Protein AF-0000000082934020 (afdb_homodimer)

Structure (mmCIF, N/CA/C/O backbone):
data_AF-0000000082934020-model_v1
#
loop_
_entity.id
_entity.type
_entity.pdbx_description
1 polymer 'Uncharacterized protein'
#
loop_
_atom_site.group_PDB
_atom_site.id
_atom_site.type_symbol
_atom_site.label_atom_id
_atom_site.label_alt_id
_atom_site.label_comp_id
_atom_site.label_asym_id
_atom_site.label_entity_id
_atom_site.label_seq_id
_atom_site.pdbx_PDB_ins_code
_atom_site.Cartn_x
_atom_site.Cartn_y
_atom_site.Cartn_z
_atom_site.occupancy
_atom_site.B_iso_or_equiv
_atom_site.auth_seq_id
_atom_site.auth_comp_id
_atom_site.auth_asym_id
_atom_site.auth_atom_id
_atom_site.pdbx_PDB_model_num
ATOM 1 N N . MET A 1 1 ? -13.57 14.531 19.875 1 80.31 1 MET A N 1
ATOM 2 C CA . MET A 1 1 ? -13.82 15.461 18.781 1 80.31 1 MET A CA 1
ATOM 3 C C . MET A 1 1 ? -13.328 14.875 17.453 1 80.31 1 MET A C 1
ATOM 5 O O . MET A 1 1 ? -12.469 13.992 17.438 1 80.31 1 MET A O 1
ATOM 9 N N . LEU A 1 2 ? -13.945 15.211 16.344 1 90.94 2 LEU A N 1
ATOM 10 C CA . LEU A 1 2 ? -13.594 14.656 15.039 1 90.94 2 LEU A CA 1
ATOM 11 C C . LEU A 1 2 ? -12.125 14.922 14.719 1 90.94 2 LEU A C 1
ATOM 13 O O . LEU A 1 2 ? -11.453 14.086 14.117 1 90.94 2 LEU A O 1
ATOM 17 N N . THR A 1 3 ? -11.648 16.047 15.227 1 90.38 3 THR A N 1
ATOM 18 C CA . THR A 1 3 ? -10.242 16.391 15.031 1 90.38 3 THR A CA 1
ATOM 19 C C . THR A 1 3 ? -9.344 15.328 15.664 1 90.38 3 THR A C 1
ATOM 21 O O . THR A 1 3 ? -8.359 14.906 15.055 1 90.38 3 THR A O 1
ATOM 24 N N . ASP A 1 4 ? -9.688 14.852 16.812 1 87.69 4 ASP A N 1
ATOM 25 C CA . ASP A 1 4 ? -8.914 13.812 17.484 1 87.69 4 ASP A CA 1
ATOM 26 C C . ASP A 1 4 ? -8.992 12.492 16.719 1 87.69 4 ASP A C 1
ATOM 28 O O . ASP A 1 4 ? -8 11.766 16.625 1 87.69 4 ASP A O 1
ATOM 32 N N . GLU A 1 5 ? -10.117 12.25 16.266 1 89.94 5 GLU A N 1
ATOM 33 C CA . GLU A 1 5 ? -10.312 11.039 15.492 1 89.94 5 GLU A CA 1
ATOM 34 C C . GLU A 1 5 ? -9.438 11.039 14.242 1 89.94 5 GLU A C 1
ATOM 36 O O . GLU A 1 5 ? -8.789 10.031 13.93 1 89.94 5 GLU A O 1
ATOM 41 N N . ILE A 1 6 ? -9.422 12.164 13.547 1 94.88 6 ILE A N 1
ATOM 42 C CA . ILE A 1 6 ? -8.633 12.289 12.32 1 94.88 6 ILE A CA 1
ATOM 43 C C . ILE A 1 6 ? -7.148 12.203 12.64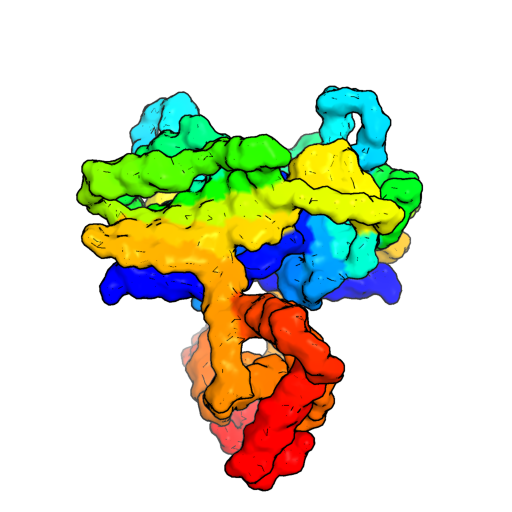8 1 94.88 6 ILE A C 1
ATOM 45 O O . ILE A 1 6 ? -6.395 11.516 11.953 1 94.88 6 ILE A O 1
ATOM 49 N N . TYR A 1 7 ? -6.824 12.82 13.734 1 90.56 7 TYR A N 1
ATOM 50 C CA . TYR A 1 7 ? -5.426 12.727 14.148 1 90.56 7 TYR A CA 1
ATOM 51 C C . TYR A 1 7 ? -5.047 11.281 14.477 1 90.56 7 TYR A C 1
ATOM 53 O O . TYR A 1 7 ? -3.98 10.812 14.078 1 90.56 7 TYR A O 1
ATOM 61 N N . ASN A 1 8 ? -5.855 10.641 15.195 1 87.25 8 ASN A N 1
ATOM 62 C CA . ASN A 1 8 ? -5.605 9.242 15.531 1 87.25 8 ASN A CA 1
ATOM 63 C C . ASN A 1 8 ? -5.484 8.391 14.273 1 87.25 8 ASN A C 1
ATOM 65 O O . ASN A 1 8 ? -4.637 7.496 14.203 1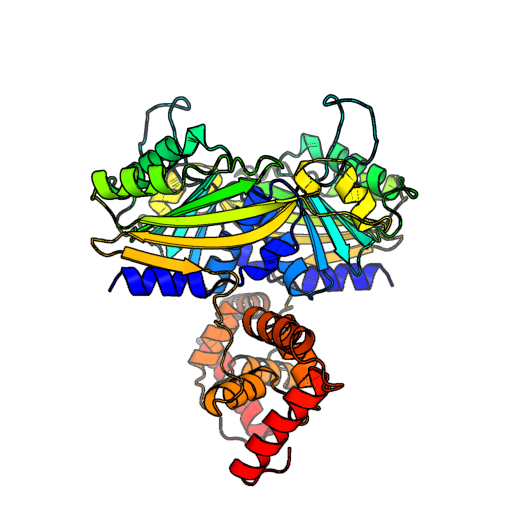 87.25 8 ASN A O 1
ATOM 69 N N . PHE A 1 9 ? -6.316 8.688 13.375 1 92.5 9 PHE A N 1
ATOM 70 C CA . PHE A 1 9 ? -6.246 8.016 12.086 1 92.5 9 PHE A CA 1
ATOM 71 C C . PHE A 1 9 ? -4.875 8.211 11.445 1 92.5 9 PHE A C 1
ATOM 73 O O . PHE A 1 9 ? -4.227 7.246 11.047 1 92.5 9 PHE A O 1
ATOM 80 N N . LEU A 1 10 ? -4.41 9.422 11.367 1 94.06 10 LEU A N 1
ATOM 81 C CA . LEU A 1 10 ? -3.152 9.75 10.703 1 94.06 10 LEU A CA 1
ATOM 82 C C . LEU A 1 10 ? -1.966 9.211 11.492 1 94.06 10 LEU A C 1
ATOM 84 O O . LEU A 1 10 ? -1.008 8.695 10.906 1 94.06 10 LEU A O 1
ATOM 88 N N . SER A 1 11 ? -2.084 9.234 12.766 1 86.62 11 SER A N 1
ATOM 89 C CA . SER A 1 11 ? -0.942 8.93 13.625 1 86.62 11 SER A CA 1
ATOM 90 C C . SER A 1 11 ? -0.682 7.43 13.68 1 86.62 11 SER A C 1
ATOM 92 O O . SER A 1 11 ? 0.394 6.996 14.102 1 86.62 11 SER A O 1
ATOM 94 N N . GLN A 1 12 ? -1.57 6.66 13.227 1 83.44 12 GLN A N 1
ATOM 95 C CA . GLN A 1 12 ? -1.433 5.211 13.289 1 83.44 12 GLN A CA 1
ATOM 96 C C . GLN A 1 12 ? -0.583 4.684 12.141 1 83.44 12 GLN A C 1
ATOM 98 O O . GLN A 1 12 ? -0.13 3.537 12.172 1 83.44 12 GLN A O 1
ATOM 103 N N . TYR A 1 13 ? -0.43 5.48 11.141 1 88 13 TYR A N 1
ATOM 104 C CA . TYR A 1 13 ? 0.38 5.066 10 1 88 13 TYR A CA 1
ATOM 105 C C . TYR A 1 13 ? 1.865 5.223 10.305 1 88 13 TYR A C 1
ATOM 107 O O . TYR A 1 13 ? 2.275 6.184 10.961 1 88 13 TYR A O 1
ATOM 115 N N . ASN A 1 14 ? 2.635 4.293 9.875 1 83.69 14 ASN A N 1
ATOM 116 C CA . ASN A 1 14 ? 4.086 4.441 9.938 1 83.69 14 ASN A CA 1
ATOM 117 C C . ASN A 1 14 ? 4.617 5.258 8.766 1 83.69 14 ASN A C 1
ATOM 119 O O . ASN A 1 14 ? 5.164 4.699 7.812 1 83.69 14 ASN A O 1
ATOM 123 N N . TRP A 1 15 ? 4.523 6.512 8.906 1 88.25 15 TRP A N 1
ATOM 124 C CA . TRP A 1 15 ? 4.855 7.434 7.828 1 88.25 15 TRP A CA 1
ATOM 125 C C . TRP A 1 15 ? 6.34 7.352 7.48 1 88.25 15 TRP A C 1
ATOM 127 O O . TRP A 1 15 ? 6.746 7.734 6.383 1 88.25 15 TRP A O 1
ATOM 137 N N . LYS A 1 16 ? 7.18 6.84 8.32 1 82.44 16 LYS A N 1
ATOM 138 C CA . LYS A 1 16 ? 8.625 6.762 8.117 1 82.44 16 LYS A CA 1
ATOM 139 C C . LYS A 1 16 ? 8.969 5.855 6.938 1 82.44 16 LYS A C 1
ATOM 141 O O . LYS A 1 16 ? 10.008 6.02 6.305 1 82.44 16 LYS A O 1
ATOM 146 N N . VAL A 1 17 ? 8.07 4.996 6.66 1 83.75 17 VAL A N 1
ATOM 147 C CA . VAL A 1 17 ? 8.328 4.035 5.594 1 83.75 17 VAL A CA 1
ATOM 148 C C . VAL A 1 17 ? 8.422 4.762 4.254 1 83.75 17 VAL A C 1
ATOM 150 O O . VAL A 1 17 ? 9.102 4.301 3.338 1 83.75 17 VAL A O 1
ATOM 153 N N . LEU A 1 18 ? 7.812 5.914 4.145 1 88.94 18 LEU A N 1
ATOM 154 C CA . LEU A 1 18 ? 7.789 6.668 2.896 1 88.94 18 LEU A CA 1
ATOM 155 C C . LEU A 1 18 ? 9.188 7.148 2.527 1 88.94 18 LEU A C 1
ATOM 157 O O . LEU A 1 18 ? 9.469 7.414 1.355 1 88.94 18 LEU A O 1
ATOM 161 N N . SER A 1 19 ? 10.078 7.25 3.488 1 84.5 19 SER A N 1
ATOM 162 C CA . SER A 1 19 ? 11.438 7.707 3.236 1 84.5 19 SER A CA 1
ATOM 163 C C . SER A 1 19 ? 12.25 6.648 2.494 1 84.5 19 SER A C 1
ATOM 165 O O . SER A 1 19 ? 13.32 6.938 1.965 1 84.5 19 SER A O 1
ATOM 167 N N . ARG A 1 20 ? 11.719 5.469 2.455 1 87.81 20 ARG A N 1
ATOM 168 C CA . ARG A 1 20 ? 12.414 4.367 1.792 1 87.81 20 ARG A CA 1
ATOM 169 C C . ARG A 1 20 ? 11.75 4.031 0.459 1 87.81 20 ARG A C 1
ATOM 171 O O . ARG A 1 20 ? 12.047 2.996 -0.142 1 87.81 20 ARG A O 1
ATOM 178 N N . MET A 1 21 ? 10.867 4.914 0.066 1 89.56 21 MET A N 1
ATOM 179 C CA . MET A 1 21 ? 10.211 4.82 -1.237 1 89.56 21 MET A CA 1
ATOM 180 C C . MET A 1 21 ? 10.758 5.875 -2.195 1 89.56 21 MET A C 1
ATOM 182 O O . MET A 1 21 ? 10.562 7.07 -1.984 1 89.56 21 MET A O 1
ATOM 186 N N . TYR A 1 22 ? 11.336 5.395 -3.246 1 88.31 22 TYR A N 1
ATOM 187 C CA . TYR A 1 22 ? 11.891 6.332 -4.219 1 88.31 22 TYR A CA 1
ATOM 188 C C . TYR A 1 22 ? 10.977 6.453 -5.434 1 88.31 22 TYR A C 1
ATOM 190 O O . TYR A 1 22 ? 10.375 5.469 -5.867 1 88.31 22 TYR A O 1
ATOM 198 N N . GLY A 1 23 ? 10.875 7.73 -6 1 81.25 23 GLY A N 1
ATOM 199 C CA . GLY A 1 23 ? 10.055 7.984 -7.172 1 81.25 23 GLY A CA 1
ATOM 200 C C . GLY A 1 23 ? 8.844 8.852 -6.879 1 81.25 23 GLY A C 1
ATOM 201 O O . GLY A 1 23 ? 8.82 9.586 -5.887 1 81.25 23 GLY A O 1
ATOM 202 N N . ASN A 1 24 ? 7.863 9 -7.871 1 68 24 ASN A N 1
ATOM 203 C CA . ASN A 1 24 ? 6.688 9.852 -7.715 1 68 24 ASN A CA 1
ATOM 204 C C . ASN A 1 24 ? 5.77 9.336 -6.609 1 68 24 ASN A C 1
ATOM 206 O O . ASN A 1 24 ? 5.129 10.117 -5.91 1 68 24 ASN A O 1
ATOM 210 N N . SER A 1 25 ? 5.824 8.203 -6.387 1 69.12 25 SER A N 1
ATOM 211 C CA . SER A 1 25 ? 5.285 7.422 -5.273 1 69.12 25 SER A CA 1
ATOM 212 C C . SER A 1 25 ? 3.771 7.578 -5.172 1 69.12 25 SER A C 1
ATOM 214 O O . SER A 1 25 ? 3.195 7.418 -4.094 1 69.12 25 SER A O 1
ATOM 216 N N . HIS A 1 26 ? 3.068 8.117 -6.352 1 83.62 26 HIS A N 1
ATOM 217 C CA . HIS A 1 26 ? 1.623 8.289 -6.281 1 83.62 26 HIS A CA 1
ATOM 218 C C . HIS A 1 26 ? 0.926 6.977 -5.953 1 83.62 26 HIS A C 1
ATOM 220 O O . HIS A 1 26 ? 0.255 6.863 -4.922 1 83.62 26 HIS A O 1
ATOM 226 N N . SER A 1 27 ? 1.212 6 -6.715 1 83.69 27 SER A N 1
ATOM 227 C CA . SER A 1 27 ? 0.589 4.699 -6.504 1 83.69 27 SER A CA 1
ATOM 228 C C . SER A 1 27 ? 1.002 4.102 -5.16 1 83.69 27 SER A C 1
ATOM 230 O O . SER A 1 27 ? 0.178 3.512 -4.457 1 83.69 27 SER A O 1
ATOM 232 N N . SER A 1 28 ? 2.197 4.324 -4.832 1 85.38 28 SER A N 1
ATOM 233 C CA . SER A 1 28 ? 2.701 3.762 -3.586 1 85.38 28 SER A CA 1
ATOM 234 C C . SER A 1 28 ? 2.051 4.426 -2.377 1 85.38 28 SER A C 1
ATOM 236 O O . SER A 1 28 ? 1.783 3.768 -1.37 1 85.38 28 SER A O 1
ATOM 238 N N . ILE A 1 29 ? 1.761 5.711 -2.514 1 90.31 29 ILE A N 1
ATOM 239 C CA . ILE A 1 29 ? 1.109 6.422 -1.418 1 90.31 29 ILE A CA 1
ATOM 240 C C . ILE A 1 29 ? -0.343 5.965 -1.298 1 90.31 29 ILE A C 1
ATOM 242 O O . ILE A 1 29 ? -0.843 5.754 -0.191 1 90.31 29 ILE A O 1
ATOM 246 N N . ILE A 1 30 ? -0.994 5.828 -2.457 1 92.12 30 ILE A N 1
ATOM 247 C CA . ILE A 1 30 ? -2.342 5.273 -2.465 1 92.12 30 ILE A CA 1
ATOM 248 C C . ILE A 1 30 ? -2.338 3.906 -1.781 1 92.12 30 ILE A C 1
ATOM 250 O O . ILE A 1 30 ? -3.154 3.646 -0.895 1 92.12 30 ILE A O 1
ATOM 254 N N . GLY A 1 31 ? -1.411 3.123 -2.18 1 90 31 GLY A N 1
ATOM 255 C CA . GLY A 1 31 ? -1.283 1.808 -1.574 1 90 31 GLY A CA 1
ATOM 256 C C . GLY A 1 31 ? -0.987 1.86 -0.087 1 90 31 GLY A C 1
ATOM 257 O O . GLY A 1 31 ? -1.516 1.059 0.686 1 90 31 GLY A O 1
ATOM 258 N N . PHE A 1 32 ? -0.127 2.812 0.316 1 89.12 32 PHE A N 1
ATOM 259 C CA . PHE A 1 32 ? 0.231 3 1.717 1 89.12 32 PHE A CA 1
ATOM 260 C C . PHE A 1 32 ? -1.007 3.287 2.559 1 89.12 32 PHE A C 1
ATOM 262 O O . PHE A 1 32 ? -1.226 2.646 3.588 1 89.12 32 PHE A O 1
ATOM 269 N N . ILE A 1 33 ? -1.841 4.156 2.09 1 94.88 33 ILE A N 1
ATOM 270 C CA . ILE A 1 33 ? -3.057 4.527 2.807 1 94.88 33 ILE A CA 1
ATOM 271 C C . ILE A 1 33 ? -4.047 3.367 2.775 1 94.88 33 ILE A C 1
ATOM 273 O O . ILE A 1 33 ? -4.625 3.01 3.805 1 94.88 33 ILE A O 1
ATOM 277 N N . SER A 1 34 ? -4.223 2.74 1.614 1 93.5 34 SER A N 1
ATOM 278 C CA . SER A 1 34 ? -5.172 1.645 1.445 1 93.5 34 SER A CA 1
ATOM 279 C C . SER A 1 34 ? -4.82 0.464 2.344 1 93.5 34 SER A C 1
ATOM 281 O O . SER A 1 34 ? -5.672 -0.036 3.084 1 93.5 34 SER A O 1
ATOM 283 N N . ASN A 1 35 ? -3.58 0.141 2.283 1 86.62 35 ASN A N 1
ATOM 284 C CA . ASN A 1 35 ? -3.145 -1.02 3.055 1 86.62 35 ASN A CA 1
ATOM 285 C C . ASN A 1 35 ? -3.199 -0.749 4.555 1 86.62 35 ASN A C 1
ATOM 287 O O . ASN A 1 35 ? -3.594 -1.619 5.332 1 86.62 35 ASN A O 1
ATOM 291 N N . GLY A 1 36 ? -2.762 0.435 4.969 1 88.12 36 GLY A N 1
ATOM 292 C CA . GLY A 1 36 ? -2.877 0.803 6.371 1 88.12 36 GLY A CA 1
ATOM 293 C C . GLY A 1 36 ? -4.305 0.763 6.883 1 88.12 36 GLY A C 1
ATOM 294 O O . GLY A 1 36 ? -4.555 0.333 8.008 1 88.12 36 GLY A O 1
ATOM 295 N N . TRP A 1 37 ? -5.219 1.19 6.051 1 93.88 37 TRP A N 1
ATOM 296 C CA . TRP A 1 37 ? -6.629 1.187 6.422 1 93.88 37 TRP A CA 1
ATOM 297 C C . TRP A 1 37 ? -7.152 -0.239 6.559 1 93.88 37 TRP A C 1
ATOM 299 O O . TRP A 1 37 ? -7.82 -0.569 7.543 1 93.88 37 TRP A O 1
ATOM 309 N N . LEU A 1 38 ? -6.836 -1.054 5.617 1 88.56 38 LEU A N 1
ATOM 310 C CA . LEU A 1 38 ? -7.32 -2.43 5.613 1 88.56 38 LEU A CA 1
ATOM 311 C C . LEU A 1 38 ? -6.742 -3.215 6.785 1 88.56 38 LEU A C 1
ATOM 313 O O . LEU A 1 38 ? -7.371 -4.152 7.281 1 88.56 38 LEU A O 1
ATOM 317 N N . ALA A 1 39 ? -5.586 -2.803 7.234 1 80.19 39 ALA A N 1
ATOM 318 C CA . ALA A 1 39 ? -4.93 -3.473 8.359 1 80.19 39 ALA A CA 1
ATOM 319 C C . ALA A 1 39 ? -5.633 -3.148 9.672 1 80.19 39 ALA A C 1
ATOM 321 O O . ALA A 1 39 ? -5.41 -3.818 10.68 1 80.19 39 ALA A O 1
ATOM 322 N N . LYS A 1 40 ? -6.445 -2.184 9.688 1 80.38 40 LYS A N 1
ATOM 323 C CA . LYS A 1 40 ? -7.09 -1.735 10.922 1 80.38 40 LYS A CA 1
ATOM 324 C C . LYS A 1 40 ? -8.156 -2.729 11.375 1 80.38 40 LYS A C 1
ATOM 326 O O . LYS A 1 40 ? -8.523 -2.758 12.555 1 80.38 40 LYS A O 1
ATOM 331 N N . GLY A 1 41 ? -8.695 -3.441 10.383 1 78.25 41 GLY A N 1
ATOM 332 C CA . GLY A 1 41 ? -9.688 -4.426 10.781 1 78.25 41 GLY A CA 1
ATOM 333 C C . GLY A 1 41 ? -10.383 -5.086 9.609 1 78.25 41 GLY A C 1
ATOM 334 O O . GLY A 1 41 ? -10.281 -4.609 8.477 1 78.25 41 GLY A O 1
ATOM 335 N N . ASN A 1 42 ? -11.203 -6.086 9.883 1 79.69 42 ASN A N 1
ATOM 336 C CA . ASN A 1 42 ? -11.898 -6.855 8.852 1 79.69 42 ASN A CA 1
ATOM 337 C C . ASN A 1 42 ? -13.133 -6.117 8.344 1 79.69 42 ASN A C 1
ATOM 339 O O . ASN A 1 42 ? -13.695 -6.484 7.309 1 79.69 42 ASN A O 1
ATOM 343 N N . ASN A 1 43 ? -13.5 -5.148 9.086 1 87.12 43 ASN A N 1
ATOM 344 C CA . ASN A 1 43 ? -14.664 -4.363 8.672 1 87.12 43 ASN A CA 1
ATOM 345 C C . ASN A 1 43 ? -14.25 -3.145 7.855 1 87.12 43 ASN A C 1
ATOM 347 O O . ASN A 1 43 ? -15.07 -2.254 7.609 1 87.12 43 ASN A O 1
ATOM 351 N N . CYS A 1 44 ? -12.961 -3.102 7.508 1 91.81 44 CYS A N 1
ATOM 352 C CA . CYS A 1 44 ? -12.438 -2.021 6.68 1 91.81 44 CYS A CA 1
ATOM 353 C C . CYS A 1 44 ? -12.344 -2.451 5.219 1 91.81 44 CYS A C 1
ATOM 355 O O . CYS A 1 44 ? -11.812 -3.52 4.914 1 91.81 44 CYS A O 1
ATOM 357 N N . PHE A 1 45 ? -12.859 -1.635 4.309 1 92.06 45 PHE A N 1
ATOM 358 C CA . PHE A 1 45 ? -12.859 -1.844 2.865 1 92.06 45 PHE A CA 1
ATOM 359 C C . PHE A 1 45 ? -12.398 -0.589 2.135 1 92.06 45 PHE A C 1
ATOM 361 O O . PHE A 1 45 ? -12.375 0.499 2.715 1 92.06 45 PHE A O 1
ATOM 368 N N . ILE A 1 46 ? -12.016 -0.816 0.923 1 94.44 46 ILE A N 1
ATOM 369 C CA . ILE A 1 46 ? -11.672 0.372 0.149 1 94.44 46 ILE A CA 1
ATOM 370 C C . ILE A 1 46 ? -12.203 0.23 -1.276 1 94.44 46 ILE A C 1
ATOM 372 O O . ILE A 1 46 ? -12.352 -0.885 -1.782 1 94.44 46 ILE A O 1
ATOM 376 N N . PHE A 1 47 ? -12.562 1.367 -1.829 1 92.88 47 PHE A N 1
ATOM 377 C CA . PHE A 1 47 ? -12.68 1.51 -3.275 1 92.88 47 PHE A CA 1
ATOM 378 C C . PHE A 1 47 ? -11.43 2.164 -3.859 1 92.88 47 PHE A C 1
ATOM 380 O O . PHE A 1 47 ? -11.102 3.303 -3.52 1 92.88 47 PHE A O 1
ATOM 387 N N . ASP A 1 48 ? -10.703 1.332 -4.625 1 90.38 48 ASP A N 1
ATOM 388 C CA . ASP A 1 48 ? -9.617 1.901 -5.418 1 90.38 48 ASP A CA 1
ATOM 389 C C . ASP A 1 48 ? -10.164 2.625 -6.648 1 90.38 48 ASP A C 1
ATOM 391 O O . ASP A 1 48 ? -10.711 1.995 -7.555 1 90.38 48 ASP A O 1
ATOM 395 N N . GLY A 1 49 ? -9.93 3.881 -6.676 1 90.38 49 GLY A N 1
ATOM 396 C CA . GLY A 1 49 ? -10.727 4.672 -7.594 1 90.38 49 GLY A CA 1
ATOM 397 C C . GLY A 1 49 ? -12.18 4.793 -7.168 1 90.38 49 GLY A C 1
ATOM 398 O O . GLY A 1 49 ? -13.016 3.984 -7.57 1 90.38 49 GLY A O 1
ATOM 399 N N . ALA A 1 50 ? -12.453 5.781 -6.398 1 90.69 50 ALA A N 1
ATOM 400 C CA . ALA A 1 50 ? -13.781 5.934 -5.824 1 90.69 50 ALA A CA 1
ATOM 401 C C . ALA A 1 50 ? -14.836 6.129 -6.914 1 90.69 50 ALA A C 1
ATOM 403 O O . ALA A 1 50 ? -14.555 6.75 -7.945 1 90.69 50 ALA A O 1
ATOM 404 N N . PRO A 1 51 ? -16 5.559 -6.656 1 87.81 51 PRO A N 1
ATOM 405 C CA . PRO A 1 51 ? -17.078 5.914 -7.59 1 87.81 51 PRO A CA 1
ATOM 406 C C . PRO A 1 51 ? -17.312 7.418 -7.676 1 87.81 51 PRO A C 1
ATOM 408 O O . PRO A 1 51 ? -17.188 8.125 -6.672 1 87.81 51 PRO A O 1
ATOM 411 N N . ALA A 1 52 ? -17.656 7.77 -8.812 1 85.69 52 ALA A N 1
ATOM 412 C CA . ALA A 1 52 ? -17.844 9.203 -9.016 1 85.69 52 ALA A CA 1
ATOM 413 C C . ALA A 1 52 ? -18.922 9.75 -8.078 1 85.69 52 ALA A C 1
ATOM 415 O O . ALA A 1 52 ? -19.922 9.086 -7.82 1 85.69 52 ALA A O 1
ATOM 416 N N . SER A 1 53 ? -18.703 10.914 -7.59 1 82.5 53 SER A N 1
ATOM 417 C CA . SER A 1 53 ? -19.656 11.555 -6.691 1 82.5 53 SER A CA 1
ATOM 418 C C . SER A 1 53 ? -20.953 11.898 -7.422 1 82.5 53 SER A C 1
ATOM 420 O O . SER A 1 53 ? -22.031 11.891 -6.824 1 82.5 53 SER A O 1
ATOM 422 N N . ASN A 1 54 ? -20.859 12.312 -8.641 1 73.62 54 ASN A N 1
ATOM 423 C CA . ASN A 1 54 ? -22.031 12.656 -9.438 1 73.62 54 ASN A CA 1
ATOM 424 C C . ASN A 1 54 ? -22.234 11.672 -10.586 1 73.62 54 ASN A C 1
ATOM 426 O O . ASN A 1 54 ? -21.297 11.367 -11.32 1 73.62 54 ASN A O 1
ATOM 430 N N . ILE A 1 55 ? -23.438 11.008 -10.508 1 62.81 55 ILE A N 1
ATOM 431 C CA . ILE A 1 55 ? -23.797 10.062 -11.562 1 62.81 55 ILE A CA 1
ATOM 432 C C . ILE A 1 55 ? -24.203 10.828 -12.82 1 62.81 55 ILE A C 1
ATOM 434 O O . ILE A 1 55 ? -24.953 11.805 -12.75 1 62.81 55 ILE A O 1
ATOM 438 N N . GLY A 1 56 ? -23.688 10.453 -14.133 1 56.03 56 GLY A N 1
ATOM 439 C CA . GLY A 1 56 ? -24.297 10.922 -15.367 1 56.03 56 GLY A CA 1
ATOM 440 C C . GLY A 1 56 ? -23.375 11.812 -16.188 1 56.03 56 GLY A C 1
ATOM 441 O O . GLY A 1 56 ? -23.703 12.203 -17.312 1 56.03 56 GLY A O 1
ATOM 442 N N . SER A 1 57 ? -22.547 12.469 -15.578 1 49 57 SER A N 1
ATOM 443 C CA . SER A 1 57 ? -22.016 13.516 -16.438 1 49 57 SER A CA 1
ATOM 444 C C . SER A 1 57 ? -20.953 12.961 -17.391 1 49 57 SER A C 1
ATOM 446 O O . SER A 1 57 ? -20.203 13.727 -18.016 1 49 57 SER A O 1
ATOM 448 N N . GLY A 1 58 ? -21.094 11.758 -17.906 1 50.72 58 GLY A N 1
ATOM 449 C CA . GLY A 1 58 ? -20.141 11.195 -18.859 1 50.72 58 GLY A CA 1
ATOM 450 C C . GLY A 1 58 ? -18.719 11.172 -18.344 1 50.72 58 GLY A C 1
ATOM 451 O O . GLY A 1 58 ? -18.453 11.57 -17.203 1 50.72 58 GLY A O 1
ATOM 452 N N . ARG A 1 59 ? -17.859 10.508 -19.141 1 49.94 59 ARG A N 1
ATOM 453 C CA . ARG A 1 59 ? -16.438 10.414 -18.844 1 49.94 59 ARG A CA 1
ATOM 454 C C . ARG A 1 59 ? -15.859 11.789 -18.531 1 49.94 59 ARG A C 1
ATOM 456 O O . ARG A 1 59 ? -14.914 11.906 -17.75 1 49.94 59 ARG A O 1
ATOM 463 N N . GLU A 1 60 ? -16.453 12.695 -19.234 1 44 60 GLU A N 1
ATOM 464 C CA . GLU A 1 60 ? -15.984 14.078 -19.172 1 44 60 GLU A CA 1
ATOM 465 C C . GLU A 1 60 ? -16.422 14.75 -17.875 1 44 60 GLU A C 1
ATOM 467 O O . GLU A 1 60 ? -17.609 14.742 -17.531 1 44 60 GLU A O 1
ATOM 472 N N . GLY A 1 61 ? -15.562 14.945 -16.859 1 48.44 61 GLY A N 1
ATOM 473 C CA . GLY A 1 61 ? -15.82 15.641 -15.617 1 48.44 61 GLY A CA 1
ATOM 474 C C . GLY A 1 61 ? -15.844 14.719 -14.406 1 48.44 61 GLY A C 1
ATOM 475 O O . GLY A 1 61 ? -16.125 15.164 -13.289 1 48.44 61 GLY A O 1
ATOM 476 N N . GLN A 1 62 ? -16.062 13.445 -14.711 1 55 62 GLN A N 1
ATOM 477 C CA . GLN A 1 62 ? -16.047 12.523 -13.57 1 55 62 GLN A CA 1
ATOM 478 C C . GLN A 1 62 ? -14.719 12.586 -12.828 1 55 62 GLN A C 1
ATOM 480 O O . GLN A 1 62 ? -13.656 12.375 -13.414 1 55 62 GLN A O 1
ATOM 485 N N . ARG A 1 63 ? -14.852 13.219 -11.773 1 64.88 63 ARG A N 1
ATOM 486 C CA . ARG A 1 63 ? -13.703 13.391 -10.891 1 64.88 63 ARG A CA 1
ATOM 487 C C . ARG A 1 63 ? -13.68 12.32 -9.805 1 64.88 63 ARG A C 1
ATOM 489 O O . ARG A 1 63 ? -14.273 12.5 -8.742 1 64.88 63 ARG A O 1
ATOM 496 N N . ASN A 1 64 ? -13.102 11.125 -10.148 1 86.94 64 ASN A N 1
ATOM 497 C CA . ASN A 1 64 ? -13.023 10.078 -9.141 1 86.94 64 ASN A CA 1
ATOM 498 C C . ASN A 1 64 ? -11.852 10.305 -8.188 1 86.94 64 ASN A C 1
ATOM 500 O O . ASN A 1 64 ? -10.75 10.641 -8.617 1 86.94 64 ASN A O 1
ATOM 504 N N . ALA A 1 65 ? -12.273 10.328 -6.988 1 92.56 65 ALA A N 1
ATOM 505 C CA . ALA A 1 65 ? -11.195 10.383 -6.004 1 92.56 65 ALA A CA 1
ATOM 506 C C . ALA A 1 65 ? -10.336 9.125 -6.066 1 92.56 65 ALA A C 1
ATOM 508 O O . ALA A 1 65 ? -10.75 8.109 -6.617 1 92.56 65 ALA A O 1
ATOM 509 N N . ASP A 1 66 ? -9.211 9.211 -5.543 1 93.44 66 ASP A N 1
ATOM 510 C CA . ASP A 1 66 ? -8.258 8.102 -5.617 1 93.44 66 ASP A CA 1
ATOM 511 C C . ASP A 1 66 ? -8.727 6.914 -4.781 1 93.44 66 ASP A C 1
ATOM 513 O O . ASP A 1 66 ? -8.609 5.766 -5.207 1 93.44 66 ASP A O 1
ATOM 517 N N . ILE A 1 67 ? -9.203 7.199 -3.545 1 95.56 67 ILE A N 1
ATOM 518 C CA . ILE A 1 67 ? -9.633 6.125 -2.654 1 95.56 67 ILE A CA 1
ATOM 519 C C . ILE A 1 67 ? -10.906 6.539 -1.92 1 95.56 67 ILE A C 1
ATOM 521 O O . ILE A 1 67 ? -11.055 7.699 -1.532 1 95.56 67 ILE A O 1
ATOM 525 N N . LEU A 1 68 ? -11.789 5.645 -1.779 1 95.88 68 LEU A N 1
ATOM 526 C CA . LEU A 1 68 ? -12.859 5.738 -0.788 1 95.88 68 LEU A CA 1
ATOM 527 C C . LEU A 1 68 ? -12.68 4.691 0.305 1 95.88 68 LEU A C 1
ATOM 529 O O . LEU A 1 68 ? -12.727 3.488 0.032 1 95.88 68 LEU A O 1
ATOM 533 N N . LEU A 1 69 ? -12.391 5.168 1.508 1 97.12 69 LEU A N 1
ATOM 534 C CA . LEU A 1 69 ? -12.297 4.285 2.664 1 97.12 69 LEU A CA 1
ATOM 535 C C . LEU A 1 69 ? -13.68 3.971 3.227 1 97.12 69 LEU A C 1
ATOM 537 O O . LEU A 1 69 ? -14.523 4.863 3.348 1 97.12 69 LEU A O 1
ATOM 541 N N . CYS A 1 70 ? -13.883 2.744 3.506 1 96 70 CYS A N 1
ATOM 542 C CA . CYS A 1 70 ? -15.172 2.328 4.055 1 96 70 CYS A CA 1
ATOM 543 C C . CYS A 1 70 ? -14.977 1.521 5.332 1 96 70 CYS A C 1
ATOM 545 O O . CYS A 1 70 ? -13.984 0.808 5.48 1 96 70 CYS A O 1
ATOM 547 N N . LYS A 1 71 ? -15.898 1.696 6.211 1 92.19 71 LYS A N 1
ATOM 548 C CA . LYS A 1 71 ? -15.93 0.96 7.469 1 92.19 71 LYS A CA 1
ATOM 549 C C . LYS A 1 71 ? -17.344 0.468 7.777 1 92.19 71 LYS A C 1
ATOM 551 O O . LYS A 1 71 ? -18.312 1.219 7.648 1 92.19 71 LYS A O 1
ATOM 556 N N . ASN A 1 72 ? -17.5 -0.799 8.227 1 85.75 72 ASN A N 1
ATOM 557 C CA . ASN A 1 72 ? -18.797 -1.382 8.547 1 85.75 72 ASN A CA 1
ATOM 558 C C . ASN A 1 72 ? -19.797 -1.174 7.422 1 85.75 72 ASN A C 1
ATOM 560 O O . ASN A 1 72 ? -20.906 -0.698 7.656 1 85.75 72 ASN A O 1
ATOM 564 N N . GLU A 1 73 ? -19.344 -1.296 6.133 1 80.69 73 GLU A N 1
ATOM 565 C CA . GLU A 1 73 ? -20.156 -1.269 4.922 1 80.69 73 GLU A CA 1
ATOM 566 C C . GLU A 1 73 ? -20.703 0.135 4.648 1 80.69 73 GLU A C 1
ATOM 568 O O . GLU A 1 73 ? -21.734 0.295 3.996 1 80.69 73 GLU A O 1
ATOM 573 N N . LYS A 1 74 ? -20.031 1.105 5.219 1 90.25 74 LYS A N 1
ATOM 574 C CA . LYS A 1 74 ? -20.359 2.502 4.938 1 90.25 74 LYS A CA 1
ATOM 575 C C . LYS A 1 74 ? -19.109 3.291 4.562 1 90.25 74 LYS A C 1
ATOM 577 O O . LYS A 1 74 ? -18 2.973 5.016 1 90.25 74 LYS A O 1
ATOM 582 N N . PRO A 1 75 ? -19.359 4.34 3.754 1 94.75 75 PRO A N 1
ATOM 583 C CA . PRO A 1 75 ? -18.234 5.23 3.51 1 94.75 75 PRO A CA 1
ATOM 584 C C . PRO A 1 75 ? -17.688 5.871 4.789 1 94.75 75 PRO A C 1
ATOM 586 O O . PRO A 1 75 ? -18.453 6.094 5.734 1 94.75 75 PRO A O 1
ATOM 589 N N . TYR A 1 76 ? -16.438 6.098 4.852 1 96.94 76 TYR A N 1
ATOM 590 C CA . TYR A 1 76 ? -15.805 6.629 6.051 1 96.94 76 TYR A CA 1
ATOM 591 C C . TYR A 1 76 ? -15.008 7.891 5.734 1 96.94 76 TYR A C 1
ATOM 593 O O . TYR A 1 76 ? -15.18 8.922 6.395 1 96.94 76 TYR A O 1
ATOM 601 N N . ALA A 1 77 ? -14.141 7.855 4.699 1 97.88 77 ALA A N 1
ATOM 602 C CA . ALA A 1 77 ? -13.328 8.992 4.281 1 97.88 77 ALA A CA 1
ATOM 603 C C . ALA A 1 77 ? -13.016 8.93 2.789 1 97.88 77 ALA A C 1
ATOM 605 O O . ALA A 1 77 ? -12.898 7.84 2.221 1 97.88 77 ALA A O 1
ATOM 606 N N . VAL A 1 78 ? -12.906 10.039 2.186 1 97.38 78 VAL A N 1
ATOM 607 C CA . VAL A 1 78 ? -12.484 10.133 0.792 1 97.38 78 VAL A CA 1
ATOM 608 C C . VAL A 1 78 ? -11.07 10.695 0.718 1 97.38 78 VAL A C 1
ATOM 610 O O . VAL A 1 78 ? -10.734 11.656 1.422 1 97.38 78 VAL A O 1
ATOM 613 N N . VAL A 1 79 ? -10.211 10.039 -0.096 1 97.62 79 VAL A N 1
ATOM 614 C CA . VAL A 1 79 ? -8.789 10.359 -0.102 1 97.62 79 VAL A CA 1
ATOM 615 C C . VAL A 1 79 ? -8.352 10.742 -1.513 1 97.62 79 VAL A C 1
ATOM 617 O O . VAL A 1 79 ? -8.68 10.062 -2.482 1 97.62 79 VAL A O 1
ATOM 620 N N . GLU A 1 80 ? -7.633 11.852 -1.6 1 96.5 80 GLU A N 1
ATOM 621 C CA . GLU A 1 80 ? -6.957 12.289 -2.816 1 96.5 80 GLU A CA 1
ATOM 622 C C . GLU A 1 80 ? -5.449 12.391 -2.602 1 96.5 80 GLU A C 1
ATOM 624 O O . GLU A 1 80 ? -4.996 12.875 -1.562 1 96.5 80 GLU A O 1
ATOM 629 N N . VAL A 1 81 ? -4.73 11.875 -3.533 1 93.56 81 VAL A N 1
ATOM 630 C CA . VAL A 1 81 ? -3.279 12.031 -3.564 1 93.56 81 VAL A CA 1
ATOM 631 C C . VAL A 1 81 ? -2.877 12.852 -4.789 1 93.56 81 VAL A C 1
ATOM 633 O O . VAL A 1 81 ? -3.291 12.547 -5.91 1 93.56 81 VAL A O 1
ATOM 636 N N . GLU A 1 82 ? -2.109 13.914 -4.57 1 91 82 GLU A N 1
ATOM 637 C CA . GLU A 1 82 ? -1.787 14.789 -5.688 1 91 82 GLU A CA 1
ATOM 638 C C . GLU A 1 82 ? -0.352 15.305 -5.594 1 91 82 GLU A C 1
ATOM 640 O O . GLU A 1 82 ? 0.117 15.656 -4.512 1 91 82 GLU A O 1
ATOM 645 N N . THR A 1 83 ? 0.328 15.281 -6.719 1 83.69 83 THR A N 1
ATOM 646 C CA . THR A 1 83 ? 1.687 15.812 -6.797 1 83.69 83 THR A CA 1
ATOM 647 C C . THR A 1 83 ? 1.71 17.156 -7.523 1 83.69 83 THR A C 1
ATOM 649 O O . THR A 1 83 ? 2.674 17.906 -7.406 1 83.69 83 THR A O 1
ATOM 652 N N . ASN A 1 84 ? 0.668 17.422 -8.312 1 84.94 84 ASN A N 1
ATOM 653 C CA . ASN A 1 84 ? 0.595 18.641 -9.102 1 84.94 84 ASN A CA 1
ATOM 654 C C . ASN A 1 84 ? -0.102 19.766 -8.336 1 84.94 84 ASN A C 1
ATOM 656 O O . ASN A 1 84 ? -1.319 19.734 -8.148 1 84.94 84 ASN A O 1
ATOM 660 N N . VAL A 1 85 ? 0.612 20.766 -8.148 1 84.81 85 VAL A N 1
ATOM 661 C CA . VAL A 1 85 ? 0.148 21.875 -7.32 1 84.81 85 VAL A CA 1
ATOM 662 C C . VAL A 1 85 ? -1.067 22.531 -7.973 1 84.81 85 VAL A C 1
ATOM 664 O O . VAL A 1 85 ? -2.002 22.953 -7.285 1 84.81 85 VAL A O 1
ATOM 667 N N . SER A 1 86 ? -1.063 22.578 -9.25 1 85.94 86 SER A N 1
ATOM 668 C CA . SER A 1 86 ? -2.127 23.266 -9.969 1 85.94 86 SER A CA 1
ATOM 669 C C . SER A 1 86 ? -3.465 22.562 -9.797 1 85.94 86 SER A C 1
ATOM 671 O O . SER A 1 86 ? -4.52 23.125 -10.078 1 85.94 86 SER A O 1
ATOM 673 N N . LYS A 1 87 ? -3.406 21.359 -9.289 1 90.31 87 LYS A N 1
ATOM 674 C CA . LYS A 1 87 ? -4.629 20.562 -9.188 1 90.31 87 LYS A CA 1
ATOM 675 C C . LYS A 1 87 ? -5.137 20.516 -7.75 1 90.31 87 LYS A C 1
ATOM 677 O O . LYS A 1 87 ? -6.199 19.953 -7.477 1 90.31 87 LYS A O 1
ATOM 682 N N . TYR A 1 88 ? -4.477 21.172 -6.832 1 91.75 88 TYR A N 1
ATOM 683 C CA . TYR A 1 88 ? -4.809 21.047 -5.418 1 91.75 88 TYR A CA 1
ATOM 684 C C . TYR A 1 88 ? -6.23 21.531 -5.148 1 91.75 88 TYR A C 1
ATOM 686 O O . TYR A 1 88 ? -7.012 20.844 -4.492 1 91.75 88 TYR A O 1
ATOM 694 N N . LYS A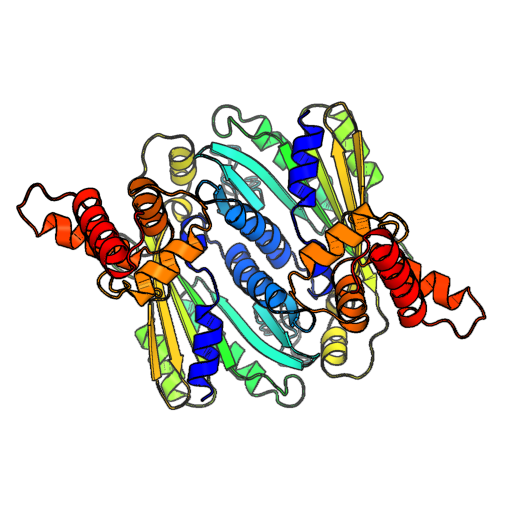 1 89 ? -6.555 22.641 -5.668 1 93.31 89 LYS A N 1
ATOM 695 C CA . LYS A 1 89 ? -7.895 23.172 -5.438 1 93.31 89 LYS A CA 1
ATOM 696 C C . LYS A 1 89 ? -8.961 22.281 -6.051 1 93.31 89 LYS A C 1
ATOM 698 O O . LYS A 1 89 ? -10.008 22.047 -5.438 1 93.31 89 LYS A O 1
ATOM 703 N N . ASP A 1 90 ? -8.641 21.766 -7.223 1 92.56 90 ASP A N 1
ATOM 704 C CA . ASP A 1 90 ? -9.562 20.844 -7.879 1 92.56 90 ASP A CA 1
ATOM 705 C C . ASP A 1 90 ? -9.789 19.594 -7.027 1 92.56 90 ASP A C 1
ATOM 707 O O . ASP A 1 90 ? -10.914 19.094 -6.949 1 92.56 90 ASP A O 1
ATOM 711 N N . LYS A 1 91 ? -8.758 19.156 -6.418 1 94.06 91 LYS A N 1
ATOM 712 C CA . LYS A 1 91 ? -8.859 17.969 -5.582 1 94.06 91 LYS A CA 1
ATOM 713 C C . LYS A 1 91 ? -9.68 18.25 -4.328 1 94.06 91 LYS A C 1
ATOM 715 O O . LYS A 1 91 ? -10.477 17.406 -3.9 1 94.06 91 LYS A O 1
ATOM 720 N N . ILE A 1 92 ? -9.508 19.375 -3.76 1 95.31 92 ILE A N 1
ATOM 721 C CA . ILE A 1 92 ? -10.32 19.75 -2.607 1 95.31 92 ILE A CA 1
ATOM 722 C C . ILE A 1 92 ? -11.789 19.844 -3.016 1 95.31 92 ILE A C 1
ATOM 724 O O . ILE A 1 92 ? -12.672 19.344 -2.303 1 95.31 92 ILE A O 1
ATOM 728 N N . ASP A 1 93 ? -12.055 20.391 -4.18 1 93.75 93 ASP A N 1
ATOM 729 C CA . ASP A 1 93 ? -13.43 20.469 -4.672 1 93.75 93 ASP A CA 1
ATOM 730 C C . ASP A 1 93 ? -14.016 19.078 -4.898 1 93.75 93 ASP A C 1
ATOM 732 O O . ASP A 1 93 ? -15.203 18.859 -4.629 1 93.75 93 ASP A O 1
ATOM 736 N N . SER A 1 94 ? -13.188 18.234 -5.395 1 92.94 94 SER A N 1
ATOM 737 C CA . SER A 1 94 ? -13.617 16.844 -5.551 1 92.94 94 SER A CA 1
ATOM 738 C C . SER A 1 94 ? -14 16.234 -4.207 1 92.94 94 SER A C 1
ATOM 740 O O . SER A 1 94 ? -15.07 15.625 -4.078 1 92.94 94 SER A O 1
ATOM 742 N N . ILE A 1 95 ? -13.18 16.406 -3.244 1 95.5 95 ILE A N 1
ATOM 743 C CA . ILE A 1 95 ? -13.445 15.891 -1.905 1 95.5 95 ILE A CA 1
ATOM 744 C C . ILE A 1 95 ? -14.773 16.453 -1.392 1 95.5 95 ILE A C 1
ATOM 746 O O . ILE A 1 95 ? -15.617 15.703 -0.9 1 95.5 95 ILE A O 1
ATOM 750 N N . ILE A 1 96 ? -14.992 17.672 -1.542 1 94.62 96 ILE A N 1
ATOM 751 C CA . ILE A 1 96 ? -16.188 18.344 -1.064 1 94.62 96 ILE A CA 1
ATOM 752 C C . ILE A 1 96 ? -17.422 17.797 -1.792 1 94.62 96 ILE A C 1
ATOM 754 O O . ILE A 1 96 ? -18.469 17.609 -1.186 1 94.62 96 ILE A O 1
ATOM 758 N N . SER A 1 97 ? -17.266 17.516 -3.045 1 92.44 97 SER A N 1
ATOM 759 C CA . SER A 1 97 ? -18.375 16.969 -3.818 1 92.44 97 SER A CA 1
ATOM 760 C C . SER A 1 97 ? -18.844 15.633 -3.252 1 92.44 97 SER A C 1
ATOM 762 O O . SER A 1 97 ? -20.047 15.352 -3.211 1 92.44 97 SER A O 1
ATOM 764 N N . TYR A 1 98 ? -17.922 14.82 -2.826 1 93.38 98 TYR A N 1
ATOM 765 C CA . TYR A 1 98 ? -18.297 13.555 -2.203 1 93.38 98 TYR A CA 1
ATOM 766 C C . TYR A 1 98 ? -19.016 13.789 -0.887 1 93.38 98 TYR A C 1
ATOM 768 O O . TYR A 1 98 ? -20.016 13.117 -0.599 1 93.38 98 TYR A O 1
ATOM 776 N N . MET A 1 99 ? -18.547 14.711 -0.138 1 92.88 99 MET A N 1
ATOM 777 C CA . MET A 1 99 ? -19.109 14.969 1.183 1 92.88 99 MET A CA 1
ATOM 778 C C . MET A 1 99 ? -20.469 15.656 1.067 1 92.88 99 MET A C 1
ATOM 780 O O . MET A 1 99 ? -21.312 15.523 1.954 1 92.88 99 MET A O 1
ATOM 784 N N . ASP A 1 100 ? -20.703 16.297 -0.001 1 91.75 100 ASP A N 1
ATOM 785 C CA . ASP A 1 100 ? -21.984 16.938 -0.271 1 91.75 100 ASP A CA 1
ATOM 786 C C . ASP A 1 100 ? -23.031 15.914 -0.699 1 91.75 100 ASP A C 1
ATOM 788 O O . ASP A 1 100 ? -24.234 16.172 -0.604 1 91.75 100 ASP A O 1
ATOM 792 N N . SER A 1 101 ? -22.516 14.844 -1.255 1 85.94 101 SER A N 1
ATOM 793 C CA . SER A 1 101 ? -23.422 13.828 -1.773 1 85.94 101 SER A CA 1
ATOM 794 C C . SER A 1 101 ? -23.922 12.914 -0.661 1 85.94 101 SER A C 1
ATOM 796 O O . SER A 1 101 ? -23.547 11.742 -0.607 1 85.94 101 SER A O 1
ATOM 798 N N . ASN A 1 102 ? -24.859 13.344 0.111 1 76.75 102 ASN A N 1
ATOM 799 C CA . ASN A 1 102 ? -25.359 12.641 1.286 1 76.75 102 ASN A CA 1
ATOM 800 C C . ASN A 1 102 ? -26.156 11.391 0.897 1 76.75 102 ASN A C 1
ATOM 802 O O . ASN A 1 102 ? -26.297 10.469 1.696 1 76.75 102 ASN A O 1
ATOM 806 N N . ASN A 1 103 ? -26.594 11.375 -0.27 1 79.12 103 ASN A N 1
ATOM 807 C CA . ASN A 1 103 ? -27.422 10.242 -0.679 1 79.12 103 ASN A CA 1
ATOM 808 C C . ASN A 1 103 ? -26.562 8.992 -0.917 1 79.12 103 ASN A C 1
ATOM 810 O O . ASN A 1 103 ? -26.953 7.898 -0.506 1 79.12 103 ASN A O 1
ATOM 814 N N . ASP A 1 104 ? -25.469 9.188 -1.487 1 82 104 ASP A N 1
ATOM 815 C CA . ASP A 1 104 ? -24.641 8.055 -1.89 1 82 104 ASP A CA 1
ATOM 816 C C . ASP A 1 104 ? -23.5 7.82 -0.905 1 82 104 ASP A C 1
ATOM 818 O O . ASP A 1 104 ? -23.094 6.684 -0.679 1 82 104 ASP A O 1
ATOM 822 N N . PHE A 1 105 ? -23.094 8.883 -0.352 1 88.62 105 PHE A N 1
ATOM 823 C CA . PHE A 1 105 ? -21.875 8.797 0.431 1 88.62 105 PHE A CA 1
ATOM 824 C C . PHE A 1 105 ? -22.109 9.242 1.869 1 88.62 105 PHE A C 1
ATOM 826 O O . PHE A 1 105 ? -21.25 9.875 2.482 1 88.62 105 PHE A O 1
ATOM 833 N N . ASN A 1 106 ? -23.359 8.93 2.227 1 86.5 106 ASN A N 1
ATOM 834 C CA . ASN A 1 106 ? -23.719 9.227 3.607 1 86.5 106 ASN A CA 1
ATOM 835 C C . ASN A 1 106 ? -22.844 8.445 4.594 1 86.5 106 ASN A C 1
ATOM 837 O O . ASN A 1 106 ? -22.797 7.219 4.543 1 86.5 106 ASN A O 1
ATOM 841 N N . GLY A 1 107 ? -22.031 9.172 5.418 1 89 107 GLY A N 1
ATOM 842 C CA . GLY A 1 107 ? -21.188 8.523 6.402 1 89 107 GLY A CA 1
ATOM 843 C C . GLY A 1 107 ? -19.75 9.016 6.379 1 89 107 GLY A C 1
ATOM 844 O O . GLY A 1 107 ? -19 8.797 7.332 1 89 107 GLY A O 1
ATOM 845 N N . ILE A 1 108 ? -19.453 9.688 5.25 1 94.75 108 ILE A N 1
ATOM 846 C CA . ILE A 1 108 ? -18.078 10.211 5.184 1 94.75 108 ILE A CA 1
ATOM 847 C C . ILE A 1 108 ? -17.844 11.188 6.332 1 94.75 108 ILE A C 1
ATOM 849 O O . ILE A 1 108 ? -18.594 12.156 6.496 1 94.75 108 ILE A O 1
ATOM 853 N N . ARG A 1 109 ? -16.828 10.93 7.004 1 95.31 109 ARG A N 1
ATOM 854 C CA . ARG A 1 109 ? -16.547 11.711 8.203 1 95.31 109 ARG A CA 1
ATOM 855 C C . ARG A 1 109 ? -15.609 12.875 7.887 1 95.31 109 ARG A C 1
ATOM 857 O O . ARG A 1 109 ? -15.695 13.93 8.516 1 95.31 109 ARG A O 1
ATOM 864 N N . PHE A 1 110 ? -14.711 12.648 7 1 97.5 110 PHE A N 1
ATOM 865 C CA . PHE A 1 110 ? -13.766 13.695 6.637 1 97.5 110 PHE A CA 1
ATOM 866 C C . PHE A 1 110 ? -13.141 13.406 5.277 1 97.5 110 PHE A C 1
ATOM 868 O O . PHE A 1 110 ? -13.242 12.289 4.762 1 97.5 110 PHE A O 1
ATOM 875 N N . GLY A 1 111 ? -12.594 14.445 4.625 1 98.06 111 GLY A N 1
ATOM 876 C CA . GLY A 1 111 ? -11.742 14.305 3.457 1 98.06 111 GLY A CA 1
ATOM 877 C C . GLY A 1 111 ? -10.266 14.352 3.789 1 98.06 111 GLY A C 1
ATOM 878 O O . GLY A 1 111 ? -9.852 15.047 4.723 1 98.06 111 GLY A O 1
ATOM 879 N N . LEU A 1 112 ? -9.484 13.609 3.051 1 98.44 112 LEU A N 1
ATOM 880 C CA . LEU A 1 112 ? -8.031 13.594 3.215 1 98.44 112 LEU A CA 1
ATOM 881 C C . LEU A 1 112 ? -7.332 13.875 1.891 1 98.44 112 LEU A C 1
ATOM 883 O O . LEU A 1 112 ? -7.574 13.188 0.896 1 98.44 112 LEU A O 1
ATOM 887 N N . MET A 1 113 ? -6.551 14.883 1.872 1 97.62 113 MET A N 1
ATOM 888 C CA . MET A 1 113 ? -5.711 15.156 0.711 1 97.62 113 MET A CA 1
ATOM 889 C C . MET A 1 113 ? -4.234 15.008 1.061 1 97.62 113 MET A C 1
ATOM 891 O O . MET A 1 113 ? -3.75 15.633 2.008 1 97.62 113 MET A O 1
ATOM 895 N N . ILE A 1 114 ? -3.578 14.195 0.374 1 95.56 114 ILE A N 1
ATOM 896 C CA . ILE A 1 114 ? -2.141 14.008 0.523 1 95.56 114 ILE A CA 1
ATOM 897 C C . ILE A 1 114 ? -1.408 14.672 -0.64 1 95.56 114 ILE A C 1
ATOM 899 O O . ILE A 1 114 ? -1.681 14.375 -1.805 1 95.56 114 ILE A O 1
ATOM 903 N N . MET A 1 115 ? -0.562 15.516 -0.322 1 92.06 115 MET A N 1
ATOM 904 C CA . MET A 1 115 ? 0.207 16.266 -1.307 1 92.06 115 MET A CA 1
ATOM 905 C C . MET A 1 115 ? 1.673 15.852 -1.293 1 92.06 115 MET A C 1
ATOM 907 O O . MET A 1 115 ? 2.338 15.938 -0.26 1 92.06 115 MET A O 1
ATOM 911 N N . ALA A 1 116 ? 2.125 15.312 -2.326 1 86.12 116 ALA A N 1
ATOM 912 C CA . ALA A 1 116 ? 3.543 14.992 -2.467 1 86.12 116 ALA A CA 1
ATOM 913 C C . ALA A 1 116 ? 4.297 16.109 -3.172 1 86.12 116 ALA A C 1
ATOM 915 O O . ALA A 1 116 ? 4.016 16.422 -4.332 1 86.12 116 ALA A O 1
ATOM 916 N N . ASN A 1 117 ? 5.25 16.703 -2.475 1 78.12 117 ASN A N 1
ATOM 917 C CA . ASN A 1 117 ? 5.922 17.906 -2.951 1 78.12 117 ASN A CA 1
ATOM 918 C C . ASN A 1 117 ? 7.43 17.703 -3.068 1 78.12 117 ASN A C 1
ATOM 920 O O . ASN A 1 117 ? 8.062 17.172 -2.15 1 78.12 117 ASN A O 1
ATOM 924 N N . PHE A 1 118 ? 7.922 18 -4.242 1 74.25 118 PHE A N 1
ATOM 925 C CA . PHE A 1 118 ? 9.367 18 -4.434 1 74.25 118 PHE A CA 1
ATOM 926 C C . PHE A 1 118 ? 9.938 19.406 -4.207 1 74.25 118 PHE A C 1
ATOM 928 O O . PHE A 1 118 ? 9.398 20.391 -4.711 1 74.25 118 PHE A O 1
ATOM 935 N N . ARG A 1 119 ? 10.836 19.453 -3.299 1 68.69 119 ARG A N 1
ATOM 936 C CA . ARG A 1 119 ? 11.516 20.734 -3.068 1 68.69 119 ARG A CA 1
ATOM 937 C C . ARG A 1 119 ? 12.711 20.891 -3.998 1 68.69 119 ARG A C 1
ATOM 939 O O . ARG A 1 119 ? 13.508 19.953 -4.16 1 68.69 119 ARG A O 1
ATOM 946 N N . THR A 1 120 ? 12.594 21.766 -4.957 1 60.75 120 THR A N 1
ATOM 947 C CA . THR A 1 120 ? 13.719 22.031 -5.848 1 60.75 120 THR A CA 1
ATOM 948 C C . THR A 1 120 ? 14.789 22.844 -5.141 1 60.75 120 THR A C 1
ATOM 950 O O . THR A 1 120 ? 14.57 23.328 -4.023 1 60.75 120 THR A O 1
ATOM 953 N N . LYS A 1 121 ? 16.016 22.875 -5.781 1 56.59 121 LYS A N 1
ATOM 954 C CA . LYS A 1 121 ? 17.172 23.625 -5.289 1 56.59 121 LYS A CA 1
ATOM 955 C C . LYS A 1 121 ? 16.766 25.016 -4.789 1 56.59 121 LYS A C 1
ATOM 957 O O . LYS A 1 121 ? 17.281 25.484 -3.771 1 56.59 121 LYS A O 1
ATOM 962 N N . GLU A 1 122 ? 16.062 25.672 -5.629 1 49.44 122 GLU A N 1
ATOM 963 C CA . GLU A 1 122 ? 15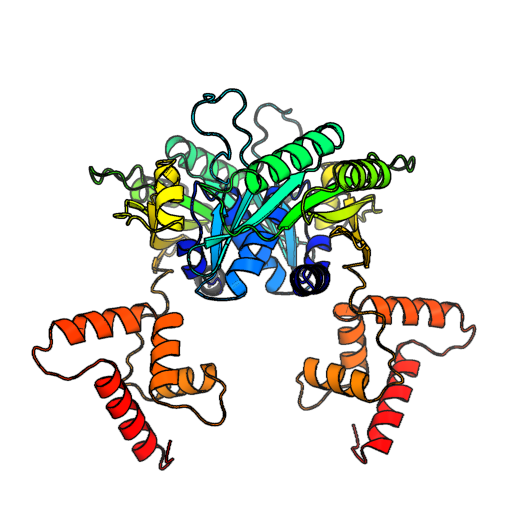.734 27.031 -5.227 1 49.44 122 GLU A CA 1
ATOM 964 C C . GLU A 1 122 ? 14.586 27.047 -4.227 1 49.44 122 GLU A C 1
ATOM 966 O O . GLU A 1 122 ? 14.055 28.109 -3.902 1 49.44 122 GLU A O 1
ATOM 971 N N . ARG A 1 123 ? 14.648 26.219 -3.48 1 47.12 123 ARG A N 1
ATOM 972 C CA . ARG A 1 123 ? 13.734 26.109 -2.35 1 47.12 123 ARG A CA 1
ATOM 973 C C . ARG A 1 123 ? 12.289 26.312 -2.797 1 47.12 123 ARG A C 1
ATOM 975 O O . ARG A 1 123 ? 11.422 26.625 -1.98 1 47.12 123 ARG A O 1
ATOM 982 N N . LYS A 1 124 ? 12.203 26.594 -4.023 1 47.5 124 LYS A N 1
ATOM 983 C CA . LYS A 1 124 ? 10.82 26.922 -4.348 1 47.5 124 LYS A CA 1
ATOM 984 C C . LYS A 1 124 ? 9.922 25.688 -4.246 1 47.5 124 LYS A C 1
ATOM 986 O O . LYS A 1 124 ? 10.234 24.641 -4.805 1 47.5 124 LYS A O 1
ATOM 991 N N . TYR A 1 125 ? 9.602 25.531 -3.096 1 51.31 125 TYR A N 1
ATOM 992 C CA . TYR A 1 125 ? 8.555 24.531 -2.891 1 51.31 125 TYR A CA 1
ATOM 993 C C . TYR A 1 125 ? 7.406 24.734 -3.871 1 51.31 125 TYR A C 1
ATOM 995 O O . TYR A 1 125 ? 6.961 25.875 -4.086 1 51.31 125 TYR A O 1
ATOM 1003 N N . LYS A 1 126 ? 7.145 23.938 -4.852 1 54.12 126 LYS A N 1
ATOM 1004 C CA . LYS A 1 126 ? 5.867 24.125 -5.535 1 54.12 126 LYS A CA 1
ATOM 1005 C C . LYS A 1 126 ? 4.699 23.938 -4.57 1 54.12 126 LYS A C 1
ATOM 1007 O O . LYS A 1 126 ? 3.865 23.047 -4.762 1 54.12 126 LYS A O 1
ATOM 1012 N N . HIS A 1 127 ? 4.945 24.031 -3.141 1 60.59 127 HIS A N 1
ATOM 1013 C CA . HIS A 1 127 ? 3.816 23.75 -2.258 1 60.59 127 HIS A CA 1
ATOM 1014 C C . HIS A 1 127 ? 2.98 25.016 -2.018 1 60.59 127 HIS A C 1
ATOM 1016 O O . HIS A 1 127 ? 3.523 26.109 -1.914 1 60.59 127 HIS A O 1
ATOM 1022 N N . ASN A 1 128 ? 1.772 24.922 -2.422 1 77.25 128 ASN A N 1
ATOM 1023 C CA . ASN A 1 128 ? 0.813 25.953 -2.037 1 77.25 128 ASN A CA 1
ATOM 1024 C C . ASN A 1 128 ? 0.069 25.578 -0.759 1 77.25 128 ASN A C 1
ATOM 1026 O O . ASN A 1 128 ? -1.159 25.656 -0.704 1 77.25 128 ASN A O 1
ATOM 1030 N N . TRP A 1 129 ? 0.913 25.156 0.311 1 83 129 TRP A N 1
ATOM 1031 C CA . TRP A 1 129 ? 0.388 24.672 1.583 1 83 129 TRP A CA 1
ATOM 1032 C C . TRP A 1 129 ? -0.52 25.703 2.23 1 83 129 TRP A C 1
ATOM 1034 O O . TRP A 1 129 ? -1.679 25.422 2.541 1 83 129 TRP A O 1
ATOM 1044 N N . ASP A 1 130 ? -0.061 26.953 2.324 1 84.69 130 ASP A N 1
ATOM 1045 C CA . ASP A 1 130 ? -0.823 28.016 2.98 1 84.69 130 ASP A CA 1
ATOM 1046 C C . ASP A 1 130 ? -2.055 28.391 2.162 1 84.69 130 ASP A C 1
ATOM 1048 O O . ASP A 1 130 ? -3.121 28.656 2.721 1 84.69 130 ASP A O 1
ATOM 1052 N N . GLU A 1 131 ? -1.847 28.375 0.918 1 89.75 131 GLU A N 1
ATOM 1053 C CA . GLU A 1 131 ? -2.961 28.734 0.045 1 89.75 131 GLU A CA 1
ATOM 1054 C C . GLU A 1 131 ? -4.086 27.719 0.137 1 89.75 131 GLU A C 1
ATOM 1056 O O . GLU A 1 131 ? -5.262 28.078 0.215 1 89.75 131 GLU A O 1
ATOM 1061 N N . ILE A 1 132 ? -3.672 26.516 0.13 1 93.31 132 ILE A N 1
ATOM 1062 C CA . ILE A 1 132 ? -4.695 25.469 0.139 1 93.31 132 ILE A CA 1
ATOM 1063 C C . ILE A 1 132 ? -5.383 25.438 1.501 1 93.31 132 ILE A C 1
ATOM 1065 O O . ILE A 1 132 ? -6.59 25.188 1.588 1 93.31 132 ILE A O 1
ATOM 1069 N N . LYS A 1 133 ? -4.684 25.672 2.576 1 92.94 133 LYS A N 1
ATOM 1070 C CA . LYS A 1 133 ? -5.277 25.781 3.904 1 92.94 133 LYS A CA 1
ATOM 1071 C C . LYS A 1 133 ? -6.328 26.891 3.945 1 92.94 133 LYS A C 1
ATOM 1073 O O . LYS A 1 133 ? -7.441 26.672 4.434 1 92.94 133 LYS A O 1
ATOM 1078 N N . ARG A 1 134 ? -5.977 27.984 3.439 1 93.62 134 ARG A N 1
ATOM 1079 C CA . ARG A 1 134 ? -6.902 29.109 3.4 1 93.62 134 ARG A CA 1
ATOM 1080 C C . ARG A 1 134 ? -8.141 28.766 2.57 1 93.62 134 ARG A C 1
ATOM 1082 O O . ARG A 1 134 ? -9.258 29.094 2.963 1 93.62 134 ARG A O 1
ATOM 1089 N N . TYR A 1 135 ? -7.824 28.141 1.473 1 95.12 135 TYR A N 1
ATOM 1090 C CA . TYR A 1 135 ? -8.914 27.75 0.581 1 95.12 135 TYR A CA 1
ATOM 1091 C C . TYR A 1 135 ? -9.922 26.875 1.301 1 95.12 135 TYR A C 1
ATOM 1093 O O . TYR A 1 135 ? -11.133 27.078 1.186 1 95.12 135 TYR A O 1
ATOM 1101 N N . ILE A 1 136 ? -9.453 25.922 2.072 1 95.88 136 ILE A N 1
ATOM 1102 C CA . ILE A 1 136 ? -10.305 25.016 2.834 1 95.88 136 ILE A CA 1
ATOM 1103 C C . ILE A 1 136 ? -11.047 25.797 3.924 1 95.88 136 ILE A C 1
ATOM 1105 O O . ILE A 1 136 ? -12.25 25.625 4.102 1 95.88 136 ILE A O 1
ATOM 1109 N N . ALA A 1 137 ? -10.336 26.609 4.68 1 93.31 137 ALA A N 1
ATOM 1110 C CA . ALA A 1 137 ? -10.914 27.375 5.777 1 93.31 137 ALA A CA 1
ATOM 1111 C C . ALA A 1 137 ? -12.008 28.312 5.273 1 93.31 137 ALA A C 1
ATOM 1113 O O . ALA A 1 137 ? -13.008 28.531 5.957 1 93.31 137 ALA A O 1
ATOM 1114 N N . GLU A 1 138 ? -11.836 28.844 4.148 1 93.19 138 GLU A N 1
ATOM 1115 C CA . GLU A 1 138 ? -12.805 29.75 3.562 1 93.19 138 GLU A CA 1
ATOM 1116 C C . GLU A 1 138 ? -14.094 29.031 3.189 1 93.19 138 GLU A C 1
ATOM 1118 O O . GLU A 1 138 ? -15.188 29.594 3.277 1 93.19 138 GLU A O 1
ATOM 1123 N N . LYS A 1 139 ? -13.883 27.859 2.717 1 90.38 139 LYS A N 1
ATOM 1124 C CA . LYS A 1 139 ? -15.062 27.078 2.346 1 90.38 139 LYS A CA 1
ATOM 1125 C C . LYS A 1 139 ? -15.852 26.656 3.582 1 90.38 139 LYS A C 1
ATOM 1127 O O . LYS A 1 139 ? -17.078 26.547 3.537 1 90.38 139 LYS A O 1
ATOM 1132 N N . GLU A 1 140 ? -15.141 26.422 4.75 1 81.12 140 GLU A N 1
ATOM 1133 C CA . GLU A 1 140 ? -15.672 26.125 6.078 1 81.12 140 GLU A CA 1
ATOM 1134 C C . GLU A 1 140 ? -16.844 25.156 5.996 1 81.12 140 GLU A C 1
ATOM 1136 O O . GLU A 1 140 ? -17.875 25.359 6.648 1 81.12 140 GLU A O 1
ATOM 1141 N N . LYS A 1 141 ? -16.734 24.109 5.312 1 83.5 141 LYS A N 1
ATOM 1142 C CA . LYS A 1 141 ? -17.891 23.281 5.047 1 83.5 141 LYS A CA 1
ATOM 1143 C C . LYS A 1 141 ? -17.766 21.922 5.734 1 83.5 141 LYS A C 1
ATOM 1145 O O . LYS A 1 141 ? -18.688 21.469 6.422 1 83.5 141 LYS A O 1
ATOM 1150 N N . TYR A 1 142 ? -16.688 21.281 5.543 1 93.06 142 TYR A N 1
ATOM 1151 C CA . TYR A 1 142 ? -16.531 19.922 6.008 1 93.06 142 TYR A CA 1
ATOM 1152 C C . TYR A 1 142 ? -15.156 19.719 6.652 1 93.06 142 TYR A C 1
ATOM 1154 O O . TYR A 1 142 ? -14.234 20.5 6.41 1 93.06 142 TYR A O 1
ATOM 1162 N N . PRO A 1 143 ? -15.047 18.75 7.57 1 96.75 143 PRO A N 1
ATOM 1163 C CA . PRO A 1 143 ? -13.719 18.391 8.078 1 96.75 143 PRO A CA 1
ATOM 1164 C C . PRO A 1 143 ? -12.797 17.859 6.98 1 96.75 143 PRO A C 1
ATOM 1166 O O . PRO A 1 143 ? -13.164 16.938 6.254 1 96.75 143 PRO A O 1
ATOM 1169 N N . ILE A 1 144 ? -11.656 18.469 6.832 1 98 144 ILE A N 1
ATOM 1170 C CA . ILE A 1 144 ? -10.672 18.062 5.836 1 98 144 ILE A CA 1
ATOM 1171 C C . ILE A 1 144 ? -9.289 18 6.473 1 98 144 ILE A C 1
ATOM 1173 O O . ILE A 1 144 ? -8.914 18.891 7.25 1 98 144 ILE A O 1
ATOM 1177 N N . ALA A 1 145 ? -8.609 16.953 6.258 1 97.94 145 ALA A N 1
ATOM 1178 C CA . ALA A 1 145 ? -7.215 16.812 6.656 1 97.94 145 ALA A CA 1
ATOM 1179 C C . ALA A 1 145 ? -6.285 16.938 5.453 1 97.94 145 ALA A C 1
ATOM 1181 O O . ALA A 1 145 ? -6.582 16.406 4.375 1 97.94 145 ALA A O 1
ATOM 1182 N N . LEU A 1 146 ? -5.199 17.594 5.66 1 96.69 146 LEU A N 1
ATOM 1183 C CA . LEU A 1 146 ? -4.109 17.688 4.691 1 96.69 146 LEU A CA 1
ATOM 1184 C C . LEU A 1 146 ? -2.859 16.984 5.219 1 96.69 146 LEU A C 1
ATOM 1186 O O . LEU A 1 146 ? -2.543 17.094 6.406 1 96.69 146 LEU A O 1
ATOM 1190 N N . VAL A 1 147 ? -2.188 16.297 4.359 1 95.25 147 VAL A N 1
ATOM 1191 C CA . VAL A 1 147 ? -0.85 15.781 4.629 1 95.25 147 VAL A CA 1
ATOM 1192 C C . VAL A 1 147 ? 0.114 16.25 3.541 1 95.25 147 VAL A C 1
ATOM 1194 O O . VAL A 1 147 ? -0.119 16 2.354 1 95.25 147 VAL A O 1
ATOM 1197 N N . SER A 1 148 ? 1.097 16.922 3.955 1 92.56 148 SER A N 1
ATOM 1198 C CA . SER A 1 148 ? 2.133 17.391 3.037 1 92.56 148 SER A CA 1
ATOM 1199 C C . SER A 1 148 ? 3.4 16.547 3.166 1 92.56 148 SER A C 1
ATOM 1201 O O . SER A 1 148 ? 4.051 16.547 4.211 1 92.56 148 SER A O 1
ATOM 1203 N N . ILE A 1 149 ? 3.67 15.82 2.182 1 90.25 149 ILE A N 1
ATOM 1204 C CA . ILE A 1 149 ? 4.922 15.07 2.096 1 90.25 149 ILE A CA 1
ATOM 1205 C C . ILE A 1 149 ? 5.957 15.891 1.334 1 90.25 149 ILE A C 1
ATOM 1207 O O . ILE A 1 149 ? 5.801 16.141 0.138 1 90.25 149 ILE A O 1
ATOM 1211 N N . GLU A 1 150 ? 6.938 16.25 1.979 1 85.88 150 GLU A N 1
ATOM 1212 C CA . GLU A 1 150 ? 7.988 17.047 1.354 1 85.88 150 GLU A CA 1
ATOM 1213 C C . GLU A 1 150 ? 9.242 16.203 1.102 1 85.88 150 GLU A C 1
ATOM 1215 O O . GLU A 1 150 ? 9.719 15.516 2.002 1 85.88 150 GLU A O 1
ATOM 1220 N N . LYS A 1 151 ? 9.688 16.297 -0.123 1 82.12 151 LYS A N 1
ATOM 1221 C CA . LYS A 1 151 ? 10.883 15.57 -0.541 1 82.12 151 LYS A CA 1
ATOM 1222 C C . LYS A 1 151 ? 11.992 16.531 -0.957 1 82.12 151 LYS A C 1
ATOM 1224 O O . LYS A 1 151 ? 11.734 17.531 -1.625 1 82.12 151 LYS A O 1
ATOM 1229 N N . SER A 1 152 ? 13.164 16.281 -0.479 1 77.88 152 SER A N 1
ATOM 1230 C CA . SER A 1 152 ? 14.312 17.109 -0.829 1 77.88 152 SER A CA 1
ATOM 1231 C C . SER A 1 152 ? 15.359 16.297 -1.595 1 77.88 152 SER A C 1
ATOM 1233 O O . SER A 1 152 ? 15.461 15.078 -1.423 1 77.88 152 SER A O 1
ATOM 1235 N N . ILE A 1 153 ? 16.062 17.016 -2.389 1 81.44 153 ILE A N 1
ATOM 1236 C CA . ILE A 1 153 ? 17.125 16.375 -3.152 1 81.44 153 ILE A CA 1
ATOM 1237 C C . ILE A 1 153 ? 18.25 15.961 -2.209 1 81.44 153 ILE A C 1
ATOM 1239 O O . ILE A 1 153 ? 18.625 16.703 -1.3 1 81.44 153 ILE A O 1
ATOM 1243 N N . MET A 1 154 ? 18.766 14.766 -2.395 1 77.62 154 MET A N 1
ATOM 1244 C CA . MET A 1 154 ? 19.875 14.25 -1.588 1 77.62 154 MET A CA 1
ATOM 1245 C C . MET A 1 154 ? 21.141 14.102 -2.424 1 77.62 154 MET A C 1
ATOM 1247 O O . MET A 1 154 ? 21.062 13.945 -3.643 1 77.62 154 MET A O 1
ATOM 1251 N N . SER A 1 155 ? 22.203 14.289 -1.717 1 79.44 155 SER A N 1
ATOM 1252 C CA . SER A 1 155 ? 23.469 13.922 -2.348 1 79.44 155 SER A CA 1
ATOM 1253 C C . SER A 1 155 ? 23.625 12.406 -2.443 1 79.44 155 SER A C 1
ATOM 1255 O O . SER A 1 155 ? 23.516 11.703 -1.437 1 79.44 155 SER A O 1
ATOM 1257 N N . LEU A 1 156 ? 23.781 11.953 -3.572 1 85.19 156 LEU A N 1
ATOM 1258 C CA . LEU A 1 156 ? 23.828 10.516 -3.812 1 85.19 156 LEU A CA 1
ATOM 1259 C C . LEU A 1 156 ? 25.266 10.047 -4.031 1 85.19 156 LEU A C 1
ATOM 1261 O O . LEU A 1 156 ? 26.047 10.742 -4.676 1 85.19 156 LEU A O 1
ATOM 1265 N N . ASP A 1 157 ? 25.562 8.945 -3.408 1 82.94 157 ASP A N 1
ATOM 1266 C CA . ASP A 1 157 ? 26.891 8.336 -3.521 1 82.94 157 ASP A CA 1
ATOM 1267 C C . ASP A 1 157 ? 26.969 7.438 -4.754 1 82.94 157 ASP A C 1
ATOM 1269 O O . ASP A 1 157 ? 26.234 7.629 -5.723 1 82.94 157 ASP A O 1
ATOM 1273 N N . ASP A 1 158 ? 28.078 6.598 -4.77 1 85 158 ASP A N 1
ATOM 1274 C CA . ASP A 1 158 ? 28.297 5.77 -5.953 1 85 158 ASP A CA 1
ATOM 1275 C C . ASP A 1 158 ? 27.969 4.305 -5.664 1 85 158 ASP A C 1
ATOM 1277 O O . ASP A 1 158 ? 28.469 3.408 -6.344 1 85 158 ASP A O 1
ATOM 1281 N N . ASN A 1 159 ? 27.172 4.137 -4.652 1 81.19 159 ASN A N 1
ATOM 1282 C CA . ASN A 1 159 ? 26.703 2.77 -4.469 1 81.19 159 ASN A CA 1
ATOM 1283 C C . ASN A 1 159 ? 25.609 2.416 -5.48 1 81.19 159 ASN A C 1
ATOM 1285 O O . ASN A 1 159 ? 25.125 3.287 -6.203 1 81.19 159 ASN A O 1
ATOM 1289 N N . VAL A 1 160 ? 25.234 1.189 -5.562 1 83.25 160 VAL A N 1
ATOM 1290 C CA . VAL A 1 160 ? 24.375 0.69 -6.621 1 83.25 160 VAL A CA 1
ATOM 1291 C C . VAL A 1 160 ? 23.016 1.391 -6.551 1 83.25 160 VAL A C 1
ATOM 1293 O O . VAL A 1 160 ? 22.484 1.849 -7.57 1 83.25 160 VAL A O 1
ATOM 1296 N N . LEU A 1 161 ? 22.453 1.498 -5.414 1 86.25 161 LEU A N 1
ATOM 1297 C CA . LEU A 1 161 ? 21.141 2.111 -5.238 1 86.25 161 LEU A CA 1
ATOM 1298 C C . LEU A 1 161 ? 21.172 3.586 -5.621 1 86.25 161 LEU A C 1
ATOM 1300 O O . LEU A 1 161 ? 20.266 4.074 -6.312 1 86.25 161 LEU A O 1
ATOM 1304 N N . ASP A 1 162 ? 22.141 4.219 -5.238 1 87.62 162 ASP A N 1
ATOM 1305 C CA . ASP A 1 162 ? 22.25 5.645 -5.535 1 87.62 162 ASP A CA 1
ATOM 1306 C C . ASP A 1 162 ? 22.5 5.879 -7.023 1 87.62 162 ASP A C 1
ATOM 1308 O O . ASP A 1 162 ? 22.031 6.867 -7.594 1 87.62 162 ASP A O 1
ATOM 1312 N N . LEU A 1 163 ? 23.234 4.992 -7.574 1 88.56 163 LEU A N 1
ATOM 1313 C CA . LEU A 1 163 ? 23.422 5.102 -9.016 1 88.56 163 LEU A CA 1
ATOM 1314 C C . LEU A 1 163 ? 22.094 4.965 -9.758 1 88.56 163 LEU A C 1
ATOM 1316 O O . LEU A 1 163 ? 21.859 5.66 -10.742 1 88.56 163 LEU A O 1
ATOM 1320 N N . LEU A 1 164 ? 21.281 4.086 -9.281 1 89.38 164 LEU A N 1
ATOM 1321 C CA . LEU A 1 164 ? 19.953 3.949 -9.867 1 89.38 164 LEU A CA 1
ATOM 1322 C C . LEU A 1 164 ? 19.125 5.203 -9.625 1 89.38 164 LEU A C 1
ATOM 1324 O O . LEU A 1 164 ? 18.375 5.637 -10.508 1 89.38 164 LEU A O 1
ATOM 1328 N N . ARG A 1 165 ? 19.25 5.793 -8.492 1 88.19 165 ARG A N 1
ATOM 1329 C CA . ARG A 1 165 ? 18.5 7 -8.141 1 88.19 165 ARG A CA 1
ATOM 1330 C C . ARG A 1 165 ? 18.922 8.18 -9.016 1 88.19 165 ARG A C 1
ATOM 1332 O O . ARG A 1 165 ? 18.141 9.094 -9.258 1 88.19 165 ARG A O 1
ATOM 1339 N N . LYS A 1 166 ? 20.125 8.141 -9.555 1 87.88 166 LYS A N 1
ATOM 1340 C CA . LYS A 1 166 ? 20.656 9.219 -10.375 1 87.88 166 LYS A CA 1
ATOM 1341 C C . LYS A 1 166 ? 20.062 9.195 -11.773 1 87.88 166 LYS A C 1
ATOM 1343 O O . LYS A 1 166 ? 20.203 10.156 -12.531 1 87.88 166 LYS A O 1
ATOM 1348 N N . ARG A 1 167 ? 19.344 8.203 -12.07 1 84.75 167 ARG A N 1
ATOM 1349 C CA . ARG A 1 167 ? 18.859 8.023 -13.438 1 84.75 167 ARG A CA 1
ATOM 1350 C C . ARG A 1 167 ? 17.703 8.961 -13.742 1 84.75 167 ARG A C 1
ATOM 1352 O O . ARG A 1 167 ? 17.391 9.211 -14.906 1 84.75 167 ARG A O 1
ATOM 1359 N N . ASN A 1 168 ? 17.016 9.258 -12.695 1 77.38 168 ASN A N 1
ATOM 1360 C CA . ASN A 1 168 ? 15.922 10.219 -12.852 1 77.38 168 ASN A CA 1
ATOM 1361 C C . ASN A 1 168 ? 15.828 11.156 -11.648 1 77.38 168 ASN A C 1
ATOM 1363 O O . ASN A 1 168 ? 16.125 10.766 -10.523 1 77.38 168 ASN A O 1
ATOM 1367 N N . GLU A 1 169 ? 15.398 12.391 -11.992 1 74.69 169 GLU A N 1
ATOM 1368 C CA . GLU A 1 169 ? 15.336 13.414 -10.953 1 74.69 169 GLU A CA 1
ATOM 1369 C C . GLU A 1 169 ? 14.328 13.047 -9.867 1 74.69 169 GLU A C 1
ATOM 1371 O O . GLU A 1 169 ? 14.492 13.43 -8.703 1 74.69 169 GLU A O 1
ATOM 1376 N N . TYR A 1 170 ? 13.375 12.195 -10.203 1 74.75 170 TYR A N 1
ATOM 1377 C CA . TYR A 1 170 ? 12.328 11.859 -9.234 1 74.75 170 TYR A CA 1
ATOM 1378 C C . TYR A 1 170 ? 12.844 10.883 -8.188 1 74.75 170 TYR A C 1
ATOM 1380 O O . TYR A 1 170 ? 12.352 10.859 -7.059 1 74.75 170 TYR A O 1
ATOM 1388 N N . TYR A 1 171 ? 13.891 10.203 -8.555 1 84.56 171 TYR A N 1
ATOM 1389 C CA . TYR A 1 171 ? 14.406 9.188 -7.641 1 84.56 171 TYR A CA 1
ATOM 1390 C C . TYR A 1 171 ? 15.406 9.789 -6.664 1 84.56 171 TYR A C 1
ATOM 1392 O O . TYR A 1 171 ? 15.742 9.18 -5.648 1 84.56 171 TYR A O 1
ATOM 1400 N N . SER A 1 172 ? 15.859 10.977 -6.98 1 82.69 172 SER A N 1
ATOM 1401 C CA . SER A 1 172 ? 16.938 11.57 -6.203 1 82.69 172 SER A CA 1
ATOM 1402 C C . SER A 1 172 ? 16.406 12.266 -4.957 1 82.69 172 SER A C 1
ATOM 1404 O O . SER A 1 172 ? 17.188 12.766 -4.137 1 82.69 172 SER A O 1
ATOM 1406 N N . HIS A 1 173 ? 15.086 12.258 -4.812 1 81.5 173 HIS A N 1
ATOM 1407 C CA . HIS A 1 173 ? 14.477 12.938 -3.678 1 81.5 173 HIS A CA 1
ATOM 1408 C C . HIS A 1 173 ? 14.133 11.953 -2.564 1 81.5 173 HIS A C 1
ATOM 1410 O O . HIS A 1 173 ? 13.797 10.797 -2.834 1 81.5 173 HIS A O 1
ATOM 1416 N N . THR A 1 174 ? 14.336 12.43 -1.386 1 80.56 174 THR A N 1
ATOM 1417 C CA . THR A 1 174 ? 13.945 11.664 -0.209 1 80.56 174 THR A CA 1
ATOM 1418 C C . THR A 1 174 ? 13 12.469 0.671 1 80.56 174 THR A C 1
ATOM 1420 O O . THR A 1 174 ? 13.109 13.695 0.754 1 80.56 174 THR A O 1
ATOM 1423 N N . VAL A 1 175 ? 12.109 11.758 1.293 1 83.31 175 VAL A N 1
ATOM 1424 C CA . VAL A 1 175 ? 11.156 12.414 2.186 1 83.31 175 VAL A CA 1
ATOM 1425 C C . VAL A 1 175 ? 11.891 13 3.389 1 83.31 175 VAL A C 1
ATOM 1427 O O . VAL A 1 175 ? 12.641 12.297 4.07 1 83.31 175 VAL A O 1
ATOM 1430 N N . ASP A 1 176 ? 11.75 14.234 3.678 1 78.75 176 ASP A N 1
ATOM 1431 C CA . ASP A 1 176 ? 12.43 14.883 4.797 1 78.75 176 ASP A CA 1
ATOM 1432 C C . ASP A 1 176 ? 11.422 15.414 5.816 1 78.75 176 ASP A C 1
ATOM 1434 O O . ASP A 1 176 ? 11.766 15.602 6.988 1 78.75 176 ASP A O 1
ATOM 1438 N N . ARG A 1 177 ? 10.234 15.656 5.316 1 83.69 177 ARG A N 1
ATOM 1439 C CA . ARG A 1 177 ? 9.227 16.203 6.215 1 83.69 177 ARG A CA 1
ATOM 1440 C C . ARG A 1 177 ? 7.828 15.75 5.812 1 83.69 177 ARG A C 1
ATOM 1442 O O . ARG A 1 177 ? 7.508 15.688 4.625 1 83.69 177 ARG A O 1
ATOM 1449 N N . ILE A 1 178 ? 7.023 15.367 6.785 1 90.81 178 ILE A N 1
ATOM 1450 C CA . ILE A 1 178 ? 5.617 15.047 6.574 1 90.81 178 ILE A CA 1
ATOM 1451 C C . ILE A 1 178 ? 4.758 15.781 7.602 1 90.81 178 ILE A C 1
ATOM 1453 O O . ILE A 1 178 ? 4.719 15.398 8.773 1 90.81 178 ILE A O 1
ATOM 1457 N N . ASP A 1 179 ? 4.086 16.812 7.145 1 90.5 179 ASP A N 1
ATOM 1458 C CA . ASP A 1 179 ? 3.24 17.625 8.023 1 90.5 179 ASP A CA 1
ATOM 1459 C C . ASP A 1 179 ? 1.763 17.297 7.805 1 90.5 179 ASP A C 1
ATOM 1461 O O . ASP A 1 179 ? 1.357 16.922 6.707 1 90.5 179 ASP A O 1
ATOM 1465 N N . TYR A 1 180 ? 1.036 17.406 8.867 1 94.31 180 TYR A N 1
ATOM 1466 C CA . TYR A 1 180 ? -0.413 17.312 8.734 1 94.31 180 TYR A CA 1
ATOM 1467 C C . TYR A 1 180 ? -1.091 18.594 9.188 1 94.31 180 TYR A C 1
ATOM 1469 O O . TYR A 1 180 ? -0.504 19.375 9.93 1 94.31 180 TYR A O 1
ATOM 1477 N N . TRP A 1 181 ? -2.236 18.875 8.672 1 94.62 181 TRP A N 1
ATOM 1478 C CA . TRP A 1 181 ? -3.146 19.953 9.039 1 94.62 181 TRP A CA 1
ATOM 1479 C C . TRP A 1 181 ? -4.598 19.5 8.977 1 94.62 181 TRP A C 1
ATOM 1481 O O . TRP A 1 181 ? -5.051 18.984 7.941 1 94.62 181 TRP A O 1
ATOM 1491 N N . ILE A 1 182 ? -5.285 19.578 10.078 1 96.12 182 ILE A N 1
ATOM 1492 C CA . ILE A 1 182 ? -6.68 19.156 10.172 1 96.12 182 ILE A CA 1
ATOM 1493 C C . ILE A 1 182 ? -7.57 20.375 10.414 1 96.12 182 ILE A C 1
ATOM 1495 O O . ILE A 1 182 ? -7.297 21.188 11.312 1 96.12 182 ILE A O 1
ATOM 1499 N N . TYR A 1 183 ? -8.555 20.453 9.594 1 96.06 183 TYR A N 1
ATOM 1500 C CA . TYR A 1 183 ? -9.547 21.516 9.758 1 96.06 183 TYR A CA 1
ATOM 1501 C C . TYR A 1 183 ? -10.922 20.938 10.055 1 96.06 183 TYR A C 1
ATOM 1503 O O . TYR A 1 183 ? -11.5 20.234 9.219 1 96.06 183 TYR A O 1
ATOM 1511 N N . ASP A 1 184 ? -11.453 21.172 11.18 1 93.06 184 ASP A N 1
ATOM 1512 C CA . ASP A 1 184 ? -12.82 20.922 11.633 1 93.06 184 ASP A CA 1
ATOM 1513 C C . ASP A 1 184 ? -13.297 22.031 12.562 1 93.06 184 ASP A C 1
ATOM 1515 O O . ASP A 1 184 ? -13.516 21.797 13.758 1 93.06 184 ASP A O 1
ATOM 1519 N N . LYS A 1 185 ? -13.531 23.219 12.016 1 85.81 185 LYS A N 1
ATOM 1520 C CA . LYS A 1 185 ? -13.828 24.422 12.781 1 85.81 185 LYS A CA 1
ATOM 1521 C C . LYS A 1 185 ? -12.711 24.75 13.766 1 85.81 185 LYS A C 1
ATOM 1523 O O . LYS A 1 185 ? -12.562 25.891 14.203 1 85.81 185 LYS A O 1
ATOM 1528 N N . LYS A 1 186 ? -11.984 23.703 14.141 1 85.5 186 LYS A N 1
ATOM 1529 C CA . LYS A 1 186 ? -10.742 23.828 14.891 1 85.5 186 LYS A CA 1
ATOM 1530 C C . LYS A 1 186 ? -9.555 23.297 14.086 1 85.5 186 LYS A C 1
ATOM 1532 O O . LYS A 1 186 ? -9.727 22.484 13.18 1 85.5 186 LYS A O 1
ATOM 1537 N N . ILE A 1 187 ? -8.469 23.844 14.461 1 90.38 187 ILE A N 1
ATOM 1538 C CA . ILE A 1 187 ? -7.277 23.469 13.703 1 90.38 187 ILE A CA 1
ATOM 1539 C C . ILE A 1 187 ? -6.352 22.625 14.57 1 90.38 187 ILE A C 1
ATOM 1541 O O . ILE A 1 187 ? -6.164 22.922 15.758 1 90.38 187 ILE A O 1
ATOM 1545 N N . SER A 1 188 ? -5.859 21.578 14.008 1 90.94 188 SER A N 1
ATOM 1546 C CA . SER A 1 188 ? -4.781 20.766 14.57 1 90.94 188 SER A CA 1
ATOM 1547 C C . SER A 1 188 ? -3.678 20.531 13.547 1 90.94 188 SER A C 1
ATOM 1549 O O . SER A 1 188 ? -3.957 20.219 12.391 1 90.94 188 SER A O 1
ATOM 1551 N N . GLU A 1 189 ? -2.482 20.859 13.883 1 91.06 189 GLU A N 1
ATOM 1552 C CA . GLU A 1 189 ? -1.387 20.672 12.938 1 91.06 189 GLU A CA 1
ATOM 1553 C C . GLU A 1 189 ? -0.131 20.172 13.641 1 91.06 189 GLU A C 1
ATOM 1555 O O . GLU A 1 189 ? -0.024 20.25 14.867 1 91.06 189 GLU A O 1
ATOM 1560 N N . GLY A 1 190 ? 0.716 19.453 12.898 1 88.69 190 GLY A N 1
ATOM 1561 C CA . GLY A 1 190 ? 1.948 18.891 13.43 1 88.69 190 GLY A CA 1
ATOM 1562 C C . GLY A 1 190 ? 2.729 18.094 12.398 1 88.69 190 GLY A C 1
ATOM 1563 O O . GLY A 1 190 ? 2.525 18.25 11.195 1 88.69 190 GLY A O 1
ATOM 1564 N N . ASN A 1 191 ? 3.697 17.391 12.859 1 89.31 191 ASN A N 1
ATOM 1565 C CA . ASN A 1 191 ? 4.578 16.578 12.016 1 89.31 191 ASN A CA 1
ATOM 1566 C C . ASN A 1 191 ? 4.359 15.086 12.25 1 89.31 191 ASN A C 1
ATOM 1568 O O . ASN A 1 191 ? 4.195 14.648 13.391 1 89.31 191 ASN A O 1
ATOM 1572 N N . LEU A 1 192 ? 4.258 14.375 11.164 1 88.56 192 LEU A N 1
ATOM 1573 C CA . LEU A 1 192 ? 3.938 12.961 11.25 1 88.56 192 LEU A CA 1
ATOM 1574 C C . LEU A 1 192 ? 5.203 12.109 11.234 1 88.56 192 LEU A C 1
ATOM 1576 O O . LEU A 1 192 ? 5.152 10.906 11.484 1 88.56 192 LEU A O 1
ATOM 1580 N N . LEU A 1 193 ? 6.215 12.672 10.578 1 73.5 193 LEU A N 1
ATOM 1581 C CA . LEU A 1 193 ? 7.449 11.898 10.602 1 73.5 193 LEU A CA 1
ATOM 1582 C C . LEU A 1 193 ? 7.969 11.75 12.031 1 73.5 193 LEU A C 1
ATOM 1584 O O . LEU A 1 193 ? 8.461 10.688 12.414 1 73.5 193 LEU A O 1
ATOM 1588 N N . ASP A 1 194 ? 8.039 13.047 12.68 1 56.5 194 ASP A N 1
ATOM 1589 C CA . ASP A 1 194 ? 8.578 13.188 14.023 1 56.5 194 ASP A CA 1
ATOM 1590 C C . ASP A 1 194 ? 7.559 12.75 15.07 1 56.5 194 ASP A C 1
ATOM 1592 O O . ASP A 1 194 ? 7.5 13.312 16.172 1 56.5 194 ASP A O 1
ATOM 1596 N N . ILE A 1 195 ? 6.422 12.344 14.508 1 47.75 195 ILE A N 1
ATOM 1597 C CA . ILE A 1 195 ? 5.398 12.297 15.547 1 47.75 195 ILE A CA 1
ATOM 1598 C C . ILE A 1 195 ? 6.008 11.797 16.859 1 47.75 195 ILE A C 1
ATOM 1600 O O . ILE A 1 195 ? 5.48 12.055 17.938 1 47.75 195 ILE A O 1
ATOM 1604 N N . ARG A 1 196 ? 6.652 10.742 16.719 1 45.56 196 ARG A N 1
ATOM 1605 C CA . ARG A 1 196 ? 7 10.453 18.109 1 45.56 196 ARG A CA 1
ATOM 1606 C C . ARG A 1 196 ? 8 11.461 18.656 1 45.56 196 ARG A C 1
ATOM 1608 O O . ARG A 1 196 ? 9.117 11.586 18.125 1 45.56 196 ARG A O 1
ATOM 1615 N N . LYS A 1 197 ? 7.488 12.719 18.781 1 48.31 197 LYS A N 1
ATOM 1616 C CA . LYS A 1 197 ? 8.336 13.602 19.578 1 48.31 197 LYS A CA 1
ATOM 1617 C C . LYS A 1 197 ? 9.43 12.812 20.297 1 48.31 197 LYS A C 1
ATOM 1619 O O . LYS A 1 197 ? 9.258 11.633 20.594 1 48.31 197 LYS A O 1
ATOM 1624 N N . ALA A 1 198 ? 10.594 13.508 20.016 1 53.09 198 ALA A N 1
ATOM 1625 C CA . ALA A 1 198 ? 11.602 12.891 20.859 1 53.09 198 ALA A CA 1
ATOM 1626 C C . ALA A 1 198 ? 11.047 12.625 22.266 1 53.09 198 ALA A C 1
ATOM 1628 O O . ALA A 1 198 ? 10.352 13.469 22.828 1 53.09 198 ALA A O 1
ATOM 1629 N N . ILE A 1 199 ? 10.906 11.469 22.422 1 65.69 199 ILE A N 1
ATOM 1630 C CA . ILE A 1 199 ? 10.484 11.195 23.797 1 65.69 199 ILE A CA 1
ATOM 1631 C C . ILE A 1 199 ? 11.617 11.539 24.75 1 65.69 199 ILE A C 1
ATOM 1633 O O . ILE A 1 199 ? 12.797 11.414 24.406 1 65.69 199 ILE A O 1
ATOM 1637 N N . ASP A 1 200 ? 11.328 12.133 25.828 1 73.69 200 ASP A N 1
ATOM 1638 C CA . ASP A 1 200 ? 12.32 12.375 26.859 1 73.69 200 ASP A CA 1
ATOM 1639 C C . ASP A 1 200 ? 12.789 11.062 27.484 1 73.69 200 ASP A C 1
ATOM 1641 O O . ASP A 1 200 ? 12.055 10.43 28.25 1 73.69 200 ASP A O 1
ATOM 1645 N N . LEU A 1 201 ? 13.875 10.742 27.094 1 80 201 LEU A N 1
ATOM 1646 C CA . LEU A 1 201 ? 14.422 9.484 27.594 1 80 201 LEU A CA 1
ATOM 1647 C C . LEU A 1 201 ? 14.727 9.578 29.078 1 80 201 LEU A C 1
ATOM 1649 O O . LEU A 1 201 ? 15.086 8.578 29.703 1 80 201 LEU A O 1
ATOM 1653 N N . LYS A 1 202 ? 14.578 10.781 29.609 1 80.12 202 LYS A N 1
ATOM 1654 C CA . LYS A 1 202 ? 14.75 10.938 31.047 1 80.12 202 LYS A CA 1
ATOM 1655 C C . LYS A 1 202 ? 13.461 10.617 31.797 1 80.12 202 LYS A C 1
ATOM 1657 O O . LYS A 1 202 ? 13.461 10.492 33.031 1 80.12 202 LYS A O 1
ATOM 1662 N N . ASP A 1 203 ? 12.453 10.586 31.078 1 81.38 203 ASP A N 1
ATOM 1663 C CA . ASP A 1 203 ? 11.172 10.18 31.641 1 81.38 203 ASP A CA 1
ATOM 1664 C C . ASP A 1 203 ? 11.062 8.656 31.719 1 81.38 203 ASP A C 1
ATOM 1666 O O . ASP A 1 203 ? 11.07 7.977 30.688 1 81.38 203 ASP A O 1
ATOM 1670 N N . ASP A 1 204 ? 10.828 8.195 32.906 1 79.25 204 ASP A N 1
ATOM 1671 C CA . ASP A 1 204 ? 10.789 6.758 33.125 1 79.25 204 ASP A CA 1
ATOM 1672 C C . ASP A 1 204 ? 9.656 6.102 32.344 1 79.25 204 ASP A C 1
ATOM 1674 O O . ASP A 1 204 ? 9.797 4.969 31.891 1 79.25 204 ASP A O 1
ATOM 1678 N N . SER A 1 205 ? 8.672 6.828 32.156 1 80.81 205 SER A N 1
ATOM 1679 C CA . SER A 1 205 ? 7.52 6.258 31.469 1 80.81 205 SER A CA 1
ATOM 1680 C C . SER A 1 205 ? 7.848 5.977 30.016 1 80.81 205 SER A C 1
ATOM 1682 O O . SER A 1 205 ? 7.375 4.988 29.453 1 80.81 205 SER A O 1
ATOM 1684 N N . ASN A 1 206 ? 8.625 6.797 29.5 1 79.19 206 ASN A N 1
ATOM 1685 C CA . ASN A 1 206 ? 9.023 6.609 28.109 1 79.19 206 ASN A CA 1
ATOM 1686 C C . ASN A 1 206 ? 9.992 5.438 27.953 1 79.19 206 ASN A C 1
ATOM 1688 O O . ASN A 1 206 ? 9.914 4.68 26.984 1 79.19 206 ASN A O 1
ATOM 1692 N N . ILE A 1 207 ? 10.914 5.344 28.938 1 79.94 207 ILE A N 1
ATOM 1693 C CA . ILE A 1 207 ? 11.859 4.23 28.922 1 79.94 207 ILE A CA 1
ATOM 1694 C C . ILE A 1 207 ? 11.102 2.912 29.078 1 79.94 207 ILE A C 1
ATOM 1696 O O . ILE A 1 207 ? 11.391 1.943 28.359 1 79.94 207 ILE A O 1
ATOM 1700 N N . GLU A 1 208 ? 10.148 2.967 29.875 1 78.31 208 GLU A N 1
ATOM 1701 C CA . GLU A 1 208 ? 9.32 1.779 30.062 1 78.31 208 GLU A CA 1
ATOM 1702 C C . GLU A 1 208 ? 8.609 1.383 28.781 1 78.31 208 GLU A C 1
ATOM 1704 O O . GLU A 1 208 ? 8.547 0.2 28.438 1 78.31 208 GLU A O 1
ATOM 1709 N N . LYS A 1 209 ? 8.07 2.332 28.203 1 79.56 209 LYS A N 1
ATOM 1710 C CA . LYS A 1 209 ? 7.41 2.104 26.922 1 79.56 209 LYS A CA 1
ATOM 1711 C C . LYS A 1 209 ? 8.367 1.477 25.906 1 79.56 209 LYS A C 1
ATOM 1713 O O . LYS A 1 209 ? 8.008 0.508 25.234 1 79.56 209 LYS A O 1
ATOM 1718 N N . ILE A 1 210 ? 9.578 2.049 25.828 1 79.25 210 ILE A N 1
ATOM 1719 C CA . ILE A 1 210 ? 10.586 1.559 24.891 1 79.25 210 ILE A CA 1
ATOM 1720 C C . ILE A 1 210 ? 10.914 0.102 25.203 1 79.25 210 ILE A C 1
ATOM 1722 O O . ILE A 1 210 ? 10.953 -0.743 24.312 1 79.25 210 ILE A O 1
ATOM 1726 N N . ILE A 1 211 ? 11.07 -0.19 26.453 1 77.44 211 ILE A N 1
ATOM 1727 C CA . ILE A 1 211 ? 11.43 -1.533 26.891 1 77.44 211 ILE A CA 1
ATOM 1728 C C . ILE A 1 211 ? 10.297 -2.504 26.562 1 77.44 211 ILE A C 1
ATOM 1730 O O . ILE A 1 211 ? 10.547 -3.619 26.094 1 77.44 211 ILE A O 1
ATOM 1734 N N . ARG A 1 212 ? 9.195 -2.055 26.656 1 76.81 212 ARG A N 1
ATOM 1735 C CA . ARG A 1 212 ? 8.039 -2.887 26.344 1 76.81 212 ARG A CA 1
ATOM 1736 C C . ARG A 1 212 ? 7.961 -3.168 24.844 1 76.81 212 ARG A C 1
ATOM 1738 O O . ARG A 1 212 ? 7.648 -4.289 24.438 1 76.81 212 ARG A O 1
ATOM 1745 N N . GLU A 1 213 ? 8.297 -2.102 24.188 1 75.44 213 GLU A N 1
ATOM 1746 C CA . GLU A 1 213 ? 8.195 -2.207 22.734 1 75.44 213 GLU A CA 1
ATOM 1747 C C . GLU A 1 213 ? 9.297 -3.09 22.156 1 75.44 213 GLU A C 1
ATOM 1749 O O . GLU A 1 213 ? 9.109 -3.74 21.125 1 75.44 213 GLU A O 1
ATOM 1754 N N . ILE A 1 214 ? 10.453 -3.088 22.75 1 77.12 214 ILE A N 1
ATOM 1755 C CA . ILE A 1 214 ? 11.547 -3.969 22.359 1 77.12 214 ILE A CA 1
ATOM 1756 C C . ILE A 1 214 ? 11.133 -5.426 22.547 1 77.12 214 ILE A C 1
ATOM 1758 O O . ILE A 1 214 ? 11.539 -6.301 21.781 1 77.12 214 ILE A O 1
ATOM 1762 N N . ASN A 1 215 ? 10.234 -5.723 23.406 1 71.56 215 ASN A N 1
ATOM 1763 C CA . ASN A 1 215 ? 9.586 -6.996 23.703 1 71.56 215 ASN A CA 1
ATOM 1764 C C . ASN A 1 215 ? 10.602 -8.141 23.766 1 71.56 215 ASN A C 1
ATOM 1766 O O . ASN A 1 215 ? 10.422 -9.172 23.125 1 71.56 215 ASN A O 1
ATOM 1770 N N . LYS A 1 216 ? 11.648 -7.957 24.391 1 72.44 216 LYS A N 1
ATOM 1771 C CA . LYS A 1 216 ? 12.672 -8.953 24.688 1 72.44 216 LYS A CA 1
ATOM 1772 C C . LYS A 1 216 ? 12.812 -9.164 26.188 1 72.44 216 LYS A C 1
ATOM 1774 O O . LYS A 1 216 ? 12.75 -8.211 26.953 1 72.44 216 LYS A O 1
ATOM 1779 N N . ASP A 1 217 ? 12.859 -10.414 26.531 1 70.38 217 ASP A N 1
ATOM 1780 C CA . ASP A 1 217 ? 13.07 -10.727 27.938 1 70.38 217 ASP A CA 1
ATOM 1781 C C . ASP A 1 217 ? 14.398 -10.156 28.438 1 70.38 217 ASP A C 1
ATOM 1783 O O . ASP A 1 217 ? 14.484 -9.656 29.562 1 70.38 217 ASP A O 1
ATOM 1787 N N . GLU A 1 218 ? 15.492 -10.344 27.719 1 73.69 218 GLU A N 1
ATOM 1788 C CA . GLU A 1 218 ? 16.797 -9.742 27.969 1 73.69 218 GLU A CA 1
ATOM 1789 C C . GLU A 1 218 ? 17.234 -8.852 26.797 1 73.69 218 GLU A C 1
ATOM 1791 O O . GLU A 1 218 ? 17 -9.195 25.641 1 73.69 218 GLU A O 1
ATOM 1796 N N . PHE A 1 219 ? 17.578 -7.605 27.203 1 76.25 219 PHE A N 1
ATOM 1797 C CA . PHE A 1 219 ? 18.062 -6.715 26.156 1 76.25 219 PHE A CA 1
ATOM 1798 C C . PHE A 1 219 ? 19.312 -5.969 26.625 1 76.25 219 PHE A C 1
ATOM 1800 O O . PHE A 1 219 ? 19.547 -5.828 27.812 1 76.25 219 PHE A O 1
ATOM 1807 N N . THR A 1 220 ? 20.156 -5.625 25.656 1 76.19 220 THR A N 1
ATOM 1808 C CA . THR A 1 220 ? 21.359 -4.82 25.906 1 76.19 220 THR A CA 1
ATOM 1809 C C . THR A 1 220 ? 21.109 -3.365 25.516 1 76.19 220 THR A C 1
ATOM 1811 O O . THR A 1 220 ? 20.078 -3.037 24.938 1 76.19 220 THR A O 1
ATOM 1814 N N . VAL A 1 221 ? 22.094 -2.568 25.922 1 80.56 221 VAL A N 1
ATOM 1815 C CA . VAL A 1 221 ? 22.047 -1.165 25.516 1 80.56 221 VAL A CA 1
ATOM 1816 C C . VAL A 1 221 ? 22.047 -1.055 24 1 80.56 221 VAL A C 1
ATOM 1818 O O . VAL A 1 221 ? 21.438 -0.148 23.438 1 80.56 221 VAL A O 1
ATOM 1821 N N . LEU A 1 222 ? 22.672 -1.997 23.422 1 82.06 222 LEU A N 1
ATOM 1822 C CA . LEU A 1 222 ? 22.734 -1.992 21.953 1 82.06 222 LEU A CA 1
ATOM 1823 C C . LEU A 1 222 ? 21.359 -2.252 21.359 1 82.06 222 LEU A C 1
ATOM 1825 O O . LEU A 1 222 ? 21.016 -1.676 20.312 1 82.06 222 LEU A O 1
ATOM 1829 N N . ASP A 1 223 ? 20.641 -3.037 21.984 1 79.62 223 ASP A N 1
ATOM 1830 C CA . ASP A 1 223 ? 19.281 -3.301 21.531 1 79.62 223 ASP A CA 1
ATOM 1831 C C . ASP A 1 223 ? 18.422 -2.035 21.594 1 79.62 223 ASP A C 1
ATOM 1833 O O . ASP A 1 223 ? 17.656 -1.747 20.672 1 79.62 223 ASP A O 1
ATOM 1837 N N . VAL A 1 224 ? 18.625 -1.351 22.75 1 82.12 224 VAL A N 1
ATOM 1838 C CA . VAL A 1 224 ? 17.875 -0.11 22.938 1 82.12 224 VAL A CA 1
ATOM 1839 C C . VAL A 1 224 ? 18.312 0.917 21.891 1 82.12 224 VAL A C 1
ATOM 1841 O O . VAL A 1 224 ? 17.484 1.601 21.297 1 82.12 224 VAL A O 1
ATOM 1844 N N . TYR A 1 225 ? 19.594 0.937 21.734 1 82.19 225 TYR A N 1
ATOM 1845 C CA . TYR A 1 225 ? 20.203 1.824 20.75 1 82.19 225 TYR A CA 1
ATOM 1846 C C . TYR A 1 225 ? 19.609 1.575 19.359 1 82.19 225 TYR A C 1
ATOM 1848 O O . TYR A 1 225 ? 19.125 2.502 18.719 1 82.19 225 TYR A O 1
ATOM 1856 N N . ASP A 1 226 ? 19.641 0.447 18.922 1 79.12 226 ASP A N 1
ATOM 1857 C CA . ASP A 1 226 ? 19.156 0.068 17.594 1 79.12 226 ASP A CA 1
ATOM 1858 C C . ASP A 1 226 ? 17.641 0.304 17.469 1 79.12 226 ASP A C 1
ATOM 1860 O O . ASP A 1 226 ? 17.156 0.748 16.422 1 79.12 226 ASP A O 1
ATOM 1864 N N . PHE A 1 227 ? 17.016 0.046 18.547 1 79.31 227 PHE A N 1
ATOM 1865 C CA . PHE A 1 227 ? 15.562 0.219 18.547 1 79.31 227 PHE A CA 1
ATOM 1866 C C . PHE A 1 227 ? 15.195 1.689 18.406 1 79.31 227 PHE A C 1
ATOM 1868 O O . PHE A 1 227 ? 14.336 2.037 17.578 1 79.31 227 PHE A O 1
ATOM 1875 N N . ILE A 1 228 ? 15.859 2.48 19.312 1 78.38 228 ILE A N 1
ATOM 1876 C CA . ILE A 1 228 ? 15.578 3.912 19.25 1 78.38 228 ILE A CA 1
ATOM 1877 C C . ILE A 1 228 ? 15.938 4.445 17.859 1 78.38 228 ILE A C 1
ATOM 1879 O O . ILE A 1 228 ? 15.164 5.203 17.266 1 78.38 228 ILE A O 1
ATOM 1883 N N . LYS A 1 229 ? 17.016 4.051 17.391 1 75.19 229 LYS A N 1
ATOM 1884 C CA . LYS A 1 229 ? 17.5 4.469 16.078 1 75.19 229 LYS A CA 1
ATOM 1885 C C . LYS A 1 229 ? 16.484 4.121 14.984 1 75.19 229 LYS A C 1
ATOM 1887 O O . LYS A 1 229 ? 16.25 4.918 14.07 1 75.19 229 LYS A O 1
ATOM 1892 N N . GLY A 1 230 ? 15.906 3.105 15.141 1 68.19 230 GLY A N 1
ATOM 1893 C CA . GLY A 1 230 ? 15.023 2.609 14.102 1 68.19 230 GLY A CA 1
ATOM 1894 C C . GLY A 1 230 ? 13.578 3.049 14.281 1 68.19 230 GLY A C 1
ATOM 1895 O O . GLY A 1 230 ? 12.828 3.145 13.312 1 68.19 230 GLY A O 1
ATOM 1896 N N . ASN A 1 231 ? 13.219 3.318 15.602 1 65.56 231 ASN A N 1
ATOM 1897 C CA . ASN A 1 231 ? 11.797 3.449 15.891 1 65.56 231 ASN A CA 1
ATOM 1898 C C . ASN A 1 231 ? 11.461 4.836 16.438 1 65.56 231 ASN A C 1
ATOM 1900 O O . ASN A 1 231 ? 10.297 5.234 16.453 1 65.56 231 ASN A O 1
ATOM 1904 N N . TYR A 1 232 ? 12.438 5.453 17.094 1 70.19 232 TYR A N 1
ATOM 1905 C CA . TYR A 1 232 ? 12.266 6.781 17.672 1 70.19 232 TYR A CA 1
ATOM 1906 C C . TYR A 1 232 ? 13.164 7.797 16.969 1 70.19 232 TYR A C 1
ATOM 1908 O O . TYR A 1 232 ? 14.086 8.336 17.578 1 70.19 232 TYR A O 1
ATOM 1916 N N . ILE A 1 233 ? 12.867 8.133 15.852 1 60.84 233 ILE A N 1
ATOM 1917 C CA . ILE A 1 233 ? 13.773 8.875 14.984 1 60.84 233 ILE A CA 1
ATOM 1918 C C . ILE A 1 233 ? 13.961 10.289 15.531 1 60.84 233 ILE A C 1
ATOM 1920 O O . ILE A 1 233 ? 15.078 10.812 15.547 1 60.84 233 ILE A O 1
ATOM 1924 N N . ALA A 1 234 ? 12.906 10.867 15.93 1 63.09 234 ALA A N 1
ATOM 1925 C CA . ALA A 1 234 ? 13.047 12.195 16.531 1 63.09 234 ALA A CA 1
ATOM 1926 C C . ALA A 1 234 ? 13.984 12.148 17.734 1 63.09 234 ALA A C 1
ATOM 1928 O O . ALA A 1 234 ? 14.852 13.016 17.891 1 63.09 234 ALA A O 1
ATOM 1929 N N . THR A 1 235 ? 13.82 11.148 18.625 1 73.44 235 THR A N 1
ATOM 1930 C CA . THR A 1 235 ? 14.688 10.977 19.781 1 73.44 235 THR A CA 1
ATOM 1931 C C . THR A 1 235 ? 16.125 10.695 19.344 1 73.44 235 THR A C 1
ATOM 1933 O O . THR A 1 235 ? 17.078 11.25 19.906 1 73.44 235 THR A O 1
ATOM 1936 N N . TRP A 1 236 ? 16.156 9.961 18.312 1 72.38 236 TRP A N 1
ATOM 1937 C CA . TRP A 1 236 ? 17.469 9.625 17.797 1 72.38 236 TRP A CA 1
ATOM 1938 C C . TRP A 1 236 ? 18.172 10.859 17.234 1 72.38 236 TRP A C 1
ATOM 1940 O O . TRP A 1 236 ? 19.328 11.109 17.531 1 72.38 236 TRP A O 1
ATOM 1950 N N . ASN A 1 237 ? 17.484 11.555 16.5 1 65.5 237 ASN A N 1
ATOM 1951 C CA . ASN A 1 237 ? 18.047 12.766 15.938 1 65.5 237 ASN A CA 1
ATOM 1952 C C . ASN A 1 237 ? 18.469 13.75 17.031 1 65.5 237 ASN A C 1
ATOM 1954 O O . ASN A 1 237 ? 19.531 14.383 16.922 1 65.5 237 ASN A O 1
ATOM 1958 N N . GLU A 1 238 ? 17.688 13.82 18.031 1 72.19 238 GLU A N 1
ATOM 1959 C CA . GLU A 1 238 ? 18.062 14.656 19.172 1 72.19 238 GLU A CA 1
ATOM 1960 C C . GLU A 1 238 ? 19.344 14.148 19.828 1 72.19 238 GLU A C 1
ATOM 1962 O O . GLU A 1 238 ? 20.219 14.938 20.203 1 72.19 238 GLU A O 1
ATOM 1967 N N . LEU A 1 239 ? 19.375 12.867 19.938 1 76.62 239 LEU A N 1
ATOM 1968 C CA . LEU A 1 239 ? 20.562 12.273 20.547 1 76.62 239 LEU A CA 1
ATOM 1969 C C . LEU A 1 239 ? 21.797 12.539 19.719 1 76.62 239 LEU A C 1
ATOM 1971 O O . LEU A 1 239 ? 22.859 12.859 20.25 1 76.62 239 LEU A O 1
ATOM 1975 N N . VAL A 1 240 ? 21.656 12.445 18.453 1 70.69 240 VAL A N 1
ATOM 1976 C CA . VAL A 1 240 ? 22.766 12.664 17.547 1 70.69 240 VAL A CA 1
ATOM 1977 C C . VAL A 1 240 ? 23.203 14.125 17.609 1 70.69 240 VAL A C 1
ATOM 1979 O O . VAL A 1 240 ? 24.391 14.422 17.703 1 70.69 240 VAL A O 1
ATOM 1982 N N . ASN A 1 241 ? 22.297 14.859 17.594 1 67.25 241 ASN A N 1
ATOM 1983 C CA . ASN A 1 241 ? 22.609 16.297 17.656 1 67.25 241 ASN A CA 1
ATOM 1984 C C . ASN A 1 241 ? 23.266 16.672 18.969 1 67.25 241 ASN A C 1
ATOM 1986 O O . ASN A 1 241 ? 24.234 17.438 18.984 1 67.25 241 ASN A O 1
ATOM 1990 N N . GLU A 1 242 ? 22.688 16.188 20.031 1 69.5 242 GLU A N 1
ATOM 1991 C CA . GLU A 1 242 ? 23.281 16.453 21.344 1 69.5 242 GLU A CA 1
ATOM 1992 C C . GLU A 1 242 ? 24.688 15.898 21.453 1 69.5 242 GLU A C 1
ATOM 1994 O O . GLU A 1 242 ? 25.562 16.516 22.062 1 69.5 242 GLU A O 1
ATOM 1999 N N . SER A 1 243 ? 24.75 14.703 20.859 1 71.38 243 SER A N 1
ATOM 2000 C CA . SER A 1 243 ? 26.062 14.078 20.922 1 71.38 243 SER A CA 1
ATOM 2001 C C . SER A 1 243 ? 27.094 14.898 20.156 1 71.38 243 SER A C 1
ATOM 2003 O O . SER A 1 243 ? 28.266 14.938 20.531 1 71.38 243 SER A O 1
ATOM 2005 N N . LYS A 1 244 ? 26.703 15.508 19.141 1 63.84 244 LYS A N 1
ATOM 2006 C CA . LYS A 1 244 ? 27.609 16.359 18.359 1 63.84 244 LYS A CA 1
ATOM 2007 C C . LYS A 1 244 ? 27.969 17.625 19.125 1 63.84 244 LYS A C 1
ATOM 2009 O O . LYS A 1 244 ? 29.078 18.141 18.984 1 63.84 244 LYS A O 1
ATOM 2014 N N . LEU A 1 245 ? 26.969 18.078 19.734 1 56.88 245 LEU A N 1
ATOM 2015 C CA . LEU A 1 245 ? 27.156 19.312 20.453 1 56.88 245 LEU A CA 1
ATOM 2016 C C . LEU A 1 245 ? 28.031 19.109 21.688 1 56.88 245 LEU A C 1
ATOM 2018 O O . LEU A 1 245 ? 28.703 20.031 22.141 1 56.88 245 LEU A O 1
ATOM 2022 N N . ARG A 1 246 ? 27.828 17.906 22.281 1 56.44 246 ARG A N 1
ATOM 2023 C CA . ARG A 1 246 ? 28.609 17.641 23.484 1 56.44 246 ARG A CA 1
ATOM 2024 C C . ARG A 1 246 ? 30.031 17.234 23.141 1 56.44 246 ARG A C 1
ATOM 2026 O O . ARG A 1 246 ? 30.25 16.453 22.219 1 56.44 246 ARG A O 1
ATOM 2033 N N . LYS A 1 247 ? 30.938 18.062 23.078 1 51.81 247 LYS A N 1
ATOM 2034 C CA . LYS A 1 247 ? 32.375 17.922 22.891 1 51.81 247 LYS A CA 1
ATOM 2035 C C . LYS A 1 247 ? 32.906 16.656 23.547 1 51.81 247 LYS A C 1
ATOM 2037 O O . LYS A 1 247 ? 34.062 16.297 23.391 1 51.81 247 LYS A O 1
ATOM 2042 N N . SER A 1 248 ? 32.094 16 24.438 1 50.53 248 SER A N 1
ATOM 2043 C CA . SER A 1 248 ? 32.688 14.938 25.25 1 50.53 248 SER A CA 1
ATOM 2044 C C . SER A 1 248 ? 32.5 13.57 24.609 1 50.53 248 SER A C 1
ATOM 2046 O O . SER A 1 248 ? 31.594 13.398 23.781 1 50.53 248 SER A O 1
ATOM 2048 N N . ASN A 1 249 ? 33.406 12.609 24.734 1 49.91 249 ASN A N 1
ATOM 2049 C CA . ASN A 1 249 ? 33.562 11.211 24.359 1 49.91 249 ASN A CA 1
ATOM 2050 C C . ASN A 1 249 ? 32.312 10.406 24.703 1 49.91 249 ASN A C 1
ATOM 2052 O O . ASN A 1 249 ? 32.344 9.172 24.734 1 49.91 249 ASN A O 1
ATOM 2056 N N . TYR A 1 250 ? 31.312 11.094 25.016 1 57.91 250 TYR A N 1
ATOM 2057 C CA . TYR A 1 250 ? 30.125 10.383 25.484 1 57.91 250 TYR A CA 1
ATOM 2058 C C . TYR A 1 250 ? 29.219 10.031 24.312 1 57.91 250 TYR A C 1
ATOM 2060 O O . TYR A 1 250 ? 28.594 10.914 23.719 1 57.91 250 TYR A O 1
ATOM 2068 N N . THR A 1 251 ? 29.344 8.805 23.812 1 74.88 251 THR A N 1
ATOM 2069 C CA . THR A 1 251 ? 28.594 8.273 22.688 1 74.88 251 THR A CA 1
ATOM 2070 C C . THR A 1 251 ? 27.125 8.102 23.031 1 74.88 251 THR A C 1
ATOM 2072 O O . THR A 1 251 ? 26.75 8.102 24.203 1 74.88 251 THR A O 1
ATOM 2075 N N . ILE A 1 252 ? 26.328 8.156 22.141 1 81.88 252 ILE A N 1
ATOM 2076 C CA . ILE A 1 252 ? 24.906 7.895 22.297 1 81.88 252 ILE A CA 1
ATOM 2077 C C . ILE A 1 252 ? 24.703 6.609 23.094 1 81.88 252 ILE A C 1
ATOM 2079 O O . ILE A 1 252 ? 23.812 6.535 23.938 1 81.88 252 ILE A O 1
ATOM 2083 N N . LYS A 1 253 ? 25.578 5.746 22.844 1 81.62 253 LYS A N 1
ATOM 2084 C CA . LYS A 1 253 ? 25.5 4.473 23.562 1 81.62 253 LYS A CA 1
ATOM 2085 C C . LYS A 1 253 ? 25.719 4.672 25.062 1 81.62 253 LYS A C 1
ATOM 2087 O O . LYS A 1 253 ? 25 4.098 25.875 1 81.62 253 LYS A O 1
ATOM 2092 N N . ASN A 1 254 ? 26.719 5.434 25.344 1 79.69 254 ASN A N 1
ATOM 2093 C CA . ASN A 1 254 ? 26.984 5.738 26.75 1 79.69 254 ASN A CA 1
ATOM 2094 C C . ASN A 1 254 ? 25.812 6.461 27.406 1 79.69 254 ASN A C 1
ATOM 2096 O O . ASN A 1 254 ? 25.453 6.16 28.531 1 79.69 254 ASN A O 1
ATOM 2100 N N . TYR A 1 255 ? 25.328 7.414 26.75 1 84.31 255 TYR A N 1
ATOM 2101 C CA . TYR A 1 255 ? 24.172 8.156 27.234 1 84.31 255 TYR A CA 1
ATOM 2102 C C . TYR A 1 255 ? 23.016 7.223 27.516 1 84.31 255 TYR A C 1
ATOM 2104 O O . TYR A 1 255 ? 22.406 7.277 28.594 1 84.31 255 TYR A O 1
ATOM 2112 N N . LEU A 1 256 ? 22.734 6.422 26.609 1 85.12 256 LEU A N 1
ATOM 2113 C CA . LEU A 1 256 ? 21.625 5.484 26.766 1 85.12 256 LEU A CA 1
ATOM 2114 C C . LEU A 1 256 ? 21.906 4.496 27.891 1 85.12 256 LEU A C 1
ATOM 2116 O O . LEU A 1 256 ? 20.984 4.148 28.641 1 85.12 256 LEU A O 1
ATOM 2120 N N . SER A 1 257 ? 23.078 4.043 27.953 1 81.25 257 SER A N 1
ATOM 2121 C CA . SER A 1 257 ? 23.469 3.172 29.062 1 81.25 257 SER A CA 1
ATOM 2122 C C . SER A 1 257 ? 23.172 3.818 30.406 1 81.25 257 SER A C 1
ATOM 2124 O O . SER A 1 257 ? 22.609 3.178 31.297 1 81.25 257 SER A O 1
ATOM 2126 N N . ASN A 1 258 ? 23.547 5.012 30.5 1 81.25 258 ASN A N 1
ATOM 2127 C CA . ASN A 1 258 ? 23.312 5.734 31.75 1 81.25 258 ASN A CA 1
ATOM 2128 C C . ASN A 1 258 ? 21.812 5.832 32.062 1 81.25 258 ASN A C 1
ATOM 2130 O O . ASN A 1 258 ? 21.406 5.664 33.219 1 81.25 258 ASN A O 1
ATOM 2134 N N . ILE A 1 259 ? 21.078 6.141 31.109 1 83.44 259 ILE A N 1
ATOM 2135 C CA . ILE A 1 259 ? 19.625 6.285 31.281 1 83.44 259 ILE A CA 1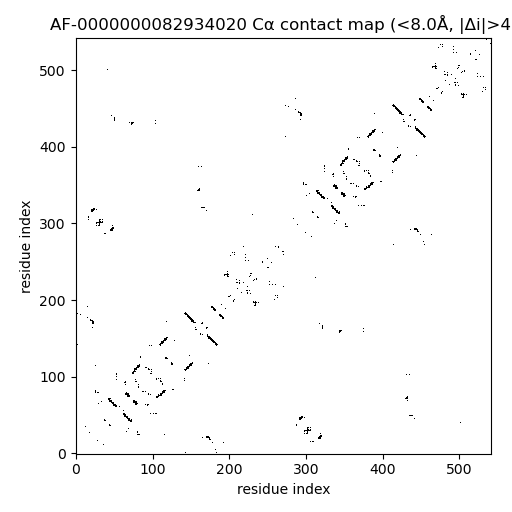
ATOM 2136 C C . ILE A 1 259 ? 19.031 4.957 31.734 1 83.44 259 ILE A C 1
ATOM 2138 O O . ILE A 1 259 ? 18.203 4.926 32.656 1 83.44 259 ILE A O 1
ATOM 2142 N N . ILE A 1 260 ? 19.453 3.908 31.109 1 82.44 260 ILE A N 1
ATOM 2143 C CA . ILE A 1 260 ? 18.906 2.588 31.406 1 82.44 260 ILE A CA 1
ATOM 2144 C C . ILE A 1 260 ? 19.328 2.139 32.781 1 82.44 260 ILE A C 1
ATOM 2146 O O . ILE A 1 260 ? 18.531 1.563 33.531 1 82.44 260 ILE A O 1
ATOM 2150 N N . ILE A 1 261 ? 20.531 2.367 33.094 1 77.88 261 ILE A N 1
ATOM 2151 C CA . ILE A 1 261 ? 21.047 2.045 34.406 1 77.88 261 ILE A CA 1
ATOM 2152 C C . ILE A 1 261 ? 20.25 2.816 35.469 1 77.88 261 ILE A C 1
ATOM 2154 O O . ILE A 1 261 ? 19.812 2.244 36.469 1 77.88 261 ILE A O 1
ATOM 2158 N N . LYS A 1 262 ? 20.109 4.07 35.281 1 81.19 262 LYS A N 1
ATOM 2159 C CA . LYS A 1 262 ? 19.344 4.895 36.188 1 81.19 262 LYS A CA 1
ATOM 2160 C C . LYS A 1 262 ? 17.922 4.355 36.375 1 81.19 262 LYS A C 1
ATOM 2162 O O . LYS A 1 262 ? 17.406 4.27 37.469 1 81.19 262 LYS A O 1
ATOM 2167 N N . TYR A 1 263 ? 17.328 4.109 35.219 1 81 263 TYR A N 1
ATOM 2168 C CA . TYR A 1 263 ? 15.984 3.541 35.25 1 81 263 TYR A CA 1
ATOM 2169 C C . TYR A 1 263 ? 15.961 2.227 36.031 1 81 263 TYR A C 1
ATOM 2171 O O . TYR A 1 263 ? 15.086 2.01 36.875 1 81 263 TYR A O 1
ATOM 2179 N N . SER A 1 264 ? 16.859 1.377 35.75 1 75.38 264 SER A N 1
ATOM 2180 C CA . SER A 1 264 ? 16.938 0.082 36.406 1 75.38 264 SER A CA 1
ATOM 2181 C C . SER A 1 264 ? 17.109 0.246 37.906 1 75.38 264 SER A C 1
ATOM 2183 O O . SER A 1 264 ? 16.5 -0.484 38.688 1 75.38 264 SER A O 1
ATOM 2185 N N . LYS A 1 265 ? 17.953 1.054 38.281 1 76.38 265 LYS A N 1
ATOM 2186 C CA . LYS A 1 265 ? 18.172 1.318 39.719 1 76.38 265 LYS A CA 1
ATOM 2187 C C . LYS A 1 265 ? 16.906 1.791 40.406 1 76.38 265 LYS A C 1
ATOM 2189 O O . LYS A 1 265 ? 16.609 1.393 41.531 1 76.38 265 LYS A O 1
ATOM 2194 N N . LYS A 1 266 ? 16.25 2.625 39.656 1 77.25 266 LYS A N 1
ATOM 2195 C CA . LYS A 1 266 ? 14.992 3.137 40.219 1 77.25 266 LYS A CA 1
ATOM 2196 C C . LYS A 1 266 ? 13.961 2.023 40.375 1 77.25 266 LYS A C 1
ATOM 2198 O O . LYS A 1 266 ? 13.148 2.045 41.281 1 77.25 266 LYS A O 1
ATOM 2203 N N . GLN A 1 267 ? 13.945 1.173 39.375 1 73.94 267 GLN A N 1
ATOM 2204 C CA . GLN A 1 267 ? 12.969 0.087 39.375 1 73.94 267 GLN A CA 1
ATOM 2205 C C . GLN A 1 267 ? 13.469 -1.085 40.219 1 73.94 267 GLN A C 1
ATOM 2207 O O . GLN A 1 267 ? 12.781 -2.1 40.344 1 73.94 267 GLN A O 1
ATOM 2212 N N . HIS A 1 268 ? 14.508 -0.865 40.875 1 62.91 268 HIS A N 1
ATOM 2213 C CA . HIS A 1 268 ? 15.133 -1.904 41.688 1 62.91 268 HIS A CA 1
ATOM 2214 C C . HIS A 1 268 ? 15.305 -3.193 40.906 1 62.91 268 HIS A C 1
ATOM 2216 O O . HIS A 1 268 ? 15.07 -4.285 41.438 1 62.91 268 HIS A O 1
ATOM 2222 N N . SER A 1 269 ? 15.422 -2.949 39.438 1 53.47 269 SER A N 1
ATOM 2223 C CA . SER A 1 269 ? 15.586 -4.125 38.594 1 53.47 269 SER A CA 1
ATOM 2224 C C . SER A 1 269 ? 16.875 -4.051 37.781 1 53.47 269 SER A C 1
ATOM 2226 O O . SER A 1 269 ? 17.359 -2.959 37.469 1 53.47 269 SER A O 1
ATOM 2228 N N . ILE A 1 270 ? 17.734 -4.938 38 1 48.75 270 ILE A N 1
ATOM 2229 C CA . ILE A 1 270 ? 18.984 -5.039 37.25 1 48.75 270 ILE A CA 1
ATOM 2230 C C . ILE A 1 270 ? 18.672 -5.227 35.75 1 48.75 270 ILE A C 1
ATOM 2232 O O . ILE A 1 270 ? 18.078 -6.227 35.375 1 48.75 270 ILE A O 1
ATOM 2236 N N . ILE A 1 271 ? 18.344 -4.352 35.031 1 44.97 271 ILE A N 1
ATOM 2237 C CA . ILE A 1 271 ? 18.484 -4.641 33.625 1 44.97 271 ILE A CA 1
ATOM 2238 C C . ILE A 1 271 ? 19.953 -4.902 33.281 1 44.97 271 ILE A C 1
ATOM 2240 O O . ILE A 1 271 ? 20.828 -4.125 33.656 1 44.97 271 ILE A O 1
ATOM 2244 N N . MET B 1 1 ? 16.656 -23.375 -1.61 1 80.38 1 MET B N 1
ATOM 2245 C CA . MET B 1 1 ? 16.531 -23.141 -3.047 1 80.38 1 MET B CA 1
ATOM 2246 C C . MET B 1 1 ? 15.797 -21.844 -3.326 1 80.38 1 MET B C 1
ATOM 2248 O O . MET B 1 1 ? 15.055 -21.344 -2.475 1 80.38 1 MET B O 1
ATOM 2252 N N . LEU B 1 2 ? 16.094 -21.156 -4.449 1 91.31 2 LEU B N 1
ATOM 2253 C CA . LEU B 1 2 ? 15.492 -19.875 -4.77 1 91.31 2 LEU B CA 1
ATOM 2254 C C . LEU B 1 2 ? 13.969 -19.984 -4.805 1 91.31 2 LEU B C 1
ATOM 2256 O O . LEU B 1 2 ? 13.266 -19.062 -4.395 1 91.31 2 LEU B O 1
ATOM 2260 N N . THR B 1 3 ? 13.516 -21.172 -5.195 1 90.81 3 THR B N 1
ATOM 2261 C CA . THR B 1 3 ? 12.078 -21.406 -5.219 1 90.81 3 THR B CA 1
ATOM 2262 C C . THR B 1 3 ? 11.484 -21.266 -3.82 1 90.81 3 THR B C 1
ATOM 2264 O O . THR B 1 3 ? 10.43 -20.656 -3.645 1 90.81 3 THR B O 1
ATOM 2267 N N . ASP B 1 4 ? 12.141 -21.75 -2.832 1 87.81 4 ASP B N 1
ATOM 2268 C CA . ASP B 1 4 ? 11.68 -21.641 -1.451 1 87.81 4 ASP B CA 1
ATOM 2269 C C . ASP B 1 4 ? 11.719 -20.188 -0.968 1 87.81 4 ASP B C 1
ATOM 2271 O O . ASP B 1 4 ? 10.82 -19.75 -0.25 1 87.81 4 ASP B O 1
ATOM 2275 N N . GLU B 1 5 ? 12.711 -19.562 -1.35 1 90.31 5 GLU B N 1
ATOM 2276 C CA . GLU B 1 5 ? 12.844 -18.156 -0.993 1 90.31 5 GLU B CA 1
ATOM 2277 C C . GLU B 1 5 ? 11.695 -17.328 -1.562 1 90.31 5 GLU B C 1
ATOM 2279 O O . GLU B 1 5 ? 11.109 -16.516 -0.857 1 90.31 5 GLU B O 1
ATOM 2284 N N . ILE B 1 6 ? 11.391 -17.578 -2.832 1 94.94 6 ILE B N 1
ATOM 2285 C CA . ILE B 1 6 ? 10.32 -16.859 -3.502 1 94.94 6 ILE B CA 1
ATOM 2286 C C . ILE B 1 6 ? 8.977 -17.203 -2.857 1 94.94 6 ILE B C 1
ATOM 2288 O O . ILE B 1 6 ? 8.156 -16.312 -2.609 1 94.94 6 ILE B O 1
ATOM 2292 N N . TYR B 1 7 ? 8.852 -18.453 -2.559 1 90.75 7 TYR B N 1
ATOM 2293 C CA . TYR B 1 7 ? 7.621 -18.844 -1.889 1 90.75 7 TYR B CA 1
ATOM 2294 C C . TYR B 1 7 ? 7.496 -18.172 -0.527 1 90.75 7 TYR B C 1
ATOM 2296 O O . TYR B 1 7 ? 6.426 -17.688 -0.163 1 90.75 7 TYR B O 1
ATOM 2304 N N . ASN B 1 8 ? 8.531 -18.188 0.204 1 87.12 8 ASN B N 1
ATOM 2305 C CA . ASN B 1 8 ? 8.523 -17.531 1.505 1 87.12 8 ASN B CA 1
ATOM 2306 C C . ASN B 1 8 ? 8.195 -16.047 1.377 1 87.12 8 ASN B C 1
ATOM 2308 O O . ASN B 1 8 ? 7.465 -15.5 2.199 1 87.12 8 ASN B O 1
ATOM 2312 N N . PHE B 1 9 ? 8.727 -15.492 0.399 1 92.44 9 PHE B N 1
ATOM 2313 C CA . PHE B 1 9 ? 8.422 -14.102 0.098 1 92.44 9 PHE B CA 1
ATOM 2314 C C . PHE B 1 9 ? 6.926 -13.906 -0.116 1 92.44 9 PHE B C 1
ATOM 2316 O O . PHE B 1 9 ? 6.309 -13.039 0.506 1 92.44 9 PHE B O 1
ATOM 2323 N N . LEU B 1 10 ? 6.332 -14.703 -0.946 1 94.12 10 LEU B N 1
ATOM 2324 C CA . LEU B 1 10 ? 4.922 -14.57 -1.298 1 94.12 10 LEU B CA 1
ATOM 2325 C C . LEU B 1 10 ? 4.027 -14.93 -0.111 1 94.12 10 LEU B C 1
ATOM 2327 O O . LEU B 1 10 ? 3.021 -14.258 0.135 1 94.12 10 LEU B O 1
ATOM 2331 N N . SER B 1 11 ? 4.445 -15.883 0.64 1 86.94 11 SER B N 1
ATOM 2332 C CA . SER B 1 11 ? 3.586 -16.438 1.681 1 86.94 11 SER B CA 1
ATOM 2333 C C . SER B 1 11 ? 3.512 -15.516 2.891 1 86.94 11 SER B C 1
ATOM 2335 O O . SER B 1 11 ? 2.627 -15.656 3.736 1 86.94 11 SER B O 1
ATOM 2337 N N . GLN B 1 12 ? 4.332 -14.562 2.971 1 84.06 12 GLN B N 1
ATOM 2338 C CA . GLN B 1 12 ? 4.375 -13.664 4.121 1 84.06 12 GLN B CA 1
ATOM 2339 C C . GLN B 1 12 ? 3.332 -12.555 3.994 1 84.06 12 GLN B C 1
ATOM 2341 O O . GLN B 1 12 ? 3.031 -11.867 4.973 1 84.06 12 GLN B O 1
ATOM 2346 N N . TYR B 1 13 ? 2.848 -12.367 2.809 1 88.12 13 TYR B N 1
ATOM 2347 C CA . TYR B 1 13 ? 1.842 -11.336 2.594 1 88.12 13 TYR B CA 1
ATOM 2348 C C . TYR B 1 13 ? 0.462 -11.82 3.021 1 88.12 13 TYR B C 1
ATOM 2350 O O . TYR B 1 13 ? 0.119 -12.984 2.828 1 88.12 13 TYR B O 1
ATOM 2358 N N . ASN B 1 14 ? -0.284 -10.969 3.635 1 83.81 14 ASN B N 1
ATOM 2359 C CA . ASN B 1 14 ? -1.687 -11.266 3.908 1 83.81 14 ASN B CA 1
ATOM 2360 C C . ASN B 1 14 ? -2.562 -10.992 2.689 1 83.81 14 ASN B C 1
ATOM 2362 O O . ASN B 1 14 ? -3.25 -9.969 2.625 1 83.81 14 ASN B O 1
ATOM 2366 N N . TRP B 1 15 ? -2.59 -11.938 1.827 1 89 15 TRP B N 1
ATOM 2367 C CA . TRP B 1 15 ? -3.26 -11.789 0.54 1 89 15 TRP B CA 1
ATOM 2368 C C . TRP B 1 15 ? -4.766 -11.625 0.726 1 89 15 TRP B C 1
ATOM 2370 O O . TRP B 1 15 ? -5.453 -11.109 -0.16 1 89 15 TRP B O 1
ATOM 2380 N N . LYS B 1 16 ? -5.336 -11.977 1.835 1 83.31 16 LYS B N 1
ATOM 2381 C CA . LYS B 1 16 ? -6.77 -11.914 2.1 1 83.31 16 LYS B CA 1
ATOM 2382 C C . LYS B 1 16 ? -7.277 -10.477 2.09 1 83.31 16 LYS B C 1
ATOM 2384 O O . LYS B 1 16 ? -8.453 -10.227 1.808 1 83.31 16 LYS B O 1
ATOM 2389 N N . VAL B 1 17 ? -6.375 -9.594 2.32 1 84.44 17 VAL B N 1
ATOM 2390 C CA . VAL B 1 17 ? -6.762 -8.188 2.404 1 84.44 17 VAL B CA 1
ATOM 2391 C C . VAL B 1 17 ? -7.246 -7.703 1.039 1 84.44 17 VAL B C 1
ATOM 2393 O O . VAL B 1 17 ? -8.062 -6.785 0.955 1 84.44 17 VAL B O 1
ATOM 2396 N N . LEU B 1 18 ? -6.824 -8.336 -0.007 1 89.75 18 LEU B N 1
ATOM 2397 C CA . LEU B 1 18 ? -7.172 -7.926 -1.362 1 89.75 18 LEU B CA 1
ATOM 2398 C C . LEU B 1 18 ? -8.664 -8.117 -1.625 1 89.75 18 LEU B C 1
ATOM 2400 O O . LEU B 1 18 ? -9.227 -7.469 -2.506 1 89.75 18 LEU B O 1
ATOM 2404 N N . SER B 1 19 ? -9.312 -8.977 -0.885 1 85.31 19 SER B N 1
ATOM 2405 C CA . SER B 1 19 ? -10.742 -9.234 -1.063 1 85.31 19 SER B CA 1
ATOM 2406 C C . SER B 1 19 ? -11.586 -8.055 -0.589 1 85.31 19 SER B C 1
ATOM 2408 O O . SER B 1 19 ? -12.773 -7.977 -0.889 1 85.31 19 SER B O 1
ATOM 2410 N N . ARG B 1 20 ? -10.945 -7.168 0.108 1 88.44 20 ARG B N 1
ATOM 2411 C CA . ARG B 1 20 ? -11.656 -6.008 0.645 1 88.44 20 ARG B CA 1
ATOM 2412 C C . ARG B 1 20 ? -11.305 -4.746 -0.131 1 88.44 20 A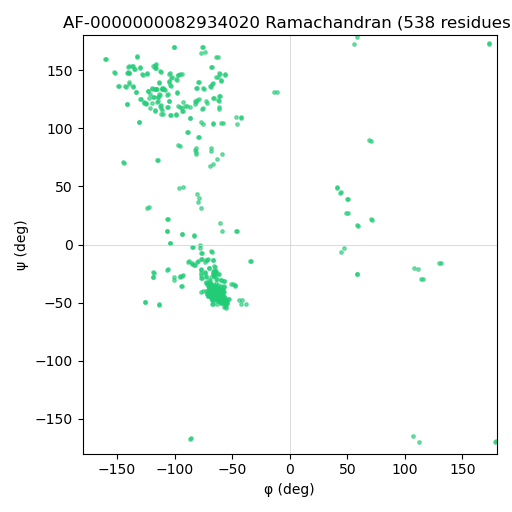RG B C 1
ATOM 2414 O O . ARG B 1 20 ? -11.609 -3.635 0.311 1 88.44 20 ARG B O 1
ATOM 2421 N N . MET B 1 21 ? -10.648 -4.973 -1.248 1 90.44 21 MET B N 1
ATOM 2422 C CA . MET B 1 21 ? -10.328 -3.896 -2.178 1 90.44 21 MET B CA 1
ATOM 2423 C C . MET B 1 21 ? -11.211 -3.959 -3.416 1 90.44 21 MET B C 1
ATOM 2425 O O . MET B 1 21 ? -11.109 -4.895 -4.211 1 90.44 21 MET B O 1
ATOM 2429 N N . TYR B 1 22 ? -11.977 -2.916 -3.594 1 89 22 TYR B N 1
ATOM 2430 C CA . TYR B 1 22 ? -12.852 -2.893 -4.754 1 89 22 TYR B CA 1
ATOM 2431 C C . TYR B 1 22 ? -12.289 -1.996 -5.852 1 89 22 TYR B C 1
ATOM 2433 O O . TYR B 1 22 ? -11.672 -0.969 -5.562 1 89 22 TYR B O 1
ATOM 2441 N N . GLY B 1 23 ? -12.508 -2.414 -7.16 1 82.81 23 GLY B N 1
ATOM 2442 C CA . GLY B 1 23 ? -12.023 -1.665 -8.305 1 82.81 23 GLY B CA 1
ATOM 2443 C C . GLY B 1 23 ? -10.852 -2.334 -9 1 82.81 23 GLY B C 1
ATOM 2444 O O . GLY B 1 23 ? -10.688 -3.555 -8.922 1 82.81 23 GLY B O 1
ATOM 2445 N N . ASN B 1 24 ? -10.094 -1.584 -9.898 1 70.56 24 ASN B N 1
ATOM 2446 C CA . ASN B 1 24 ? -8.977 -2.154 -10.641 1 70.56 24 ASN B CA 1
ATOM 2447 C C . ASN B 1 24 ? -7.809 -2.488 -9.719 1 70.56 24 ASN B C 1
ATOM 2449 O O . ASN B 1 24 ? -7.062 -3.436 -9.969 1 70.56 24 ASN B O 1
ATOM 2453 N N . SER B 1 25 ? -7.719 -1.822 -8.727 1 72.75 25 SER B N 1
ATOM 2454 C CA . SER B 1 25 ? -6.863 -2.041 -7.562 1 72.75 25 SER B CA 1
ATOM 2455 C C . SER B 1 25 ? -5.391 -2.061 -7.957 1 72.75 25 SER B C 1
ATOM 2457 O O . SER B 1 25 ? -4.566 -2.684 -7.281 1 72.75 25 SER B O 1
ATOM 2459 N N . HIS B 1 26 ? -5.07 -1.524 -9.242 1 85.62 26 HIS B N 1
ATOM 2460 C CA . HIS B 1 26 ? -3.684 -1.551 -9.688 1 85.62 26 HIS B CA 1
ATOM 2461 C C . HIS B 1 26 ? -2.77 -0.847 -8.688 1 85.62 26 HIS B C 1
ATOM 2463 O O . HIS B 1 26 ? -1.859 -1.465 -8.133 1 85.62 26 HIS B O 1
ATOM 2469 N N . SER B 1 27 ? -3.105 0.346 -8.359 1 85.62 27 SER B N 1
ATOM 2470 C CA . SER B 1 27 ? -2.289 1.122 -7.434 1 85.62 27 SER B CA 1
ATOM 2471 C C . SER B 1 27 ? -2.291 0.498 -6.039 1 85.62 27 SER B C 1
ATOM 2473 O O . SER B 1 27 ? -1.257 0.463 -5.371 1 85.62 27 SER B O 1
ATOM 2475 N N . SER B 1 28 ? -3.402 -0.025 -5.684 1 87.75 28 SER B N 1
ATOM 2476 C CA . SER B 1 28 ? -3.516 -0.616 -4.355 1 87.75 28 SER B CA 1
ATOM 2477 C C . SER B 1 28 ? -2.693 -1.895 -4.246 1 87.75 28 SER B C 1
ATOM 2479 O O . SER B 1 28 ? -2.121 -2.184 -3.193 1 87.75 28 SER B O 1
ATOM 2481 N N . ILE B 1 29 ? -2.594 -2.627 -5.352 1 91.38 29 ILE B N 1
ATOM 2482 C CA . ILE B 1 29 ? -1.791 -3.846 -5.355 1 91.38 29 ILE B CA 1
ATOM 2483 C C . ILE B 1 29 ? -0.308 -3.486 -5.305 1 91.38 29 ILE B C 1
ATOM 2485 O O . ILE B 1 29 ? 0.467 -4.121 -4.586 1 91.38 29 ILE B O 1
ATOM 2489 N N . ILE B 1 30 ? 0.063 -2.475 -6.074 1 91.81 30 ILE B N 1
ATOM 2490 C CA . ILE B 1 30 ? 1.427 -1.963 -6 1 91.81 30 ILE B CA 1
ATOM 2491 C C . ILE B 1 30 ? 1.753 -1.572 -4.559 1 91.81 30 ILE B C 1
ATOM 2493 O O . ILE B 1 30 ? 2.789 -1.97 -4.023 1 91.81 30 ILE B O 1
ATOM 2497 N N . GLY B 1 31 ? 0.859 -0.867 -3.994 1 89.62 31 GLY B N 1
ATOM 2498 C CA . GLY B 1 31 ? 1.041 -0.471 -2.607 1 89.62 31 GLY B CA 1
ATOM 2499 C C . GLY B 1 31 ? 1.109 -1.65 -1.654 1 89.62 31 GLY B C 1
ATOM 2500 O O . GLY B 1 31 ? 1.9 -1.646 -0.708 1 89.62 31 GLY B O 1
ATOM 2501 N N . PHE B 1 32 ? 0.265 -2.656 -1.912 1 90.12 32 PHE B N 1
ATOM 2502 C CA . PHE B 1 32 ? 0.242 -3.865 -1.098 1 90.12 32 PHE B CA 1
ATOM 2503 C C . PHE B 1 32 ? 1.607 -4.543 -1.092 1 90.12 32 PHE B C 1
ATOM 2505 O O . PHE B 1 32 ? 2.145 -4.859 -0.029 1 90.12 32 PHE B O 1
ATOM 2512 N N . ILE B 1 33 ? 2.201 -4.66 -2.24 1 94.62 33 ILE B N 1
ATOM 2513 C CA . ILE B 1 33 ? 3.506 -5.297 -2.371 1 94.62 33 ILE B CA 1
ATOM 2514 C C . ILE B 1 33 ? 4.586 -4.398 -1.774 1 94.62 33 ILE B C 1
ATOM 2516 O O . ILE B 1 33 ? 5.438 -4.859 -1.011 1 94.62 33 ILE B O 1
ATOM 2520 N N . SER B 1 34 ? 4.531 -3.1 -2.068 1 92.69 34 SER B N 1
ATOM 2521 C CA . SER B 1 34 ? 5.531 -2.141 -1.601 1 92.69 34 SER B CA 1
ATOM 2522 C C . SER B 1 34 ? 5.543 -2.057 -0.078 1 92.69 34 SER B C 1
ATOM 2524 O O . SER B 1 34 ? 6.602 -2.17 0.545 1 92.69 34 SER B O 1
ATOM 2526 N N . ASN B 1 35 ? 4.371 -1.92 0.431 1 85.94 35 ASN B N 1
ATOM 2527 C CA . ASN B 1 35 ? 4.277 -1.769 1.879 1 85.94 35 ASN B CA 1
ATOM 2528 C C . ASN B 1 35 ? 4.68 -3.049 2.604 1 85.94 35 ASN B C 1
ATOM 2530 O O . ASN B 1 35 ? 5.355 -2.998 3.635 1 85.94 35 ASN B O 1
ATOM 2534 N N . GLY B 1 36 ? 4.227 -4.195 2.086 1 87.56 36 GLY B N 1
ATOM 2535 C CA . GLY B 1 36 ? 4.652 -5.457 2.664 1 87.56 36 GLY B CA 1
ATOM 2536 C C . GLY B 1 36 ? 6.16 -5.645 2.652 1 87.56 36 GLY B C 1
ATOM 2537 O O . GLY B 1 36 ? 6.734 -6.156 3.613 1 87.56 36 GLY B O 1
ATOM 2538 N N . TRP B 1 37 ? 6.785 -5.211 1.599 1 93.44 37 TRP B N 1
ATOM 2539 C CA . TRP B 1 37 ? 8.234 -5.316 1.478 1 93.44 37 TRP B CA 1
ATOM 2540 C C . TRP B 1 37 ? 8.938 -4.398 2.475 1 93.44 37 TRP B C 1
ATOM 2542 O O . TRP B 1 37 ? 9.867 -4.816 3.17 1 93.44 37 TRP B O 1
ATOM 2552 N N . LEU B 1 38 ? 8.484 -3.197 2.559 1 87.88 38 LEU B N 1
ATOM 2553 C CA . LEU B 1 38 ? 9.109 -2.213 3.438 1 87.88 38 LEU B CA 1
ATOM 2554 C C . LEU B 1 38 ? 8.938 -2.607 4.902 1 87.88 38 LEU B C 1
ATOM 2556 O O . LEU B 1 38 ? 9.766 -2.266 5.742 1 87.88 38 LEU B O 1
ATOM 2560 N N . ALA B 1 39 ? 7.879 -3.342 5.172 1 79.94 39 ALA B N 1
ATOM 2561 C CA . ALA B 1 39 ? 7.613 -3.787 6.535 1 79.94 39 ALA B CA 1
ATOM 2562 C C . ALA B 1 39 ? 8.578 -4.891 6.953 1 79.94 39 ALA B C 1
ATOM 2564 O O . ALA B 1 39 ? 8.695 -5.207 8.141 1 79.94 39 ALA B O 1
ATOM 2565 N N . LYS B 1 40 ? 9.258 -5.445 6.047 1 80.5 40 LYS B N 1
ATOM 2566 C CA . LYS B 1 40 ? 10.141 -6.57 6.332 1 80.5 40 LYS B CA 1
ATOM 2567 C C . LYS B 1 40 ? 11.391 -6.109 7.078 1 80.5 40 LYS B C 1
ATOM 2569 O O . LYS B 1 40 ? 12.047 -6.91 7.746 1 80.5 40 LYS B O 1
ATOM 2574 N N . GLY B 1 41 ? 11.75 -4.84 6.836 1 78.62 41 GLY B N 1
ATOM 2575 C CA . GLY B 1 41 ? 12.914 -4.359 7.559 1 78.62 41 GLY B CA 1
ATOM 2576 C C . GLY B 1 41 ? 13.359 -2.975 7.121 1 78.62 41 GLY B C 1
ATOM 2577 O O . GLY B 1 41 ? 12.922 -2.477 6.082 1 78.62 41 GLY B O 1
ATOM 2578 N N . ASN B 1 42 ? 14.32 -2.406 7.828 1 79.31 42 ASN B N 1
ATOM 2579 C CA . ASN B 1 42 ? 14.812 -1.059 7.562 1 79.31 42 ASN B CA 1
ATOM 2580 C C . ASN B 1 42 ? 15.797 -1.041 6.395 1 79.31 42 ASN B C 1
ATOM 2582 O O . ASN B 1 42 ? 16.125 0.024 5.863 1 79.31 42 ASN B O 1
ATOM 2586 N N . ASN B 1 43 ? 16.219 -2.197 6.07 1 86.94 43 ASN B N 1
ATOM 2587 C CA . ASN B 1 43 ? 17.156 -2.297 4.945 1 86.94 43 ASN B CA 1
ATOM 2588 C C . ASN B 1 43 ? 16.406 -2.566 3.635 1 86.94 43 ASN B C 1
ATOM 2590 O O . ASN B 1 43 ? 17.031 -2.898 2.625 1 86.94 43 ASN B O 1
ATOM 2594 N N . CYS B 1 44 ? 15.07 -2.477 3.701 1 91.56 44 CYS B N 1
ATOM 2595 C CA . CYS B 1 44 ? 14.234 -2.654 2.514 1 91.56 44 CYS B CA 1
ATOM 2596 C C . CYS B 1 44 ? 13.836 -1.308 1.926 1 91.56 44 CYS B C 1
ATOM 2598 O O . CYS B 1 44 ? 13.367 -0.424 2.648 1 91.56 44 CYS B O 1
ATOM 2600 N N . PHE B 1 45 ? 14.008 -1.139 0.633 1 91.69 45 PHE B N 1
ATOM 2601 C CA . PHE B 1 45 ? 13.672 0.059 -0.129 1 91.69 45 PHE B CA 1
ATOM 2602 C C . PHE B 1 45 ? 12.906 -0.301 -1.396 1 91.69 45 PHE B C 1
ATOM 2604 O O . PHE B 1 45 ? 12.906 -1.459 -1.819 1 91.69 45 PHE B O 1
ATOM 2611 N N . ILE B 1 46 ? 12.266 0.699 -1.913 1 93.75 46 ILE B N 1
ATOM 2612 C CA . ILE B 1 46 ? 11.609 0.43 -3.188 1 93.75 46 ILE B CA 1
ATOM 2613 C C . ILE B 1 46 ? 11.781 1.627 -4.121 1 93.75 46 ILE B C 1
ATOM 2615 O O . ILE B 1 46 ? 11.914 2.766 -3.662 1 93.75 46 ILE B O 1
ATOM 2619 N N . PHE B 1 47 ? 11.867 1.304 -5.387 1 92.5 47 PHE B N 1
ATOM 2620 C CA . PHE B 1 47 ? 11.609 2.281 -6.438 1 92.5 47 PHE B CA 1
ATOM 2621 C C . PHE B 1 47 ? 10.195 2.135 -6.977 1 92.5 47 PHE B C 1
ATOM 2623 O O . PHE B 1 47 ? 9.836 1.087 -7.52 1 92.5 47 PHE B O 1
ATOM 2630 N N . ASP B 1 48 ? 9.406 3.172 -6.664 1 89.69 48 ASP B N 1
ATOM 2631 C CA . ASP B 1 48 ? 8.102 3.258 -7.316 1 89.69 48 ASP B CA 1
ATOM 2632 C C . ASP B 1 48 ? 8.242 3.725 -8.766 1 89.69 48 ASP B C 1
ATOM 2634 O O . ASP B 1 48 ? 8.641 4.863 -9.016 1 89.69 48 ASP B O 1
ATOM 2638 N N . GLY B 1 49 ? 7.852 2.885 -9.633 1 90.12 49 GLY B N 1
ATOM 2639 C CA . GLY B 1 49 ? 8.312 3.111 -10.992 1 90.12 49 GLY B CA 1
ATOM 2640 C C . GLY B 1 49 ? 9.797 2.883 -11.164 1 90.12 49 GLY B C 1
ATOM 2641 O O . GLY B 1 49 ? 10.594 3.812 -11.023 1 90.12 49 GLY B O 1
ATOM 2642 N N . ALA B 1 50 ? 10.133 1.688 -11.484 1 90.38 50 ALA B N 1
ATOM 2643 C CA . ALA B 1 50 ? 11.547 1.314 -11.562 1 90.38 50 ALA B CA 1
ATOM 2644 C C . ALA B 1 50 ? 12.258 2.098 -12.664 1 90.38 50 ALA B C 1
ATOM 2646 O O . ALA B 1 50 ? 11.664 2.41 -13.695 1 90.38 50 ALA B O 1
ATOM 2647 N N . PRO B 1 51 ? 13.5 2.426 -12.375 1 87.75 51 PRO B N 1
ATOM 2648 C CA . PRO B 1 51 ? 14.258 2.996 -13.492 1 87.75 51 PRO B CA 1
ATOM 2649 C C . PRO B 1 51 ? 14.289 2.078 -14.711 1 87.75 51 PRO B C 1
ATOM 2651 O O . PRO B 1 51 ? 14.328 0.854 -14.562 1 87.75 51 PRO B O 1
ATOM 2654 N N . ALA B 1 52 ? 14.305 2.717 -15.766 1 85.44 52 ALA B N 1
ATOM 2655 C CA . ALA B 1 52 ? 14.266 1.935 -17 1 85.44 52 ALA B CA 1
ATOM 2656 C C . ALA B 1 52 ? 15.469 0.992 -17.078 1 85.44 52 ALA B C 1
ATOM 2658 O O . ALA B 1 52 ? 16.578 1.357 -16.703 1 85.44 52 ALA B O 1
ATOM 2659 N N . SER B 1 53 ? 15.242 -0.18 -17.562 1 82.69 53 SER B N 1
ATOM 2660 C CA . SER B 1 53 ? 16.312 -1.159 -17.719 1 82.69 53 SER B CA 1
ATOM 2661 C C . SER B 1 53 ? 17.312 -0.724 -18.781 1 82.69 53 SER B C 1
ATOM 2663 O O . SER B 1 53 ? 18.5 -1.043 -18.703 1 82.69 53 SER B O 1
ATOM 2665 N N . ASN B 1 54 ? 16.828 -0.117 -19.828 1 74.12 54 ASN B N 1
ATOM 2666 C CA . ASN B 1 54 ? 17.703 0.362 -20.906 1 74.12 54 ASN B CA 1
ATOM 2667 C C . ASN B 1 54 ? 17.734 1.887 -20.953 1 74.12 54 ASN B C 1
ATOM 2669 O O . ASN B 1 54 ? 16.688 2.535 -20.953 1 74.12 54 ASN B O 1
ATOM 2673 N N . ILE B 1 55 ? 19 2.41 -20.766 1 63.19 55 ILE B N 1
ATOM 2674 C CA . ILE B 1 55 ? 19.203 3.854 -20.812 1 63.19 55 ILE B CA 1
ATOM 2675 C C . ILE B 1 55 ? 19.156 4.336 -22.25 1 63.19 55 ILE B C 1
ATOM 2677 O O . ILE B 1 55 ? 19.719 3.693 -23.141 1 63.19 55 ILE B O 1
ATOM 2681 N N . GLY B 1 56 ? 18.406 5.516 -22.625 1 56.22 56 GLY B N 1
ATOM 2682 C CA . GLY B 1 56 ? 18.609 6.195 -23.891 1 56.22 56 GLY B CA 1
ATOM 2683 C C . GLY B 1 56 ? 17.406 6.113 -24.812 1 56.22 56 GLY B C 1
ATOM 2684 O O . GLY B 1 56 ? 17.391 6.707 -25.891 1 56.22 56 GLY B O 1
ATOM 2685 N N . SER B 1 57 ? 16.672 5.102 -24.703 1 49 57 SER B N 1
ATOM 2686 C CA . SER B 1 57 ? 15.797 5 -25.859 1 49 57 SER B CA 1
ATOM 2687 C C . SER B 1 57 ? 14.641 5.988 -25.766 1 49 57 SER B C 1
ATOM 2689 O O . SER B 1 57 ? 13.688 5.918 -26.547 1 49 57 SER B O 1
ATOM 2691 N N . GLY B 1 58 ? 14.812 7.164 -25.141 1 51.03 58 GLY B N 1
ATOM 2692 C CA . GLY B 1 58 ? 13.766 8.164 -25.047 1 51.03 58 GLY B CA 1
ATOM 2693 C C . GLY B 1 58 ? 12.508 7.66 -24.375 1 51.03 58 GLY B C 1
ATOM 2694 O O . GLY B 1 58 ? 12.484 6.547 -23.859 1 51.03 58 GLY B O 1
ATOM 2695 N N . ARG B 1 59 ? 11.523 8.594 -24.25 1 50.09 59 ARG B N 1
ATOM 2696 C CA . ARG B 1 59 ? 10.211 8.273 -23.688 1 50.09 59 ARG B CA 1
ATOM 2697 C C . ARG B 1 59 ? 9.609 7.055 -24.375 1 50.09 59 ARG B C 1
ATOM 2699 O O . ARG B 1 59 ? 8.852 6.301 -23.766 1 50.09 59 ARG B O 1
ATOM 2706 N N . GLU B 1 60 ? 9.953 7.023 -25.609 1 44.16 60 GLU B N 1
ATOM 2707 C CA . GLU B 1 60 ? 9.398 5.992 -26.484 1 44.16 60 GLU B CA 1
ATOM 2708 C C . GLU B 1 60 ? 10.086 4.648 -26.25 1 44.16 60 GLU B C 1
ATOM 2710 O O . GLU B 1 60 ? 11.312 4.562 -26.281 1 44.16 60 GLU B O 1
ATOM 2715 N N . GLY B 1 61 ? 9.469 3.668 -25.594 1 48.19 61 GLY B N 1
ATOM 2716 C CA . GLY B 1 61 ? 9.953 2.314 -25.375 1 48.19 61 GLY B CA 1
ATOM 2717 C C . GLY B 1 61 ? 10.367 2.045 -23.953 1 48.19 61 GLY B C 1
ATOM 2718 O O . GLY B 1 61 ? 10.844 0.953 -23.625 1 48.19 61 GLY B O 1
ATOM 2719 N N . GLN B 1 62 ? 10.625 3.148 -23.234 1 54.31 62 GLN B N 1
ATOM 2720 C CA . GLN B 1 62 ? 11 2.926 -21.844 1 54.31 62 GLN B CA 1
ATOM 2721 C C . GLN B 1 62 ? 9.898 2.197 -21.078 1 54.31 62 GLN B C 1
ATOM 2723 O O . GLN B 1 62 ? 8.75 2.66 -21.047 1 54.31 62 GLN B O 1
ATOM 2728 N N . ARG B 1 63 ? 10.219 1.001 -20.906 1 64.75 63 ARG B N 1
ATO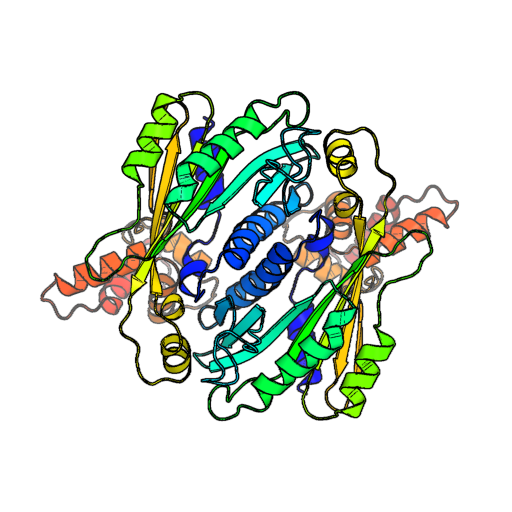M 2729 C CA . ARG B 1 63 ? 9.289 0.131 -20.188 1 64.75 63 ARG B CA 1
ATOM 2730 C C . ARG B 1 63 ? 9.672 0.009 -18.719 1 64.75 63 ARG B C 1
ATOM 2732 O O . ARG B 1 63 ? 10.422 -0.893 -18.344 1 64.75 63 ARG B O 1
ATOM 2739 N N . ASN B 1 64 ? 9.18 1.021 -17.891 1 87.06 64 ASN B N 1
ATOM 2740 C CA . ASN B 1 64 ? 9.484 0.94 -16.469 1 87.06 64 ASN B CA 1
ATOM 2741 C C . ASN B 1 64 ? 8.578 -0.057 -15.75 1 87.06 64 ASN B C 1
ATOM 2743 O O . ASN B 1 64 ? 7.371 -0.096 -16 1 87.06 64 ASN B O 1
ATOM 2747 N N . ALA B 1 65 ? 9.273 -0.921 -15.125 1 92.44 65 ALA B N 1
ATOM 2748 C CA . ALA B 1 65 ? 8.477 -1.803 -14.273 1 92.44 65 ALA B CA 1
ATOM 2749 C C . ALA B 1 65 ? 7.773 -1.014 -13.172 1 92.44 65 ALA B C 1
ATOM 2751 O O . ALA B 1 65 ? 8.156 0.12 -12.875 1 92.44 65 ALA B O 1
ATOM 2752 N N . ASP B 1 66 ? 6.816 -1.57 -12.617 1 93.12 66 ASP B N 1
ATOM 2753 C CA . ASP B 1 66 ? 6.008 -0.884 -11.617 1 93.12 66 ASP B CA 1
ATOM 2754 C C . ASP B 1 66 ? 6.801 -0.661 -10.336 1 93.12 66 ASP B C 1
ATOM 2756 O O . ASP B 1 66 ? 6.711 0.404 -9.719 1 93.12 66 ASP B O 1
ATOM 2760 N N . ILE B 1 67 ? 7.543 -1.698 -9.883 1 95.12 67 ILE B N 1
ATOM 2761 C CA . ILE B 1 67 ? 8.297 -1.595 -8.633 1 95.12 67 ILE B CA 1
ATOM 2762 C C . ILE B 1 67 ? 9.656 -2.266 -8.797 1 95.12 67 ILE B C 1
ATOM 2764 O O . ILE B 1 67 ? 9.773 -3.309 -9.445 1 95.12 67 ILE B O 1
ATOM 2768 N N . LEU B 1 68 ? 10.648 -1.669 -8.289 1 95.69 68 LEU B N 1
ATOM 2769 C CA . LEU B 1 68 ? 11.906 -2.34 -7.992 1 95.69 68 LEU B CA 1
ATOM 2770 C C . LEU B 1 68 ? 12.125 -2.465 -6.488 1 95.69 68 LEU B C 1
ATOM 2772 O O . LEU B 1 68 ? 12.234 -1.456 -5.789 1 95.69 68 LEU B O 1
ATOM 2776 N N . LEU B 1 69 ? 12.086 -3.699 -6.008 1 96.94 69 LEU B N 1
ATOM 2777 C CA . LEU B 1 69 ? 12.383 -3.973 -4.605 1 96.94 69 LEU B CA 1
ATOM 2778 C C . LEU B 1 69 ? 13.891 -4.023 -4.367 1 96.94 69 LEU B C 1
ATOM 2780 O O . LEU B 1 69 ? 14.625 -4.621 -5.156 1 96.94 69 LEU B O 1
ATOM 2784 N N . CYS B 1 70 ? 14.281 -3.381 -3.342 1 95.94 70 CYS B N 1
ATOM 2785 C CA . CYS B 1 70 ? 15.703 -3.361 -3.014 1 95.94 70 CYS B CA 1
ATOM 2786 C C . CYS B 1 70 ? 15.938 -3.775 -1.564 1 95.94 70 CYS B C 1
ATOM 2788 O O . CYS B 1 70 ? 15.094 -3.523 -0.701 1 95.94 70 CYS B O 1
ATOM 2790 N N . LYS B 1 71 ? 17.031 -4.426 -1.351 1 92.38 71 LYS B N 1
ATOM 2791 C CA . LYS B 1 71 ? 17.469 -4.855 -0.023 1 92.38 71 LYS B CA 1
ATOM 2792 C C . LYS B 1 71 ? 18.953 -4.598 0.183 1 92.38 71 LYS B C 1
ATOM 2794 O O . LYS B 1 71 ? 19.766 -4.902 -0.689 1 92.38 71 LYS B O 1
ATOM 2799 N N . ASN B 1 72 ? 19.344 -4.055 1.347 1 86 72 ASN B N 1
ATOM 2800 C CA . ASN B 1 72 ? 20.75 -3.758 1.656 1 86 72 ASN B CA 1
ATOM 2801 C C . ASN B 1 72 ? 21.406 -2.961 0.539 1 86 72 ASN B C 1
ATOM 2803 O O . ASN B 1 72 ? 22.484 -3.328 0.064 1 86 72 ASN B O 1
ATOM 2807 N N . GLU B 1 73 ? 20.672 -1.986 -0.075 1 80.75 73 GLU B N 1
ATOM 2808 C CA . GLU B 1 73 ? 21.156 -1.027 -1.062 1 80.75 73 GLU B CA 1
ATOM 2809 C C . GLU B 1 73 ? 21.438 -1.708 -2.398 1 80.75 73 GLU B C 1
ATOM 2811 O O . GLU B 1 73 ? 22.25 -1.223 -3.186 1 80.75 73 GLU B O 1
ATOM 2816 N N . LYS B 1 74 ? 20.828 -2.854 -2.59 1 90.38 74 LYS B N 1
ATOM 2817 C CA . LYS B 1 74 ? 20.922 -3.545 -3.873 1 90.38 74 LYS B CA 1
ATOM 2818 C C . LYS B 1 74 ? 19.531 -3.941 -4.379 1 90.38 74 LYS B C 1
ATOM 2820 O O . LYS B 1 74 ? 18.625 -4.184 -3.582 1 90.38 74 LYS B O 1
ATOM 2825 N N . PRO B 1 75 ? 19.453 -4.027 -5.715 1 94.81 75 PRO B N 1
ATOM 2826 C CA . PRO B 1 75 ? 18.203 -4.566 -6.238 1 94.81 75 PRO B CA 1
ATOM 2827 C C . PRO B 1 75 ? 17.938 -5.996 -5.77 1 94.81 75 PRO B C 1
ATOM 2829 O O . PRO B 1 75 ? 18.875 -6.754 -5.512 1 94.81 75 PRO B O 1
ATOM 2832 N N . TYR B 1 76 ? 16.719 -6.336 -5.594 1 97 76 TYR B N 1
ATOM 2833 C CA . TYR B 1 76 ? 16.344 -7.648 -5.07 1 97 76 TYR B CA 1
ATOM 2834 C C . TYR B 1 76 ? 15.359 -8.344 -5.996 1 97 76 TYR B C 1
ATOM 2836 O O . TYR B 1 76 ? 15.57 -9.5 -6.379 1 97 76 TYR B O 1
ATOM 2844 N N . ALA B 1 77 ? 14.281 -7.66 -6.418 1 97.88 77 ALA B N 1
ATOM 2845 C CA . ALA B 1 77 ? 13.266 -8.203 -7.316 1 97.88 77 ALA B CA 1
ATOM 2846 C C . ALA B 1 77 ? 12.594 -7.102 -8.133 1 97.88 77 ALA B C 1
ATOM 2848 O O . ALA B 1 77 ? 12.469 -5.969 -7.66 1 97.88 77 ALA B O 1
ATOM 2849 N N . VAL B 1 78 ? 12.195 -7.414 -9.305 1 97.31 78 VAL B N 1
ATOM 2850 C CA . VAL B 1 78 ? 11.43 -6.496 -10.141 1 97.31 78 VAL B CA 1
ATOM 2851 C C . VAL B 1 78 ? 9.984 -6.98 -10.25 1 97.31 78 VAL B C 1
ATOM 2853 O O . VAL B 1 78 ? 9.734 -8.172 -10.422 1 97.31 78 VAL B O 1
ATOM 2856 N N . VAL B 1 79 ? 9.039 -6.035 -10.07 1 97.44 79 VAL B N 1
ATOM 2857 C CA . VAL B 1 79 ? 7.633 -6.398 -9.953 1 97.44 79 VAL B CA 1
ATOM 2858 C C . VAL B 1 79 ? 6.82 -5.664 -11.016 1 97.44 79 VAL B C 1
ATOM 2860 O O . VAL B 1 79 ? 6.977 -4.457 -11.203 1 97.44 79 VAL B O 1
ATOM 2863 N N . GLU B 1 80 ? 5.977 -6.41 -11.703 1 96.5 80 GLU B N 1
ATOM 2864 C CA . GLU B 1 80 ? 4.973 -5.875 -12.617 1 96.5 80 GLU B CA 1
ATOM 2865 C C . GLU B 1 80 ? 3.564 -6.266 -12.188 1 96.5 80 GLU B C 1
ATOM 2867 O O . GLU B 1 80 ? 3.33 -7.406 -11.773 1 96.5 80 GLU B O 1
ATOM 2872 N N . VAL B 1 81 ? 2.705 -5.316 -12.203 1 93.75 81 VAL B N 1
ATOM 2873 C CA . VAL B 1 81 ? 1.283 -5.555 -11.977 1 93.75 81 VAL B CA 1
ATOM 2874 C C . VAL B 1 81 ? 0.502 -5.242 -13.25 1 93.75 81 VAL B C 1
ATOM 2876 O O . VAL B 1 81 ? 0.659 -4.168 -13.836 1 93.75 81 VAL B O 1
ATOM 2879 N N . GLU B 1 82 ? -0.312 -6.199 -13.711 1 91.5 82 GLU B N 1
ATOM 2880 C CA . GLU B 1 82 ? -0.986 -5.996 -14.984 1 91.5 82 GLU B CA 1
ATOM 2881 C C . GLU B 1 82 ? -2.402 -6.562 -14.961 1 91.5 82 GLU B C 1
ATOM 2883 O O . GLU B 1 82 ? -2.633 -7.648 -14.422 1 91.5 82 GLU B O 1
ATOM 2888 N N . THR B 1 83 ? -3.332 -5.812 -15.492 1 84.75 83 THR B N 1
ATOM 2889 C CA . THR B 1 83 ? -4.719 -6.258 -15.602 1 84.75 83 THR B CA 1
ATOM 2890 C C . THR B 1 83 ? -5.055 -6.613 -17.047 1 84.75 83 THR B C 1
ATOM 2892 O O . THR B 1 83 ? -6.027 -7.328 -17.297 1 84.75 83 THR B O 1
ATOM 2895 N N . ASN B 1 84 ? -4.285 -6.066 -17.984 1 85.56 84 ASN B N 1
ATOM 2896 C CA . ASN B 1 84 ? -4.535 -6.293 -19.406 1 85.56 84 ASN B CA 1
ATOM 2897 C C . ASN B 1 84 ? -3.805 -7.531 -19.906 1 85.56 84 ASN B C 1
ATOM 2899 O O . ASN B 1 84 ? -2.584 -7.52 -20.062 1 85.56 84 ASN B O 1
ATOM 2903 N N . VAL B 1 85 ? -4.566 -8.43 -20.359 1 85.25 85 VAL B N 1
ATOM 2904 C CA . VAL B 1 85 ? -4.047 -9.727 -20.766 1 85.25 85 VAL B CA 1
ATOM 2905 C C . VAL B 1 85 ? -3.111 -9.555 -21.953 1 85.25 85 VAL B C 1
ATOM 2907 O O . VAL B 1 85 ? -2.092 -10.242 -22.062 1 85.25 85 VAL B O 1
ATOM 2910 N N . SER B 1 86 ? -3.426 -8.656 -22.797 1 86.44 86 SER B N 1
ATOM 2911 C CA . SER B 1 86 ? -2.654 -8.477 -24.016 1 86.44 86 SER B CA 1
ATOM 2912 C C . SER B 1 86 ? -1.244 -7.977 -23.719 1 86.44 86 SER B C 1
ATOM 2914 O O . SER B 1 86 ? -0.36 -8.047 -24.578 1 86.44 86 SER B O 1
ATOM 2916 N N . LYS B 1 87 ? -1.051 -7.551 -22.516 1 90.62 87 LYS B N 1
ATOM 2917 C CA . LYS B 1 87 ? 0.242 -6.965 -22.172 1 90.62 87 LYS B CA 1
ATOM 2918 C C . LYS B 1 87 ? 1.088 -7.945 -21.359 1 90.62 87 LYS B C 1
ATOM 2920 O O . LYS B 1 87 ? 2.244 -7.656 -21.031 1 90.62 87 LYS B O 1
ATOM 2925 N N . TYR B 1 88 ? 0.604 -9.133 -21.094 1 92.06 88 TYR B N 1
ATOM 2926 C CA . TYR B 1 88 ? 1.284 -10.062 -20.203 1 92.06 88 TYR B CA 1
ATOM 2927 C C . TYR B 1 88 ? 2.664 -10.422 -20.734 1 92.06 88 TYR B C 1
ATOM 2929 O O . TYR B 1 88 ? 3.656 -10.352 -20 1 92.06 88 TYR B O 1
ATOM 2937 N N . LYS B 1 89 ? 2.727 -10.758 -21.938 1 93.31 89 LYS B N 1
ATOM 2938 C CA . LYS B 1 89 ? 4.008 -11.148 -22.516 1 93.31 89 LYS B CA 1
ATOM 2939 C C . LYS B 1 89 ? 4.992 -9.977 -22.516 1 93.31 89 LYS B C 1
ATOM 2941 O O . LYS B 1 89 ? 6.172 -10.156 -22.203 1 93.31 89 LYS B O 1
ATOM 2946 N N . ASP B 1 90 ? 4.449 -8.805 -22.797 1 92.62 90 ASP B N 1
ATOM 2947 C CA . ASP B 1 90 ? 5.281 -7.602 -22.766 1 92.62 90 ASP B CA 1
ATOM 2948 C C . ASP B 1 90 ? 5.852 -7.367 -21.375 1 92.62 90 ASP B C 1
ATOM 2950 O O . ASP B 1 90 ? 7.012 -6.969 -21.219 1 92.62 90 ASP B O 1
ATOM 2954 N N . LYS B 1 91 ? 5.055 -7.641 -20.406 1 94.25 91 LYS B N 1
ATOM 2955 C CA . LYS B 1 91 ? 5.496 -7.445 -19.031 1 94.25 91 LYS B CA 1
ATOM 2956 C C . LYS B 1 91 ? 6.562 -8.469 -18.641 1 94.25 91 LYS B C 1
ATOM 2958 O O . LYS B 1 91 ? 7.52 -8.133 -17.953 1 94.25 91 LYS B O 1
ATOM 2963 N N . ILE B 1 92 ? 6.414 -9.648 -19.078 1 95.25 92 ILE B N 1
ATOM 2964 C CA . ILE B 1 92 ? 7.438 -10.664 -18.844 1 95.25 92 ILE B CA 1
ATOM 2965 C C . ILE B 1 92 ? 8.742 -10.258 -19.516 1 95.25 92 ILE B C 1
ATOM 2967 O O . ILE B 1 92 ? 9.812 -10.352 -18.922 1 95.25 92 ILE B O 1
ATOM 2971 N N . ASP B 1 93 ? 8.641 -9.742 -20.703 1 93.88 93 ASP B N 1
ATOM 2972 C CA . ASP B 1 93 ? 9.836 -9.289 -21.422 1 93.88 93 ASP B CA 1
ATOM 2973 C C . ASP B 1 93 ? 10.508 -8.133 -20.688 1 93.88 93 ASP B C 1
ATOM 2975 O O . ASP B 1 93 ? 11.734 -8.047 -20.641 1 93.88 93 ASP B O 1
ATOM 2979 N N . SER B 1 94 ? 9.672 -7.281 -20.172 1 92.88 94 SER B N 1
ATOM 2980 C CA . SER B 1 94 ? 10.203 -6.191 -19.359 1 92.88 94 SER B CA 1
ATOM 2981 C C . SER B 1 94 ? 10.961 -6.727 -18.156 1 92.88 94 SER B C 1
ATOM 2983 O O . SER B 1 94 ? 12.094 -6.305 -17.891 1 92.88 94 SER B O 1
ATOM 2985 N N . ILE B 1 95 ? 10.398 -7.645 -17.469 1 95.56 95 ILE B N 1
ATOM 2986 C CA . ILE B 1 95 ? 11.039 -8.258 -16.312 1 95.56 95 ILE B CA 1
ATOM 2987 C C . ILE B 1 95 ? 12.375 -8.867 -16.719 1 95.56 95 ILE B C 1
ATOM 2989 O O . ILE B 1 95 ? 13.398 -8.633 -16.062 1 95.56 95 ILE B O 1
ATOM 2993 N N . ILE B 1 96 ? 12.414 -9.547 -17.766 1 94.75 96 ILE B N 1
ATOM 2994 C CA . ILE B 1 96 ? 13.617 -10.219 -18.25 1 94.75 96 ILE B CA 1
ATOM 2995 C C . ILE B 1 9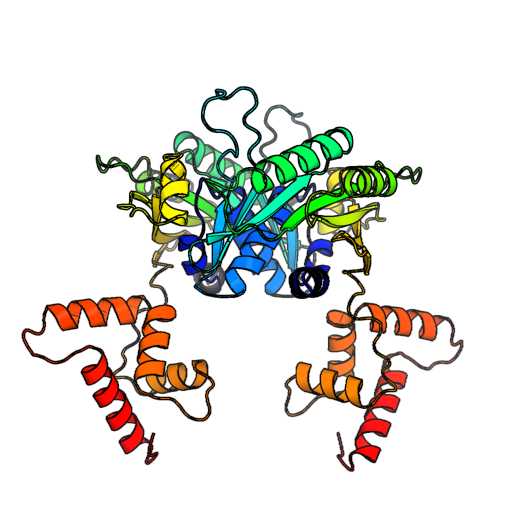6 ? 14.68 -9.18 -18.609 1 94.75 96 ILE B C 1
ATOM 2997 O O . ILE B 1 96 ? 15.867 -9.383 -18.344 1 94.75 96 ILE B O 1
ATOM 3001 N N . SER B 1 97 ? 14.258 -8.086 -19.156 1 92.62 97 SER B N 1
ATOM 3002 C CA . SER B 1 97 ? 15.203 -7.031 -19.516 1 92.62 97 SER B CA 1
ATOM 3003 C C . SER B 1 97 ? 15.938 -6.496 -18.297 1 92.62 97 SER B C 1
ATOM 3005 O O . SER B 1 97 ? 17.141 -6.207 -18.359 1 92.62 97 SER B O 1
ATOM 3007 N N . TYR B 1 98 ? 15.242 -6.375 -17.203 1 93.5 98 TYR B N 1
ATOM 3008 C CA . TYR B 1 98 ? 15.883 -5.941 -15.977 1 93.5 98 TYR B CA 1
ATOM 3009 C C . TYR B 1 98 ? 16.891 -6.977 -15.484 1 93.5 98 TYR B C 1
ATOM 3011 O O . TYR B 1 98 ? 17.984 -6.633 -15.055 1 93.5 98 TYR B O 1
ATOM 3019 N N . MET B 1 99 ? 16.516 -8.203 -15.578 1 92.94 99 MET B N 1
ATOM 3020 C CA . MET B 1 99 ? 17.359 -9.281 -15.078 1 92.94 99 MET B CA 1
ATOM 3021 C C . MET B 1 99 ? 18.562 -9.508 -15.984 1 92.94 99 MET B C 1
ATOM 3023 O O . MET B 1 99 ? 19.609 -9.977 -15.539 1 92.94 99 MET B O 1
ATOM 3027 N N . ASP B 1 100 ? 18.453 -9.141 -17.188 1 91.94 100 ASP B N 1
ATOM 3028 C CA . ASP B 1 100 ? 19.547 -9.234 -18.141 1 91.94 100 ASP B CA 1
ATOM 3029 C C . ASP B 1 100 ? 20.562 -8.117 -17.938 1 91.94 100 ASP B C 1
ATOM 3031 O O . ASP B 1 100 ? 21.719 -8.227 -18.359 1 91.94 100 ASP B O 1
ATOM 3035 N N . SER B 1 101 ? 20.047 -7.055 -17.359 1 86 101 SER B N 1
ATOM 3036 C CA . SER B 1 101 ? 20.906 -5.898 -17.172 1 86 101 SER B CA 1
ATOM 3037 C C . SER B 1 101 ? 21.781 -6.051 -15.93 1 86 101 SER B C 1
ATOM 3039 O O . SER B 1 101 ? 21.562 -5.367 -14.93 1 86 101 SER B O 1
ATOM 3041 N N . ASN B 1 102 ? 22.844 -6.785 -16.016 1 76.94 102 ASN B N 1
ATOM 3042 C CA . ASN B 1 102 ? 23.719 -7.121 -14.891 1 76.94 102 ASN B CA 1
ATOM 3043 C C . ASN B 1 102 ? 24.5 -5.906 -14.414 1 76.94 102 ASN B C 1
ATOM 3045 O O . ASN B 1 102 ? 24.953 -5.859 -13.266 1 76.94 102 ASN B O 1
ATOM 3049 N N . ASN B 1 103 ? 24.609 -4.969 -15.227 1 79.44 103 ASN B N 1
ATOM 3050 C CA . ASN B 1 103 ? 25.422 -3.811 -14.852 1 79.44 103 ASN B CA 1
ATOM 3051 C C . ASN B 1 103 ? 24.688 -2.902 -13.875 1 79.44 103 ASN B C 1
ATOM 3053 O O . ASN B 1 103 ? 25.266 -2.43 -12.898 1 79.44 103 ASN B O 1
ATOM 3057 N N . ASP B 1 104 ? 23.453 -2.723 -14.133 1 82.25 104 ASP B N 1
ATOM 3058 C CA . ASP B 1 104 ? 22.703 -1.759 -13.344 1 82.25 104 ASP B CA 1
ATOM 3059 C C . ASP B 1 104 ? 21.859 -2.461 -12.273 1 82.25 104 ASP B C 1
ATOM 3061 O O . ASP B 1 104 ? 21.641 -1.909 -11.188 1 82.25 104 ASP B O 1
ATOM 3065 N N . PHE B 1 105 ? 21.516 -3.631 -12.594 1 89.06 105 PHE B N 1
ATOM 3066 C CA . PHE B 1 105 ? 20.531 -4.281 -11.734 1 89.06 105 PHE B CA 1
ATOM 3067 C C . PHE B 1 105 ? 21.062 -5.609 -11.211 1 89.06 105 PHE B C 1
ATOM 3069 O O . PHE B 1 105 ? 20.312 -6.578 -11.07 1 89.06 105 PHE B O 1
ATOM 3076 N N . ASN B 1 106 ? 22.391 -5.527 -11.07 1 87 106 ASN B N 1
ATOM 3077 C CA . ASN B 1 106 ? 23.031 -6.703 -10.5 1 87 106 ASN B CA 1
ATOM 3078 C C . ASN B 1 106 ? 22.531 -6.996 -9.094 1 87 106 ASN B C 1
ATOM 3080 O O . ASN B 1 106 ? 22.562 -6.129 -8.219 1 87 106 ASN B O 1
ATOM 3084 N N . GLY B 1 107 ? 21.891 -8.203 -8.898 1 89.25 107 GLY B N 1
ATOM 3085 C CA . GLY B 1 107 ? 21.391 -8.578 -7.586 1 89.25 107 GLY B CA 1
ATOM 3086 C C . GLY B 1 107 ? 19.953 -9.039 -7.605 1 89.25 107 GLY B C 1
ATOM 3087 O O . GLY B 1 107 ? 19.484 -9.672 -6.656 1 89.25 107 GLY B O 1
ATOM 3088 N N . ILE B 1 108 ? 19.312 -8.703 -8.742 1 94.88 108 ILE B N 1
ATOM 3089 C CA . ILE B 1 108 ? 17.922 -9.141 -8.828 1 94.88 108 ILE B CA 1
ATOM 3090 C C . ILE B 1 108 ? 17.859 -10.672 -8.758 1 94.88 108 ILE B C 1
ATOM 3092 O O . ILE B 1 108 ? 18.516 -11.359 -9.547 1 94.88 108 ILE B O 1
ATOM 3096 N N . ARG B 1 109 ? 17.062 -11.102 -7.887 1 95.44 109 ARG B N 1
ATOM 3097 C CA . ARG B 1 109 ? 17 -12.539 -7.629 1 95.44 109 ARG B CA 1
ATOM 3098 C C . ARG B 1 109 ? 15.891 -13.188 -8.453 1 95.44 109 ARG B C 1
ATOM 3100 O O . ARG B 1 109 ? 16 -14.344 -8.852 1 95.44 109 ARG B O 1
ATOM 3107 N N . PHE B 1 110 ? 14.836 -12.477 -8.625 1 97.56 110 PHE B N 1
ATOM 3108 C CA . PHE B 1 110 ? 13.719 -13.016 -9.398 1 97.56 110 PHE B CA 1
ATOM 3109 C C . PHE B 1 110 ? 12.812 -11.891 -9.883 1 97.56 110 PHE B C 1
ATOM 3111 O O . PHE B 1 110 ? 12.914 -10.758 -9.422 1 97.56 110 PHE B O 1
ATOM 3118 N N . GLY B 1 111 ? 12.008 -12.18 -10.93 1 98.06 111 GLY B N 1
ATOM 3119 C CA . GLY B 1 111 ? 10.906 -11.32 -11.352 1 98.06 111 GLY B CA 1
ATOM 3120 C C . GLY B 1 111 ? 9.562 -11.758 -10.805 1 98.06 111 GLY B C 1
ATOM 3121 O O . GLY B 1 111 ? 9.32 -12.953 -10.625 1 98.06 111 GLY B O 1
ATOM 3122 N N . LEU B 1 112 ? 8.719 -10.805 -10.531 1 98.44 112 LEU B N 1
ATOM 3123 C CA . LEU B 1 112 ? 7.363 -11.078 -10.055 1 98.44 112 LEU B CA 1
ATOM 3124 C C . LEU B 1 112 ? 6.332 -10.367 -10.93 1 98.44 112 LEU B C 1
ATOM 3126 O O . LEU B 1 112 ? 6.398 -9.148 -11.109 1 98.44 112 LEU B O 1
ATOM 3130 N N . MET B 1 113 ? 5.453 -11.102 -11.484 1 97.69 113 MET B N 1
ATOM 3131 C CA . MET B 1 113 ? 4.328 -10.523 -12.211 1 97.69 113 MET B CA 1
ATOM 3132 C C . MET B 1 113 ? 3.008 -10.844 -11.523 1 97.69 113 MET B C 1
ATOM 3134 O O . MET B 1 113 ? 2.705 -12.016 -11.266 1 97.69 113 MET B O 1
ATOM 3138 N N . ILE B 1 114 ? 2.301 -9.875 -11.195 1 95.81 114 ILE B N 1
ATOM 3139 C CA . ILE B 1 114 ? 0.973 -10.016 -10.609 1 95.81 114 ILE B CA 1
ATOM 3140 C C . ILE B 1 114 ? -0.092 -9.68 -11.648 1 95.81 114 ILE B C 1
ATOM 3142 O O . ILE B 1 114 ? -0.081 -8.594 -12.227 1 95.81 114 ILE B O 1
ATOM 3146 N N . MET B 1 115 ? -0.92 -10.555 -11.859 1 92.5 115 MET B N 1
ATOM 3147 C CA . MET B 1 115 ? -1.982 -10.414 -12.844 1 92.5 115 MET B CA 1
ATOM 3148 C C . MET B 1 115 ? -3.346 -10.312 -12.172 1 92.5 115 MET B C 1
ATOM 3150 O O . MET B 1 115 ? -3.736 -11.203 -11.422 1 92.5 115 MET B O 1
ATOM 3154 N N . ALA B 1 116 ? -3.99 -9.266 -12.328 1 87 116 ALA B N 1
ATOM 3155 C CA . ALA B 1 116 ? -5.359 -9.109 -11.836 1 87 116 ALA B CA 1
ATOM 3156 C C . ALA B 1 116 ? -6.371 -9.43 -12.938 1 87 116 ALA B C 1
ATOM 3158 O O . ALA B 1 116 ? -6.41 -8.742 -13.969 1 87 116 ALA B O 1
ATOM 3159 N N . ASN B 1 117 ? -7.172 -10.445 -12.695 1 80.75 117 ASN B N 1
ATOM 3160 C CA . ASN B 1 117 ? -8.062 -10.961 -13.727 1 80.75 117 ASN B CA 1
ATOM 3161 C C . ASN B 1 117 ? -9.523 -10.898 -13.297 1 80.75 117 ASN B C 1
ATOM 3163 O O . ASN B 1 117 ? -9.859 -11.297 -12.18 1 80.75 117 ASN B O 1
ATOM 3167 N N . PHE B 1 118 ? -10.312 -10.336 -14.164 1 76.75 118 PHE B N 1
ATOM 3168 C CA . PHE B 1 118 ? -11.75 -10.32 -13.938 1 76.75 118 PHE B CA 1
ATOM 3169 C C . PHE B 1 118 ? -12.422 -11.461 -14.688 1 76.75 118 PHE B C 1
ATOM 3171 O O . PHE B 1 118 ? -12.211 -11.641 -15.891 1 76.75 118 PHE B O 1
ATOM 3178 N N . ARG B 1 119 ? -13.039 -12.297 -13.93 1 69.75 119 ARG B N 1
ATOM 3179 C CA . ARG B 1 119 ? -13.773 -13.398 -14.539 1 69.75 119 ARG B CA 1
ATOM 3180 C C . ARG B 1 119 ? -15.188 -12.977 -14.906 1 69.75 119 ARG B C 1
ATOM 3182 O O . ARG B 1 119 ? -15.906 -12.398 -14.078 1 69.75 119 ARG B O 1
ATOM 3189 N N . THR B 1 120 ? -15.422 -12.844 -16.188 1 61.97 120 THR B N 1
ATOM 3190 C CA . THR B 1 120 ? -16.781 -12.523 -16.625 1 61.97 120 THR B CA 1
ATOM 3191 C C . THR B 1 120 ? -17.672 -13.766 -16.578 1 61.97 120 THR B C 1
ATOM 3193 O O . THR B 1 120 ? -17.172 -14.875 -16.375 1 61.97 120 THR B O 1
ATOM 3196 N N . LYS B 1 121 ? -19.031 -13.531 -16.641 1 57 121 LYS B N 1
ATOM 3197 C CA . LYS B 1 121 ? -20.062 -14.57 -16.609 1 57 121 LYS B CA 1
ATOM 3198 C C . LYS B 1 121 ? -19.688 -15.742 -17.516 1 57 121 LYS B C 1
ATOM 3200 O O . LYS B 1 121 ? -19.938 -16.906 -17.172 1 57 121 LYS B O 1
ATOM 3205 N N . GLU B 1 122 ? -19.312 -15.383 -18.672 1 49.25 122 GLU B N 1
ATOM 3206 C CA . GLU B 1 122 ? -19.062 -16.469 -19.625 1 49.25 122 GLU B CA 1
ATOM 3207 C C . GLU B 1 122 ? -17.688 -17.094 -19.406 1 49.25 122 GLU B C 1
ATOM 3209 O O . GLU B 1 122 ? -17.25 -17.938 -20.188 1 49.25 122 GLU B O 1
ATOM 3214 N N . ARG B 1 123 ? -17.469 -17.25 -18.328 1 46.97 123 ARG B N 1
ATOM 3215 C CA . ARG B 1 123 ? -16.266 -17.969 -17.875 1 46.97 123 ARG B CA 1
ATOM 3216 C C . ARG B 1 123 ? -15.039 -17.516 -18.641 1 46.97 123 ARG B C 1
ATOM 3218 O O . ARG B 1 123 ? -14.008 -18.188 -18.625 1 46.97 123 ARG B O 1
ATOM 3225 N N . LYS B 1 124 ? -15.344 -16.719 -19.578 1 47.09 124 LYS B N 1
ATOM 3226 C CA . LYS B 1 124 ? -14.156 -16.453 -20.391 1 47.09 124 LYS B CA 1
ATOM 3227 C C . LYS B 1 124 ? -13.125 -15.648 -19.609 1 47.09 124 LYS B C 1
ATOM 3229 O O . LYS B 1 124 ? -13.438 -14.594 -19.047 1 47.09 124 LYS B O 1
ATOM 3234 N N . TYR B 1 125 ? -12.523 -16.406 -18.891 1 50.59 125 TYR B N 1
ATOM 3235 C CA . TYR B 1 125 ? -11.336 -15.844 -18.266 1 50.59 125 TYR B CA 1
ATOM 3236 C C . TYR B 1 125 ? -10.492 -15.078 -19.281 1 50.59 125 TYR B C 1
ATOM 3238 O O . TYR B 1 125 ? -10.211 -15.578 -20.375 1 50.59 125 TYR B O 1
ATOM 3246 N N . LYS B 1 126 ? -10.469 -13.828 -19.328 1 54.38 126 LYS B N 1
ATOM 3247 C CA . LYS B 1 126 ? -9.422 -13.258 -20.172 1 54.38 126 LYS B CA 1
ATOM 3248 C C . LYS B 1 126 ? -8.039 -13.711 -19.703 1 54.38 126 LYS B C 1
ATOM 3250 O O . LYS B 1 126 ? -7.02 -13.164 -20.141 1 54.38 126 LYS B O 1
ATOM 3255 N N . HIS B 1 127 ? -7.93 -14.781 -18.719 1 60.56 127 HIS B N 1
ATOM 3256 C CA . HIS B 1 127 ? -6.613 -15.117 -18.188 1 60.56 127 HIS B CA 1
ATOM 3257 C C . HIS B 1 127 ? -5.855 -16.047 -19.125 1 60.56 127 HIS B C 1
ATOM 3259 O O . HIS B 1 127 ? -6.457 -16.906 -19.766 1 60.56 127 HIS B O 1
ATOM 3265 N N . ASN B 1 128 ? -4.746 -15.578 -19.531 1 77.31 128 ASN B N 1
ATOM 3266 C CA . ASN B 1 128 ? -3.822 -16.422 -20.281 1 77.31 128 ASN B CA 1
ATOM 3267 C C . ASN B 1 128 ? -2.758 -17.031 -19.375 1 77.31 128 ASN B C 1
ATOM 3269 O O . ASN B 1 128 ? -1.567 -16.984 -19.688 1 77.31 128 ASN B O 1
ATOM 3273 N N . TRP B 1 129 ? -3.275 -17.641 -18.203 1 82.88 129 TRP B N 1
ATOM 3274 C CA . TRP B 1 129 ? -2.408 -18.188 -17.172 1 82.88 129 TRP B CA 1
ATOM 3275 C C . TRP B 1 129 ? -1.496 -19.266 -17.75 1 82.88 129 TRP B C 1
ATOM 3277 O O . TRP B 1 129 ? -0.272 -19.188 -17.625 1 82.88 129 TRP B O 1
ATOM 3287 N N . ASP B 1 130 ? -2.053 -20.219 -18.5 1 84.5 130 ASP B N 1
ATOM 3288 C CA . ASP B 1 130 ? -1.276 -21.312 -19.047 1 84.5 130 ASP B CA 1
ATOM 3289 C C . ASP B 1 130 ? -0.331 -20.828 -20.141 1 84.5 130 ASP B C 1
ATOM 3291 O O . ASP B 1 130 ? 0.804 -21.297 -20.25 1 84.5 130 ASP B O 1
ATOM 3295 N N . GLU B 1 131 ? -0.84 -19.922 -20.875 1 89.56 131 GLU B N 1
ATOM 3296 C CA . GLU B 1 131 ? -0.018 -19.406 -21.953 1 89.56 131 GLU B CA 1
ATOM 3297 C C . GLU B 1 131 ? 1.204 -18.672 -21.422 1 89.56 131 GLU B C 1
ATOM 3299 O O . GLU B 1 131 ? 2.316 -18.844 -21.922 1 89.56 131 GLU B O 1
ATOM 3304 N N . ILE B 1 132 ? 0.943 -17.891 -20.438 1 93.38 132 ILE B N 1
ATOM 3305 C CA . ILE B 1 132 ? 2.047 -17.094 -19.922 1 93.38 132 ILE B CA 1
ATOM 3306 C C . ILE B 1 132 ? 3.043 -18 -19.188 1 93.38 132 ILE B C 1
ATOM 3308 O O . ILE B 1 132 ? 4.254 -17.766 -19.25 1 93.38 132 ILE B O 1
ATOM 3312 N N . LYS B 1 133 ? 2.596 -19.031 -18.531 1 92.88 133 LYS B N 1
ATOM 3313 C CA . LYS B 1 133 ? 3.479 -20.031 -17.922 1 92.88 133 LYS B CA 1
ATOM 3314 C C . LYS B 1 133 ? 4.379 -20.688 -18.969 1 92.88 133 LYS B C 1
ATOM 3316 O O . LYS B 1 133 ? 5.594 -20.781 -18.781 1 92.88 133 LYS B O 1
ATOM 3321 N N . ARG B 1 134 ? 3.795 -21.078 -19.984 1 93.44 134 ARG B N 1
ATOM 3322 C CA . ARG B 1 134 ? 4.551 -21.703 -21.078 1 93.44 134 ARG B CA 1
ATOM 3323 C C . ARG B 1 134 ? 5.574 -20.734 -21.656 1 93.44 134 ARG B C 1
ATOM 3325 O O . ARG B 1 134 ? 6.719 -21.109 -21.922 1 93.44 134 ARG B O 1
ATOM 3332 N N . TYR B 1 135 ? 5.09 -19.531 -21.797 1 95 135 TYR B N 1
ATOM 3333 C CA . TYR B 1 135 ? 5.965 -18.5 -22.344 1 95 135 TYR B CA 1
ATOM 3334 C C . TYR B 1 135 ? 7.215 -18.328 -21.484 1 95 135 TYR B C 1
ATOM 3336 O O . TYR B 1 135 ? 8.328 -18.25 -22.016 1 95 135 TYR B O 1
ATOM 3344 N N . ILE B 1 136 ? 7.059 -18.328 -20.203 1 95.88 136 ILE B N 1
ATOM 3345 C CA . ILE B 1 136 ? 8.164 -18.188 -19.266 1 95.88 136 ILE B CA 1
ATOM 3346 C C . ILE B 1 136 ? 9.055 -19.422 -19.328 1 95.88 136 ILE B C 1
ATOM 3348 O O . ILE B 1 136 ? 10.281 -19.312 -19.391 1 95.88 136 ILE B O 1
ATOM 3352 N N . ALA B 1 137 ? 8.453 -20.594 -19.281 1 93.06 137 ALA B N 1
ATOM 3353 C CA . ALA B 1 137 ? 9.188 -21.859 -19.297 1 93.06 137 ALA B CA 1
ATOM 3354 C C . ALA B 1 137 ? 10.016 -22 -20.562 1 93.06 137 ALA B C 1
ATOM 3356 O O . ALA B 1 137 ? 11.125 -22.531 -20.547 1 93.06 137 ALA B O 1
ATOM 3357 N N . GLU B 1 138 ? 9.516 -21.531 -21.625 1 93.19 138 GLU B N 1
ATOM 3358 C CA . GLU B 1 138 ? 10.211 -21.609 -22.906 1 93.19 138 GLU B CA 1
ATOM 3359 C C . GLU B 1 138 ? 11.438 -20.703 -22.922 1 93.19 138 GLU B C 1
ATOM 3361 O O . GLU B 1 138 ? 12.445 -21.031 -23.562 1 93.19 138 GLU B O 1
ATOM 3366 N N . LYS B 1 139 ? 11.234 -19.609 -22.312 1 90.25 139 LYS B N 1
ATOM 3367 C CA . LYS B 1 139 ? 12.375 -18.688 -22.281 1 90.25 139 LYS B CA 1
ATOM 3368 C C . LYS B 1 139 ? 13.484 -19.219 -21.375 1 90.25 139 LYS B C 1
ATOM 3370 O O . LYS B 1 139 ? 14.664 -18.984 -21.641 1 90.25 139 LYS B O 1
ATOM 3375 N N . GLU B 1 140 ? 13.117 -20 -20.297 1 81.12 140 GLU B N 1
ATOM 3376 C CA . GLU B 1 140 ? 13.992 -20.719 -19.375 1 81.12 140 GLU B CA 1
ATOM 3377 C C . GLU B 1 140 ? 15.211 -19.891 -19 1 81.12 140 GLU B C 1
ATOM 3379 O O . GLU B 1 140 ? 16.344 -20.391 -19 1 81.12 140 GLU B O 1
ATOM 3384 N N . LYS B 1 141 ? 15.039 -18.703 -18.625 1 83.56 141 LYS B N 1
ATOM 3385 C CA . LYS B 1 141 ? 16.188 -17.812 -18.469 1 83.56 141 LYS B CA 1
ATOM 3386 C C . LYS B 1 141 ? 16.391 -17.438 -17 1 83.56 141 LYS B C 1
ATOM 3388 O O . LYS B 1 141 ? 17.484 -17.547 -16.469 1 83.56 141 LYS B O 1
ATOM 3393 N N . TYR B 1 142 ? 15.391 -16.984 -16.391 1 93.12 142 TYR B N 1
ATOM 3394 C CA . TYR B 1 142 ? 15.508 -16.438 -15.047 1 93.12 142 TYR B CA 1
ATOM 3395 C C . TYR B 1 142 ? 14.367 -16.922 -14.156 1 93.12 142 TYR B C 1
ATOM 3397 O O . TYR B 1 142 ? 13.328 -17.359 -14.648 1 93.12 142 TYR B O 1
ATOM 3405 N N . PRO B 1 143 ? 14.602 -16.969 -12.82 1 96.81 143 PRO B N 1
ATOM 3406 C CA . PRO B 1 143 ? 13.492 -17.234 -11.906 1 96.81 143 PRO B CA 1
ATOM 3407 C C . PRO B 1 143 ? 12.391 -16.172 -11.984 1 96.81 143 PRO B C 1
ATOM 3409 O O . PRO B 1 143 ? 12.672 -14.984 -11.852 1 96.81 143 PRO B O 1
ATOM 3412 N N . ILE B 1 144 ? 11.188 -16.609 -12.25 1 98 144 ILE B N 1
ATOM 3413 C CA . ILE B 1 144 ? 10.047 -15.711 -12.336 1 98 144 ILE B CA 1
ATOM 3414 C C . ILE B 1 144 ? 8.875 -16.297 -11.555 1 98 144 ILE B C 1
ATOM 3416 O O . ILE B 1 144 ? 8.609 -17.5 -11.625 1 98 144 ILE B O 1
ATOM 3420 N N . ALA B 1 145 ? 8.289 -15.508 -10.75 1 98 145 ALA B N 1
ATOM 3421 C CA . ALA B 1 145 ? 7.059 -15.859 -10.055 1 98 145 ALA B CA 1
ATOM 3422 C C . ALA B 1 145 ? 5.855 -15.148 -10.672 1 98 145 ALA B C 1
ATOM 3424 O O . ALA B 1 145 ? 5.941 -13.977 -11.039 1 98 145 ALA B O 1
ATOM 3425 N N . LEU B 1 146 ? 4.781 -15.867 -10.766 1 96.81 146 LEU B N 1
ATOM 3426 C CA . LEU B 1 146 ? 3.484 -15.336 -11.172 1 96.81 146 LEU B CA 1
ATOM 3427 C C . LEU B 1 146 ? 2.488 -15.398 -10.016 1 96.81 146 LEU B C 1
ATOM 3429 O O . LEU B 1 146 ? 2.463 -16.375 -9.266 1 96.81 146 LEU B O 1
ATOM 3433 N N . VAL B 1 147 ? 1.71 -14.367 -9.883 1 95.69 147 VAL B N 1
ATOM 3434 C CA . VAL B 1 147 ? 0.544 -14.367 -9.008 1 95.69 147 VAL B CA 1
ATOM 3435 C C . VAL B 1 147 ? -0.701 -13.984 -9.797 1 95.69 147 VAL B C 1
ATOM 3437 O O . VAL B 1 147 ? -0.741 -12.922 -10.43 1 95.69 147 VAL B O 1
ATOM 3440 N N . SER B 1 148 ? -1.618 -14.852 -9.805 1 92.94 148 SER B N 1
ATOM 3441 C CA . SER B 1 148 ? -2.889 -14.594 -10.477 1 92.94 148 SER B CA 1
ATOM 3442 C C . SER B 1 148 ? -3.986 -14.266 -9.469 1 92.94 148 SER B C 1
ATOM 3444 O O . SER B 1 148 ? -4.371 -15.117 -8.664 1 92.94 148 SER B O 1
ATOM 3446 N N . ILE B 1 149 ? -4.402 -13.086 -9.477 1 90.88 149 ILE B N 1
ATOM 3447 C CA . ILE B 1 149 ? -5.551 -12.664 -8.688 1 90.88 149 ILE B CA 1
ATOM 3448 C C . ILE B 1 149 ? -6.82 -12.766 -9.523 1 90.88 149 ILE B C 1
ATOM 3450 O O . ILE B 1 149 ? -6.988 -12.031 -10.5 1 90.88 149 ILE B O 1
ATOM 3454 N N . GLU B 1 150 ? -7.656 -13.586 -9.141 1 86.44 150 GLU B N 1
ATOM 3455 C CA . GLU B 1 150 ? -8.906 -13.773 -9.883 1 86.44 150 GLU B CA 1
ATOM 3456 C C . GLU B 1 150 ? -10.086 -13.156 -9.133 1 86.44 150 GLU B C 1
ATOM 3458 O O . GLU B 1 150 ? -10.273 -13.406 -7.941 1 86.44 150 GLU B O 1
ATOM 3463 N N . LYS B 1 151 ? -10.812 -12.352 -9.875 1 83.19 151 LYS B N 1
ATOM 3464 C CA . LYS B 1 151 ? -11.992 -11.688 -9.336 1 83.19 151 LYS B CA 1
ATOM 3465 C C . LYS B 1 151 ? -13.258 -12.156 -10.039 1 83.19 151 LYS B C 1
ATOM 3467 O O . LYS B 1 151 ? -13.273 -12.32 -11.266 1 83.19 151 LYS B O 1
ATOM 3472 N N . SER B 1 152 ? -14.234 -12.453 -9.266 1 79.25 152 SER B N 1
ATOM 3473 C CA . SER B 1 152 ? -15.516 -12.883 -9.82 1 79.25 152 SER B CA 1
ATOM 3474 C C . SER B 1 152 ? -16.625 -11.906 -9.461 1 79.25 152 SER B C 1
ATOM 3476 O O . SER B 1 152 ? -16.562 -11.234 -8.43 1 79.25 152 SER B O 1
ATOM 3478 N N . ILE B 1 153 ? -17.578 -11.883 -10.328 1 82.12 153 ILE B N 1
ATOM 3479 C CA . ILE B 1 153 ? -18.734 -11.023 -10.086 1 82.12 153 ILE B CA 1
ATOM 3480 C C . ILE B 1 153 ? -19.547 -11.562 -8.906 1 82.12 153 ILE B C 1
ATOM 3482 O O . ILE B 1 153 ? -19.75 -12.766 -8.789 1 82.12 153 ILE B O 1
ATOM 3486 N N . MET B 1 154 ? -19.953 -10.68 -8.016 1 78.62 154 MET B N 1
ATOM 3487 C CA . MET B 1 154 ? -20.766 -11.055 -6.855 1 78.62 154 MET B CA 1
ATOM 3488 C C . MET B 1 154 ? -22.172 -10.469 -6.957 1 78.62 154 MET B C 1
ATOM 3490 O O . MET B 1 154 ? -22.375 -9.453 -7.625 1 78.62 154 MET B O 1
ATOM 3494 N N . SER B 1 155 ? -23.031 -11.227 -6.379 1 79.81 155 SER B N 1
ATOM 3495 C CA . SER B 1 155 ? -24.359 -10.648 -6.195 1 79.81 155 SER B CA 1
ATOM 3496 C C . SER B 1 155 ? -24.359 -9.586 -5.105 1 79.81 155 SER B C 1
ATOM 3498 O O . SER B 1 155 ? -23.906 -9.836 -3.986 1 79.81 155 SER B O 1
ATOM 3500 N N . LEU B 1 156 ? -24.766 -8.469 -5.457 1 85.38 156 LEU B N 1
ATOM 3501 C CA . LEU B 1 156 ? -24.703 -7.336 -4.543 1 85.38 156 LEU B CA 1
ATOM 3502 C C . LEU B 1 156 ? -26.094 -7.031 -3.979 1 85.38 156 LEU B C 1
ATOM 3504 O O . LEU B 1 156 ? -27.094 -7.121 -4.695 1 85.38 156 LEU B O 1
ATOM 3508 N N . ASP B 1 157 ? -26.094 -6.766 -2.689 1 82.75 157 ASP B N 1
ATOM 3509 C CA . ASP B 1 157 ? -27.328 -6.422 -1.986 1 82.75 157 ASP B CA 1
ATOM 3510 C C . ASP B 1 157 ? -27.609 -4.926 -2.086 1 82.75 157 ASP B C 1
ATOM 3512 O O . ASP B 1 157 ? -27.156 -4.262 -3.02 1 82.75 157 ASP B O 1
ATOM 3516 N N . ASP B 1 158 ? -28.594 -4.461 -1.224 1 84.69 158 ASP B N 1
ATOM 3517 C CA . ASP B 1 158 ? -29 -3.064 -1.316 1 84.69 158 ASP B CA 1
ATOM 3518 C C . ASP B 1 158 ? -28.453 -2.252 -0.143 1 84.69 158 ASP B C 1
ATOM 3520 O O . ASP B 1 158 ? -29.016 -1.215 0.214 1 84.69 158 ASP B O 1
ATOM 3524 N N . ASN B 1 159 ? -27.422 -2.791 0.431 1 80.94 159 ASN B N 1
ATOM 3525 C CA . ASN B 1 159 ? -26.766 -1.953 1.43 1 80.94 159 ASN B CA 1
ATOM 3526 C C . ASN B 1 159 ? -25.938 -0.851 0.779 1 80.94 159 ASN B C 1
ATOM 3528 O O . ASN B 1 159 ? -25.734 -0.85 -0.438 1 80.94 159 ASN B O 1
ATOM 3532 N N . VAL B 1 160 ? -25.469 0.071 1.519 1 83.25 160 VAL B N 1
ATOM 3533 C CA . VAL B 1 160 ? -24.844 1.282 1.001 1 83.25 160 VAL B CA 1
ATOM 3534 C C . VAL B 1 160 ? -23.609 0.917 0.192 1 83.25 160 VAL B C 1
ATOM 3536 O O . VAL B 1 160 ? -23.406 1.416 -0.919 1 83.25 160 VAL B O 1
ATOM 3539 N N . LEU B 1 161 ? -22.781 0.081 0.698 1 86.44 161 LEU B N 1
ATOM 3540 C CA . LEU B 1 161 ? -21.547 -0.312 0.031 1 86.44 161 LEU B CA 1
ATOM 3541 C C . LEU B 1 161 ? -21.844 -1.022 -1.285 1 86.44 161 LEU B C 1
ATOM 3543 O O . LEU B 1 161 ? -21.203 -0.739 -2.305 1 86.44 161 LEU B O 1
ATOM 3547 N N . ASP B 1 162 ? -22.734 -1.842 -1.268 1 87.81 162 ASP B N 1
ATOM 3548 C CA . ASP B 1 162 ? -23.078 -2.594 -2.473 1 87.81 162 ASP B CA 1
ATOM 3549 C C . ASP B 1 162 ? -23.719 -1.689 -3.523 1 87.81 162 ASP B C 1
ATOM 3551 O O . ASP B 1 162 ? -23.516 -1.885 -4.727 1 87.81 162 ASP B O 1
ATOM 3555 N N . LEU B 1 163 ? -24.453 -0.782 -3.039 1 88.75 163 LEU B N 1
ATOM 3556 C CA . LEU B 1 163 ? -25.016 0.178 -3.982 1 88.75 163 LEU B CA 1
ATOM 3557 C C . LEU B 1 163 ? -23.906 0.959 -4.688 1 88.75 163 LEU B C 1
ATOM 3559 O O . LEU B 1 163 ? -24.016 1.242 -5.883 1 88.75 163 LEU B O 1
ATOM 3563 N N . LEU B 1 164 ? -22.906 1.306 -3.945 1 89.5 164 LEU B N 1
ATOM 3564 C CA . LEU B 1 164 ? -21.766 1.979 -4.555 1 89.5 164 LEU B CA 1
ATOM 3565 C C . LEU B 1 164 ? -21.047 1.053 -5.527 1 89.5 164 LEU B C 1
ATOM 3567 O O . LEU B 1 164 ? -20.609 1.487 -6.594 1 89.5 164 LEU B O 1
ATOM 3571 N N . ARG B 1 165 ? -20.953 -0.185 -5.203 1 88.5 165 ARG B N 1
ATOM 3572 C CA . ARG B 1 165 ? -20.281 -1.168 -6.051 1 88.5 165 ARG B CA 1
ATOM 3573 C C . ARG B 1 165 ? -21.047 -1.372 -7.355 1 88.5 165 ARG B C 1
ATOM 3575 O O . ARG B 1 165 ? -20.453 -1.705 -8.383 1 88.5 165 ARG B O 1
ATOM 3582 N N . LYS B 1 166 ? -22.328 -1.111 -7.363 1 88.12 166 LYS B N 1
ATOM 3583 C CA . LYS B 1 166 ? -23.172 -1.306 -8.539 1 88.12 166 LYS B CA 1
ATOM 3584 C C . LYS B 1 166 ? -22.953 -0.199 -9.562 1 88.12 166 LYS B C 1
ATOM 3586 O O . LYS B 1 166 ? -23.391 -0.313 -10.711 1 88.12 166 LYS B O 1
ATOM 3591 N N . ARG B 1 167 ? -22.219 0.76 -9.219 1 85.25 167 ARG B N 1
ATOM 3592 C CA . ARG B 1 167 ? -22.078 1.93 -10.078 1 85.25 167 ARG B CA 1
ATOM 3593 C C . ARG B 1 167 ? -21.141 1.645 -11.25 1 85.25 167 ARG B C 1
ATOM 3595 O O . ARG B 1 167 ? -21.156 2.359 -12.25 1 85.25 167 ARG B O 1
ATOM 3602 N N . ASN B 1 168 ? -20.234 0.752 -10.977 1 77.94 168 ASN B N 1
ATOM 3603 C CA . ASN B 1 168 ? -19.328 0.345 -12.039 1 77.94 168 ASN B CA 1
ATOM 3604 C C . ASN B 1 168 ? -19.047 -1.153 -11.992 1 77.94 168 ASN B C 1
ATOM 3606 O O . ASN B 1 168 ? -19.016 -1.748 -10.914 1 77.94 168 ASN B O 1
ATOM 3610 N N . GLU B 1 169 ? -18.828 -1.685 -13.203 1 75.75 169 GLU B N 1
ATOM 3611 C CA . GLU B 1 169 ? -18.625 -3.127 -13.305 1 75.75 169 GLU B CA 1
ATOM 3612 C C . GLU B 1 169 ? -17.359 -3.561 -12.594 1 75.75 169 GLU B C 1
ATOM 3614 O O . GLU B 1 169 ? -17.281 -4.672 -12.062 1 75.75 169 GLU B O 1
ATOM 3619 N N . TYR B 1 170 ? -16.422 -2.646 -12.43 1 75.75 170 TYR B N 1
ATOM 3620 C CA . TYR B 1 170 ? -15.141 -3.016 -11.828 1 75.75 170 TYR B CA 1
ATOM 3621 C C . TYR B 1 170 ? -15.273 -3.17 -10.32 1 75.75 170 TYR B C 1
ATOM 3623 O O . TYR B 1 170 ? -14.516 -3.924 -9.695 1 75.75 170 TYR B O 1
ATOM 3631 N N . TYR B 1 171 ? -16.281 -2.539 -9.805 1 85.25 171 TYR B N 1
ATOM 3632 C CA . TYR B 1 171 ? -16.438 -2.576 -8.359 1 85.25 171 TYR B CA 1
ATOM 3633 C C . TYR B 1 171 ? -17.234 -3.805 -7.926 1 85.25 171 TYR B C 1
ATOM 3635 O O . TYR B 1 171 ? -17.234 -4.168 -6.75 1 85.25 171 TYR B O 1
ATOM 3643 N N . SER B 1 172 ? -17.875 -4.434 -8.883 1 83.88 172 SER B N 1
ATOM 3644 C CA . SER B 1 172 ? -18.781 -5.523 -8.547 1 83.88 172 SER B CA 1
ATOM 3645 C C . SER B 1 172 ? -18.031 -6.844 -8.406 1 83.88 172 SER B C 1
ATOM 3647 O O . SER B 1 172 ? -18.625 -7.863 -8.055 1 83.88 172 SER B O 1
ATOM 3649 N N . HIS B 1 173 ? -16.734 -6.789 -8.641 1 82.81 173 HIS B N 1
ATOM 3650 C CA . HIS B 1 173 ? -15.93 -8.008 -8.562 1 82.81 173 HIS B CA 1
ATOM 3651 C C . HIS B 1 173 ? -15.227 -8.117 -7.215 1 82.81 173 HIS B C 1
ATOM 3653 O O . HIS B 1 173 ? -14.836 -7.109 -6.629 1 82.81 173 HIS B O 1
ATOM 3659 N N . THR B 1 174 ? -15.188 -9.336 -6.762 1 81.75 174 THR B N 1
ATOM 3660 C CA . THR B 1 174 ? -14.438 -9.633 -5.543 1 81.75 174 THR B CA 1
ATOM 3661 C C . THR B 1 174 ? -13.398 -10.719 -5.801 1 81.75 174 THR B C 1
ATOM 3663 O O . THR B 1 174 ? -13.617 -11.609 -6.625 1 81.75 174 THR B O 1
ATOM 3666 N N . VAL B 1 175 ? -12.312 -10.609 -5.086 1 84.25 175 VAL B N 1
ATOM 3667 C CA . VAL B 1 175 ? -11.25 -11.602 -5.223 1 84.25 175 VAL B CA 1
ATOM 3668 C C . VAL B 1 175 ? -11.734 -12.953 -4.711 1 84.25 175 VAL B C 1
ATOM 3670 O O . VAL B 1 175 ? -12.234 -13.055 -3.584 1 84.25 175 VAL B O 1
ATOM 3673 N N . ASP B 1 176 ? -11.656 -13.984 -5.453 1 79.69 176 ASP B N 1
ATOM 3674 C CA . ASP B 1 176 ? -12.117 -15.312 -5.035 1 79.69 176 ASP B CA 1
ATOM 3675 C C . ASP B 1 176 ? -10.961 -16.312 -5.031 1 79.69 176 ASP B C 1
ATOM 3677 O O . ASP B 1 176 ? -11.031 -17.344 -4.355 1 79.69 176 ASP B O 1
ATOM 3681 N N . ARG B 1 177 ? -9.961 -15.984 -5.82 1 84 177 ARG B N 1
ATOM 3682 C CA . ARG B 1 177 ? -8.836 -16.906 -5.898 1 84 177 ARG B CA 1
ATOM 3683 C C . ARG B 1 177 ? -7.527 -16.156 -6.152 1 84 177 ARG B C 1
ATOM 3685 O O . ARG B 1 177 ? -7.496 -15.211 -6.938 1 84 177 ARG B O 1
ATOM 3692 N N . ILE B 1 178 ? -6.48 -16.547 -5.441 1 91.38 178 ILE B N 1
ATOM 3693 C CA . ILE B 1 178 ? -5.137 -16.016 -5.676 1 91.38 178 ILE B CA 1
ATOM 3694 C C . ILE B 1 178 ? -4.145 -17.172 -5.777 1 91.38 178 ILE B C 1
ATOM 3696 O O . ILE B 1 178 ? -3.787 -17.781 -4.766 1 91.38 178 ILE B O 1
ATOM 3700 N N . ASP B 1 179 ? -3.707 -17.453 -6.984 1 90.88 179 ASP B N 1
ATOM 3701 C CA . ASP B 1 179 ? -2.771 -18.547 -7.23 1 90.88 179 ASP B CA 1
ATOM 3702 C C . ASP B 1 179 ? -1.363 -18.016 -7.488 1 90.88 179 ASP B C 1
ATOM 3704 O O . ASP B 1 179 ? -1.198 -16.906 -8.008 1 90.88 179 ASP B O 1
ATOM 3708 N N . TYR B 1 180 ? -0.419 -18.781 -7.059 1 94.56 180 TYR B N 1
ATOM 3709 C CA . TYR B 1 180 ? 0.955 -18.469 -7.426 1 94.56 180 TYR B CA 1
ATOM 3710 C C . TYR B 1 180 ? 1.573 -19.578 -8.258 1 94.56 180 TYR B C 1
ATOM 3712 O O . TYR B 1 180 ? 1.103 -20.719 -8.219 1 94.56 180 TYR B O 1
ATOM 3720 N N . TRP B 1 181 ? 2.529 -19.266 -9.094 1 94.75 181 TRP B N 1
ATOM 3721 C CA . TRP B 1 181 ? 3.375 -20.156 -9.875 1 94.75 181 TRP B CA 1
ATOM 3722 C C . TRP B 1 181 ? 4.809 -19.641 -9.93 1 94.75 181 TRP B C 1
ATOM 3724 O O . TRP B 1 181 ? 5.051 -18.5 -10.32 1 94.75 181 TRP B O 1
ATOM 3734 N N . ILE B 1 182 ? 5.711 -20.453 -9.461 1 96.19 182 ILE B N 1
ATOM 3735 C CA . ILE B 1 182 ? 7.121 -20.078 -9.438 1 96.19 182 ILE B CA 1
ATOM 3736 C C . ILE B 1 182 ? 7.902 -20.984 -10.391 1 96.19 182 ILE B C 1
ATOM 3738 O O . ILE B 1 182 ? 7.766 -22.203 -10.359 1 96.19 182 ILE B O 1
ATOM 3742 N N . TYR B 1 183 ? 8.641 -20.312 -11.203 1 96.06 183 TYR B N 1
ATOM 3743 C CA . TYR B 1 183 ? 9.516 -21.031 -12.125 1 96.06 183 TYR B CA 1
ATOM 3744 C C . TYR B 1 183 ? 10.984 -20.703 -11.844 1 96.06 183 TYR B C 1
ATOM 3746 O O . TYR B 1 183 ? 11.414 -19.562 -11.992 1 96.06 183 TYR B O 1
ATOM 3754 N N . ASP B 1 184 ? 11.742 -21.641 -11.453 1 93.12 184 ASP B N 1
ATOM 3755 C CA . ASP B 1 184 ? 13.195 -21.656 -11.32 1 93.12 184 ASP B CA 1
ATOM 3756 C C . ASP B 1 184 ? 13.766 -23.031 -11.664 1 93.12 184 ASP B C 1
ATOM 3758 O O . ASP B 1 184 ? 14.297 -23.719 -10.789 1 93.12 184 ASP B O 1
ATOM 3762 N N . LYS B 1 185 ? 13.727 -23.391 -12.945 1 85.75 185 LYS B N 1
ATOM 3763 C CA . LYS B 1 185 ? 14.07 -24.719 -13.422 1 85.75 185 LYS B CA 1
ATOM 3764 C C . LYS B 1 185 ? 13.195 -25.781 -12.766 1 85.75 185 LYS B C 1
ATOM 3766 O O . LYS B 1 185 ? 13.016 -26.875 -13.312 1 85.75 185 LYS B O 1
ATOM 3771 N N . LYS B 1 186 ? 12.703 -25.453 -11.578 1 85.19 186 LYS B N 1
ATOM 3772 C CA . LYS B 1 186 ? 11.664 -26.219 -10.906 1 85.19 186 LYS B CA 1
ATOM 3773 C C . LYS B 1 186 ? 10.391 -25.406 -10.727 1 85.19 186 LYS B C 1
ATOM 3775 O O . LYS B 1 186 ? 10.43 -24.172 -10.742 1 85.19 186 LYS B O 1
ATOM 3780 N N . ILE B 1 187 ? 9.367 -26.172 -10.633 1 90.19 187 ILE B N 1
ATOM 3781 C CA . ILE B 1 187 ? 8.086 -25.5 -10.539 1 90.19 187 ILE B CA 1
ATOM 3782 C C . ILE B 1 187 ? 7.504 -25.672 -9.141 1 90.19 187 ILE B C 1
ATOM 3784 O O . ILE B 1 187 ? 7.578 -26.766 -8.562 1 90.19 187 ILE B O 1
ATOM 3788 N N . SER B 1 188 ? 7.012 -24.609 -8.594 1 90.88 188 SER B N 1
ATOM 3789 C CA . SER B 1 188 ? 6.207 -24.594 -7.379 1 90.88 188 SER B CA 1
ATOM 3790 C C . SER B 1 188 ? 4.918 -23.797 -7.574 1 90.88 188 SER B C 1
ATOM 3792 O O . SER B 1 188 ? 4.941 -22.703 -8.133 1 90.88 188 SER B O 1
ATOM 3794 N N . GLU B 1 189 ? 3.812 -24.406 -7.309 1 90.94 189 GLU B N 1
ATOM 3795 C CA . GLU B 1 189 ? 2.545 -23.703 -7.5 1 90.94 189 GLU B CA 1
ATOM 3796 C C . GLU B 1 189 ? 1.566 -24.016 -6.371 1 90.94 189 GLU B C 1
ATOM 3798 O O . GLU B 1 189 ? 1.755 -24.984 -5.629 1 90.94 189 GLU B O 1
ATOM 3803 N N . GLY B 1 190 ? 0.648 -23.094 -6.113 1 88.94 190 GLY B N 1
ATOM 3804 C CA . GLY B 1 190 ? -0.347 -23.234 -5.062 1 88.94 190 GLY B CA 1
ATOM 3805 C C . GLY B 1 190 ? -1.264 -22.031 -4.941 1 88.94 190 GLY B C 1
ATOM 3806 O O . GLY B 1 190 ? -1.364 -21.234 -5.867 1 88.94 190 GLY B O 1
ATOM 3807 N N . ASN B 1 191 ? -2.016 -22.016 -3.906 1 89.38 191 ASN B N 1
ATOM 3808 C CA . ASN B 1 191 ? -2.98 -20.953 -3.629 1 89.38 191 ASN B CA 1
ATOM 3809 C C . ASN B 1 191 ? -2.553 -20.109 -2.434 1 89.38 191 ASN B C 1
ATOM 3811 O O . ASN B 1 191 ? -2.064 -20.625 -1.435 1 89.38 191 ASN B O 1
ATOM 3815 N N . LEU B 1 192 ? -2.633 -18.812 -2.605 1 89.19 192 LEU B N 1
ATOM 3816 C CA . LEU B 1 192 ? -2.139 -17.906 -1.585 1 89.19 192 LEU B CA 1
ATOM 3817 C C . LEU B 1 192 ? -3.266 -17.469 -0.657 1 89.19 192 LEU B C 1
ATOM 3819 O O . LEU B 1 192 ? -3.016 -16.828 0.376 1 89.19 192 LEU B O 1
ATOM 3823 N N . LEU B 1 193 ? -4.449 -17.484 -1.219 1 74 193 LEU B N 1
ATOM 3824 C CA . LEU B 1 193 ? -5.539 -17.125 -0.315 1 74 193 LEU B CA 1
ATOM 3825 C C . LEU B 1 193 ? -5.664 -18.156 0.809 1 74 193 LEU B C 1
ATOM 3827 O O . LEU B 1 193 ? -5.934 -17.781 1.956 1 74 193 LEU B O 1
ATOM 3831 N N . ASP B 1 194 ? -5.648 -19.469 0.289 1 56.5 194 ASP B N 1
ATOM 3832 C CA . ASP B 1 194 ? -5.844 -20.641 1.147 1 56.5 194 ASP B CA 1
ATOM 3833 C C . ASP B 1 194 ? -4.57 -20.969 1.92 1 56.5 194 ASP B C 1
ATOM 3835 O O . ASP B 1 194 ? -4.32 -22.125 2.244 1 56.5 194 ASP B O 1
ATOM 3839 N N . ILE B 1 195 ? -3.553 -20.156 1.594 1 48 195 ILE B N 1
ATOM 3840 C CA . ILE B 1 195 ? -2.293 -20.75 2.043 1 48 195 ILE B CA 1
ATOM 3841 C C . ILE B 1 195 ? -2.475 -21.359 3.432 1 48 195 ILE B C 1
ATOM 3843 O O . ILE B 1 195 ? -1.666 -22.188 3.865 1 48 195 ILE B O 1
ATOM 3847 N N . ARG B 1 196 ? -3.051 -20.609 4.227 1 45.53 196 ARG B N 1
ATOM 3848 C CA . ARG B 1 196 ? -2.996 -21.422 5.441 1 45.53 196 ARG B CA 1
ATOM 3849 C C . ARG B 1 196 ? -3.838 -22.672 5.297 1 45.53 196 ARG B C 1
ATOM 3851 O O . ARG B 1 196 ? -5.055 -22.609 5.109 1 45.53 196 ARG B O 1
ATOM 3858 N N . LYS B 1 197 ? -3.283 -23.547 4.398 1 48.16 197 LYS B N 1
ATOM 3859 C CA . LYS B 1 197 ? -3.9 -24.859 4.441 1 48.16 197 LYS B CA 1
ATOM 3860 C C . LYS B 1 197 ? -4.762 -25.031 5.691 1 48.16 197 LYS B C 1
ATOM 3862 O O . LYS B 1 197 ? -4.512 -24.391 6.711 1 48.16 197 LYS B O 1
ATOM 3867 N N . ALA B 1 198 ? -5.953 -25.531 5.207 1 53.06 198 ALA B N 1
ATOM 3868 C CA . ALA B 1 198 ? -6.703 -25.891 6.406 1 53.06 198 ALA B CA 1
ATOM 3869 C C . ALA B 1 198 ? -5.805 -26.578 7.426 1 53.06 198 ALA B C 1
ATOM 3871 O O . ALA B 1 198 ? -4.988 -27.438 7.07 1 53.06 198 ALA B O 1
ATOM 3872 N N . ILE B 1 199 ? -5.613 -25.875 8.352 1 66 199 ILE B N 1
ATOM 3873 C CA . ILE B 1 199 ? -4.852 -26.578 9.383 1 66 199 ILE B CA 1
ATOM 3874 C C . ILE B 1 199 ? -5.691 -27.703 9.977 1 66 199 ILE B C 1
ATOM 3876 O O . ILE B 1 199 ? -6.918 -27.594 10.039 1 66 199 ILE B O 1
ATOM 3880 N N . ASP B 1 200 ? -5.133 -28.797 10.211 1 73.75 200 ASP B N 1
ATOM 3881 C CA . ASP B 1 200 ? -5.82 -29.891 10.898 1 73.75 200 ASP B CA 1
ATOM 3882 C C . ASP B 1 200 ? -6.117 -29.516 12.352 1 73.75 200 ASP B C 1
ATOM 3884 O O . ASP B 1 200 ? -5.211 -29.469 13.18 1 73.75 200 ASP B O 1
ATOM 3888 N N . LEU B 1 201 ? -7.273 -29.25 12.516 1 79.81 201 LEU B N 1
ATOM 3889 C CA . LEU B 1 201 ? -7.68 -28.844 13.852 1 79.81 201 LEU B CA 1
ATOM 3890 C C . LEU B 1 201 ? -7.594 -30.016 14.828 1 79.81 201 LEU B C 1
ATOM 3892 O O . LEU B 1 201 ? -7.805 -29.844 16.031 1 79.81 201 LEU B O 1
ATOM 3896 N N . LYS B 1 202 ? -7.285 -31.172 14.273 1 80.31 202 LYS B N 1
ATOM 3897 C CA . LYS B 1 202 ? -7.078 -32.344 15.141 1 80.31 202 LYS B CA 1
ATOM 3898 C C . LYS B 1 202 ? -5.641 -32.375 15.648 1 80.31 202 LYS B C 1
ATOM 3900 O O . LYS B 1 202 ? -5.324 -33.188 16.547 1 80.31 202 LYS B O 1
ATOM 3905 N N . ASP B 1 203 ? -4.871 -31.672 15.031 1 81.38 203 ASP B N 1
ATOM 3906 C CA . ASP B 1 203 ? -3.486 -31.547 15.477 1 81.38 203 ASP B CA 1
ATOM 3907 C C . ASP B 1 203 ? -3.367 -30.516 16.609 1 81.38 203 ASP B C 1
ATOM 3909 O O . ASP B 1 203 ? -3.639 -29.328 16.406 1 81.38 203 ASP B O 1
ATOM 3913 N N . ASP B 1 204 ? -2.832 -30.969 17.688 1 79.31 204 ASP B N 1
ATOM 3914 C CA . ASP B 1 204 ? -2.746 -30.141 18.891 1 79.31 204 ASP B CA 1
ATOM 3915 C C . ASP B 1 204 ? -1.849 -28.938 18.656 1 79.31 204 ASP B C 1
ATOM 3917 O O . ASP B 1 204 ? -2.104 -27.859 19.188 1 79.31 204 ASP B O 1
ATOM 3921 N N . SER B 1 205 ? -0.947 -29.109 17.828 1 80.69 205 SER B N 1
ATOM 3922 C CA . SER B 1 205 ? -0.016 -28.016 17.594 1 80.69 205 SER B CA 1
ATOM 3923 C C . SER B 1 205 ? -0.703 -26.859 16.875 1 80.69 205 SER B C 1
ATOM 3925 O O . SER B 1 205 ? -0.403 -25.688 17.141 1 80.69 205 SER B O 1
ATOM 3927 N N . ASN B 1 206 ? -1.574 -27.203 16.062 1 79.06 206 ASN B N 1
ATOM 3928 C CA . ASN B 1 206 ? -2.32 -26.172 15.344 1 79.06 206 ASN B CA 1
ATOM 3929 C C . ASN B 1 206 ? -3.295 -25.453 16.266 1 79.06 206 ASN B C 1
ATOM 3931 O O . ASN B 1 206 ? -3.463 -24.234 16.172 1 79.06 206 ASN B O 1
ATOM 3935 N N . ILE B 1 207 ? -3.941 -26.25 17.156 1 79.56 207 ILE B N 1
ATOM 3936 C CA . ILE B 1 207 ? -4.859 -25.656 18.125 1 79.56 207 ILE B CA 1
ATOM 3937 C C . ILE B 1 207 ? -4.094 -24.703 19.047 1 79.56 207 ILE B C 1
ATOM 3939 O O . ILE B 1 207 ? -4.555 -23.594 19.328 1 79.56 207 ILE B O 1
ATOM 3943 N N . GLU B 1 208 ? -2.967 -25.125 19.359 1 78 208 GLU B N 1
ATOM 3944 C CA . GLU B 1 208 ? -2.121 -24.297 20.219 1 78 208 GLU B CA 1
ATOM 3945 C C . GLU B 1 208 ? -1.757 -22.984 19.531 1 78 208 GLU B C 1
ATOM 3947 O O . GLU B 1 208 ? -1.789 -21.922 20.141 1 78 208 GLU B O 1
ATOM 3952 N N . LYS B 1 209 ? -1.386 -23.125 18.359 1 79.38 209 LYS B N 1
ATOM 3953 C CA . LYS B 1 209 ? -1.068 -21.938 17.562 1 79.38 209 LYS B CA 1
ATOM 3954 C C . LYS B 1 209 ? -2.252 -20.984 17.516 1 79.38 209 LYS B C 1
ATOM 3956 O O . LYS B 1 209 ? -2.088 -19.781 17.719 1 79.38 209 LYS B O 1
ATOM 3961 N N . ILE B 1 210 ? -3.443 -21.547 17.25 1 78.81 210 ILE B N 1
ATOM 3962 C CA . ILE B 1 210 ? -4.656 -20.734 17.156 1 78.81 210 ILE B CA 1
ATOM 3963 C C . ILE B 1 210 ? -4.898 -20.031 18.484 1 78.81 210 ILE B C 1
ATOM 3965 O O . ILE B 1 210 ? -5.16 -18.828 18.516 1 78.81 210 ILE B O 1
ATOM 3969 N N . ILE B 1 211 ? -4.73 -20.719 19.547 1 77.25 211 ILE B N 1
ATOM 3970 C CA . ILE B 1 211 ? -4.965 -20.172 20.891 1 77.25 211 ILE B CA 1
ATOM 3971 C C . ILE B 1 211 ? -3.959 -19.062 21.172 1 77.25 211 ILE B C 1
ATOM 3973 O O . ILE B 1 211 ? -4.32 -18.016 21.719 1 77.25 211 ILE B O 1
ATOM 3977 N N . ARG B 1 212 ? -2.871 -19.25 20.719 1 76.44 212 ARG B N 1
ATOM 3978 C CA . ARG B 1 212 ? -1.834 -18.234 20.922 1 76.44 212 ARG B CA 1
ATOM 3979 C C . ARG B 1 212 ? -2.135 -16.984 20.125 1 76.44 212 ARG B C 1
ATOM 3981 O O . ARG B 1 212 ? -1.94 -15.859 20.609 1 76.44 212 ARG B O 1
ATOM 3988 N N . GLU B 1 213 ? -2.631 -17.297 18.953 1 74.94 213 GLU B N 1
ATOM 3989 C CA . GLU B 1 213 ? -2.896 -16.172 18.047 1 74.94 213 GLU B CA 1
ATOM 3990 C C . GLU B 1 213 ? -4.113 -15.375 18.5 1 74.94 213 GLU B C 1
ATOM 3992 O O . GLU B 1 213 ? -4.195 -14.164 18.266 1 74.94 213 GLU B O 1
ATOM 3997 N N . ILE B 1 214 ? -5.078 -15.992 19.094 1 76.69 214 ILE B N 1
ATOM 3998 C CA . ILE B 1 214 ? -6.234 -15.312 19.672 1 76.69 214 ILE B CA 1
ATOM 3999 C C . ILE B 1 214 ? -5.781 -14.367 20.781 1 76.69 214 ILE B C 1
ATOM 4001 O O . ILE B 1 214 ? -6.371 -13.305 20.969 1 76.69 214 ILE B O 1
ATOM 4005 N N . ASN B 1 215 ? -4.688 -14.602 21.391 1 70.94 215 ASN B N 1
ATOM 4006 C CA . ASN B 1 215 ? -3.99 -13.812 22.406 1 70.94 215 ASN B CA 1
ATOM 4007 C C . ASN B 1 215 ? -4.953 -13.266 23.453 1 70.94 215 ASN B C 1
ATOM 4009 O O . ASN B 1 215 ? -4.953 -12.062 23.734 1 70.94 215 ASN B O 1
ATOM 4013 N N . LYS B 1 216 ? -5.816 -14 23.922 1 71.94 216 LYS B N 1
ATOM 4014 C CA . LYS B 1 216 ? -6.727 -13.711 25.031 1 71.94 216 LYS B CA 1
ATOM 4015 C C . LYS B 1 216 ? -6.477 -14.648 26.203 1 71.94 216 LYS B C 1
ATOM 4017 O O . LYS B 1 216 ? -6.23 -15.844 26.016 1 71.94 216 LYS B O 1
ATOM 4022 N N . ASP B 1 217 ? -6.418 -14.055 27.359 1 70.25 217 ASP B N 1
ATOM 4023 C CA . ASP B 1 217 ? -6.262 -14.867 28.562 1 70.25 217 ASP B CA 1
ATOM 4024 C C . ASP B 1 217 ? -7.418 -15.852 28.719 1 70.25 217 ASP B C 1
ATOM 4026 O O . ASP B 1 217 ? -7.219 -17 29.125 1 70.25 217 ASP B O 1
ATOM 4030 N N . GLU B 1 218 ? -8.672 -15.414 28.562 1 73.69 218 GLU B N 1
ATOM 4031 C CA . GLU B 1 218 ? -9.875 -16.25 28.516 1 73.69 218 GLU B CA 1
ATOM 4032 C C . GLU B 1 218 ? -10.586 -16.109 27.172 1 73.69 218 GLU B C 1
ATOM 4034 O O . GLU B 1 218 ? -10.664 -15.023 26.609 1 73.69 218 GLU B O 1
ATOM 4039 N N . PHE B 1 219 ? -10.805 -17.328 26.594 1 76 219 PHE B N 1
ATOM 4040 C CA . PHE B 1 219 ? -11.539 -17.297 25.328 1 76 219 PHE B CA 1
ATOM 4041 C C . PHE B 1 219 ? -12.625 -18.359 25.312 1 76 219 PHE B C 1
ATOM 4043 O O . PHE B 1 219 ? -12.562 -19.344 26.047 1 76 219 PHE B O 1
ATOM 4050 N N . THR B 1 220 ? -13.695 -18.094 24.562 1 75.94 220 THR B N 1
ATOM 4051 C CA . THR B 1 220 ? -14.781 -19.031 24.344 1 75.94 220 THR B CA 1
ATOM 4052 C C . THR B 1 220 ? -14.656 -19.719 22.984 1 75.94 220 THR B C 1
ATOM 4054 O O . THR B 1 220 ? -13.797 -19.344 22.172 1 75.94 220 THR B O 1
ATOM 4057 N N . VAL B 1 221 ? -15.5 -20.719 22.844 1 80.25 221 VAL B N 1
ATOM 4058 C CA . VAL B 1 221 ? -15.562 -21.406 21.547 1 80.25 221 VAL B CA 1
ATOM 4059 C C . VAL B 1 221 ? -15.961 -20.406 20.453 1 80.25 221 VAL B C 1
ATOM 4061 O O . VAL B 1 221 ? -15.516 -20.516 19.312 1 80.25 221 VAL B O 1
ATOM 4064 N N . LEU B 1 222 ? -16.703 -19.469 20.875 1 81.56 222 LEU B N 1
ATOM 4065 C CA . LEU B 1 222 ? -17.125 -18.453 19.906 1 81.56 222 LEU B CA 1
ATOM 4066 C C . LEU B 1 222 ? -15.953 -17.594 19.453 1 81.56 222 LEU B C 1
ATOM 4068 O O . LEU B 1 222 ? -15.875 -17.203 18.297 1 81.56 222 LEU B O 1
ATOM 4072 N N . ASP B 1 223 ? -15.094 -17.375 20.312 1 79.62 223 ASP B N 1
ATOM 4073 C CA . ASP B 1 223 ? -13.883 -16.625 19.969 1 79.62 223 ASP B CA 1
ATOM 4074 C C . ASP B 1 223 ? -13.047 -17.391 18.938 1 79.62 223 ASP B C 1
ATOM 4076 O O . ASP B 1 223 ? -12.539 -16.797 17.984 1 79.62 223 ASP B O 1
ATOM 4080 N N . VAL B 1 224 ? -12.961 -18.719 19.25 1 82.12 224 VAL B N 1
ATOM 4081 C CA . VAL B 1 224 ? -12.195 -19.562 18.344 1 82.12 224 VAL B CA 1
ATOM 4082 C C . VAL B 1 224 ? -12.883 -19.609 16.984 1 82.12 224 VAL B C 1
ATOM 4084 O O . VAL B 1 224 ? -12.227 -19.516 15.945 1 82.12 224 VAL B O 1
ATOM 4087 N N . TYR B 1 225 ? -14.164 -19.75 17.062 1 82 225 TYR B N 1
ATOM 4088 C CA . TYR B 1 225 ? -14.992 -19.766 15.875 1 82 225 TYR B CA 1
ATOM 4089 C C . TYR B 1 225 ? -14.781 -18.516 15.039 1 82 225 TYR B C 1
ATOM 4091 O O . TYR B 1 225 ? -14.469 -18.594 13.844 1 82 225 TYR B O 1
ATOM 4099 N N . ASP B 1 226 ? -14.891 -17.438 15.57 1 79.12 226 ASP B N 1
ATOM 4100 C CA . ASP B 1 226 ? -14.758 -16.156 14.883 1 79.12 226 ASP B CA 1
ATOM 4101 C C . ASP B 1 226 ? -13.336 -15.945 14.367 1 79.12 226 ASP B C 1
ATOM 4103 O O . ASP B 1 226 ? -13.133 -15.422 13.266 1 79.12 226 ASP B O 1
ATOM 4107 N N . PHE B 1 227 ? -12.461 -16.422 15.156 1 79.19 227 PHE B N 1
ATOM 4108 C CA . PHE B 1 227 ? -11.055 -16.281 14.781 1 79.19 227 PHE B CA 1
ATOM 4109 C C . PHE B 1 227 ? -10.734 -17.109 13.547 1 79.19 227 PHE B C 1
ATOM 4111 O O . PHE B 1 227 ? -10.117 -16.609 12.602 1 79.19 227 PHE B O 1
ATOM 4118 N N . ILE B 1 228 ? -11.148 -18.406 13.695 1 78.44 228 ILE B N 1
ATOM 4119 C CA . ILE B 1 228 ? -10.898 -19.281 12.562 1 78.44 228 ILE B CA 1
ATOM 4120 C C . ILE B 1 228 ? -11.594 -18.75 11.312 1 78.44 228 ILE B C 1
ATOM 4122 O O . ILE B 1 228 ? -11 -18.703 10.234 1 78.44 228 ILE B O 1
ATOM 4126 N N . LYS B 1 229 ? -12.773 -18.344 11.469 1 74.75 229 LYS B N 1
ATOM 4127 C CA . LYS B 1 229 ? -13.57 -17.797 10.375 1 74.75 229 LYS B CA 1
ATOM 4128 C C . LYS B 1 229 ? -12.875 -16.609 9.727 1 74.75 229 LYS B C 1
ATOM 4130 O O . LYS B 1 229 ? -12.883 -16.469 8.5 1 74.75 229 LYS B O 1
ATOM 4135 N N . GLY B 1 230 ? -12.266 -15.922 10.461 1 67.62 230 GLY B N 1
ATOM 4136 C CA . GLY B 1 230 ? -11.672 -14.68 9.977 1 67.62 230 GLY B CA 1
ATOM 4137 C C . GLY B 1 230 ? -10.227 -14.852 9.523 1 67.62 230 GLY B C 1
ATOM 4138 O O . GLY B 1 230 ? -9.742 -14.086 8.688 1 67.62 230 GLY B O 1
ATOM 4139 N N . ASN B 1 231 ? -9.539 -15.906 10.148 1 65.69 231 ASN B N 1
ATOM 4140 C CA . ASN B 1 231 ? -8.086 -15.945 10 1 65.69 231 ASN B CA 1
ATOM 4141 C C . ASN B 1 231 ? -7.629 -17.219 9.297 1 65.69 231 ASN B C 1
ATOM 4143 O O . ASN B 1 231 ? -6.5 -17.281 8.805 1 65.69 231 ASN B O 1
ATOM 4147 N N . TYR B 1 232 ? -8.414 -18.281 9.453 1 69.38 232 TYR B N 1
ATOM 4148 C CA . TYR B 1 232 ? -8.109 -19.562 8.836 1 69.38 232 TYR B CA 1
ATOM 4149 C C . TYR B 1 232 ? -9.164 -19.938 7.801 1 69.38 232 TYR B C 1
ATOM 4151 O O . TYR B 1 232 ? -9.906 -20.906 7.98 1 69.38 232 TYR B O 1
ATOM 4159 N N . ILE B 1 233 ? -9.141 -19.312 6.766 1 60.88 233 ILE B N 1
ATOM 4160 C CA . ILE B 1 233 ? -10.234 -19.375 5.805 1 60.88 233 ILE B CA 1
ATOM 4161 C C . ILE B 1 233 ? -10.281 -20.766 5.168 1 60.88 233 ILE B C 1
ATOM 4163 O O . ILE B 1 233 ? -11.359 -21.344 4.996 1 60.88 233 ILE B O 1
ATOM 4167 N N . ALA B 1 234 ? -9.164 -21.25 4.84 1 62.94 234 ALA B N 1
ATOM 4168 C CA . ALA B 1 234 ? -9.156 -22.609 4.293 1 62.94 234 ALA B CA 1
ATOM 4169 C C . ALA B 1 234 ? -9.75 -23.609 5.285 1 62.94 234 ALA B C 1
ATOM 4171 O O . ALA B 1 234 ? -10.547 -24.469 4.906 1 62.94 234 ALA B O 1
ATOM 4172 N N . THR B 1 235 ? -9.359 -23.516 6.57 1 73.19 235 THR B N 1
ATOM 4173 C CA . THR B 1 235 ? -9.914 -24.375 7.613 1 73.19 235 THR B CA 1
ATOM 4174 C C . THR B 1 235 ? -11.406 -24.125 7.777 1 73.19 235 THR B C 1
ATOM 4176 O O . THR B 1 235 ? -12.188 -25.078 7.91 1 73.19 235 THR B O 1
ATOM 4179 N N . TRP B 1 236 ? -11.703 -22.906 7.637 1 72.38 236 TRP B N 1
ATOM 4180 C CA . TRP B 1 236 ? -13.109 -22.562 7.762 1 72.38 236 TRP B CA 1
ATOM 4181 C C . TRP B 1 236 ? -13.922 -23.141 6.613 1 72.38 236 TRP B C 1
ATOM 4183 O O . TRP B 1 236 ? -14.977 -23.734 6.832 1 72.38 236 TRP B O 1
ATOM 4193 N N . ASN B 1 237 ? -13.43 -22.969 5.504 1 65.5 237 ASN B N 1
ATOM 4194 C CA . ASN B 1 237 ? -14.133 -23.5 4.344 1 65.5 237 ASN B CA 1
ATOM 4195 C C . ASN B 1 237 ? -14.258 -25.016 4.422 1 65.5 237 ASN B C 1
ATOM 4197 O O . ASN B 1 237 ? -15.305 -25.578 4.074 1 65.5 237 ASN B O 1
ATOM 4201 N N . GLU B 1 238 ? -13.25 -25.641 4.922 1 72.38 238 GLU B N 1
ATOM 4202 C CA . GLU B 1 238 ? -13.328 -27.094 5.121 1 72.38 238 GLU B CA 1
ATOM 4203 C C . GLU B 1 238 ? -14.383 -27.453 6.16 1 72.38 238 GLU B C 1
ATOM 4205 O O . GLU B 1 238 ? -15.141 -28.406 5.98 1 72.38 238 GLU B O 1
ATOM 4210 N N . LEU B 1 239 ? -14.398 -26.641 7.152 1 76.38 239 LEU B N 1
ATOM 4211 C CA . LEU B 1 239 ? -15.383 -26.891 8.203 1 76.38 239 LEU B CA 1
ATOM 4212 C C . LEU B 1 239 ? -16.797 -26.703 7.68 1 76.38 239 LEU B C 1
ATOM 4214 O O . LEU B 1 239 ? -17.688 -27.5 7.988 1 76.38 239 LEU B O 1
ATOM 4218 N N . VAL B 1 240 ? -16.969 -25.719 6.883 1 70.25 240 VAL B N 1
ATOM 4219 C CA . VAL B 1 240 ? -18.281 -25.438 6.32 1 70.25 240 VAL B CA 1
ATOM 4220 C C . VAL B 1 240 ? -18.688 -26.562 5.367 1 70.25 240 VAL B C 1
ATOM 4222 O O . VAL B 1 240 ? -19.812 -27.062 5.422 1 70.25 240 VAL B O 1
ATOM 4225 N N . ASN B 1 241 ? -17.828 -26.906 4.648 1 67.69 241 ASN B N 1
ATOM 4226 C CA . ASN B 1 241 ? -18.094 -27.984 3.703 1 67.69 241 ASN B CA 1
ATOM 4227 C C . ASN B 1 241 ? -18.406 -29.297 4.422 1 67.69 241 ASN B C 1
ATOM 4229 O O . ASN B 1 241 ? -19.328 -30 4.043 1 67.69 241 ASN B O 1
ATOM 4233 N N . GLU B 1 242 ? -17.578 -29.609 5.391 1 70.19 242 GLU B N 1
ATOM 4234 C CA . GLU B 1 242 ? -17.797 -30.828 6.168 1 70.19 242 GLU B CA 1
ATOM 4235 C C . GLU B 1 242 ? -19.156 -30.781 6.879 1 70.19 242 GLU B C 1
ATOM 4237 O O . GLU B 1 242 ? -19.828 -31.812 6.992 1 70.19 242 GLU B O 1
ATOM 4242 N N . SER B 1 243 ? -19.328 -29.562 7.379 1 71.38 243 SER B N 1
ATOM 4243 C CA . SER B 1 243 ? -20.594 -29.422 8.094 1 71.38 243 SER B CA 1
ATOM 4244 C C . SER B 1 243 ? -21.781 -29.641 7.172 1 71.38 243 SER B C 1
ATOM 4246 O O . SER B 1 243 ? -22.828 -30.141 7.598 1 71.38 243 SER B O 1
ATOM 4248 N N . LYS B 1 244 ? -21.672 -29.25 5.984 1 63.75 244 LYS B N 1
ATOM 4249 C CA . LYS B 1 244 ? -22.734 -29.453 5.004 1 63.75 244 LYS B CA 1
ATOM 4250 C C . LYS B 1 244 ? -22.891 -30.922 4.648 1 63.75 244 LYS B C 1
ATOM 4252 O O . LYS B 1 244 ? -24 -31.391 4.379 1 63.75 244 LYS B O 1
ATOM 4257 N N . LEU B 1 245 ? -21.766 -31.5 4.562 1 56.56 245 LEU B N 1
ATOM 4258 C CA . LEU B 1 245 ? -21.766 -32.906 4.176 1 56.56 245 LEU B CA 1
ATOM 4259 C C . LEU B 1 245 ? -22.297 -33.781 5.305 1 56.56 245 LEU B C 1
ATOM 4261 O O . LEU B 1 245 ? -22.844 -34.875 5.055 1 56.56 245 LEU B O 1
ATOM 4265 N N . ARG B 1 246 ? -21.969 -33.312 6.551 1 56.62 246 ARG B N 1
ATOM 4266 C CA . ARG B 1 246 ? -22.406 -34.125 7.688 1 56.62 246 ARG B CA 1
ATOM 4267 C C . ARG B 1 246 ? -23.875 -33.875 7.992 1 56.62 246 ARG B C 1
ATOM 4269 O O . ARG B 1 246 ? -24.328 -32.719 7.992 1 56.62 246 ARG B O 1
ATOM 4276 N N . LYS B 1 247 ? -24.75 -34.562 7.504 1 52.06 247 LYS B N 1
ATOM 4277 C CA . LYS B 1 247 ? -26.188 -34.594 7.723 1 52.06 247 LYS B CA 1
ATOM 4278 C C . LYS B 1 247 ? -26.531 -34.281 9.18 1 52.06 247 LYS B C 1
ATOM 4280 O O . LYS B 1 247 ? -27.703 -34.156 9.523 1 52.06 247 LYS B O 1
ATOM 4285 N N . SER B 1 248 ? -25.547 -34.312 10.102 1 50.5 248 SER B N 1
ATOM 4286 C CA . SER B 1 248 ? -25.922 -34.281 11.516 1 50.5 248 SER B CA 1
ATOM 4287 C C . SER B 1 248 ? -25.875 -32.844 12.047 1 50.5 248 SER B C 1
ATOM 4289 O O . SER B 1 248 ? -25.219 -31.984 11.469 1 50.5 248 SER B O 1
ATOM 4291 N N . ASN B 1 249 ? -26.734 -32.438 12.984 1 50 249 ASN B N 1
ATOM 4292 C CA . ASN B 1 249 ? -26.969 -31.219 13.781 1 50 249 ASN B CA 1
ATOM 4293 C C . ASN B 1 249 ? -25.672 -30.688 14.359 1 50 249 ASN B C 1
ATOM 4295 O O . ASN B 1 249 ? -25.688 -29.875 15.289 1 50 249 ASN B O 1
ATOM 4299 N N . TYR B 1 250 ? -24.641 -31.203 13.898 1 57.88 250 TYR B N 1
ATOM 4300 C CA . TYR B 1 250 ? -23.375 -30.812 14.508 1 57.88 250 TYR B CA 1
ATOM 4301 C C . TYR B 1 250 ? -22.797 -29.578 13.828 1 57.88 250 TYR B C 1
ATOM 4303 O O . TYR B 1 250 ? -22.359 -29.641 12.68 1 57.88 250 TYR B O 1
ATOM 4311 N N . THR B 1 251 ? -23.047 -28.406 14.43 1 74.88 251 THR B N 1
ATOM 4312 C CA . THR B 1 251 ? -22.609 -27.094 13.938 1 74.88 251 THR B CA 1
ATOM 4313 C C . THR B 1 251 ? -21.094 -26.969 14.031 1 74.88 251 THR B C 1
ATOM 4315 O O . THR B 1 251 ? -20.438 -27.719 14.766 1 74.88 251 THR B O 1
ATOM 4318 N N . ILE B 1 252 ? -20.562 -26.234 13.258 1 81.88 252 ILE B N 1
ATOM 4319 C CA . ILE B 1 252 ? -19.141 -25.906 13.305 1 81.88 252 ILE B CA 1
ATOM 4320 C C . ILE B 1 252 ? -18.734 -25.547 14.734 1 81.88 252 ILE B C 1
ATOM 4322 O O . ILE B 1 252 ? -17.656 -25.938 15.203 1 81.88 252 ILE B O 1
ATOM 4326 N N . LYS B 1 253 ? -19.641 -24.938 15.352 1 81.56 253 LYS B N 1
ATOM 4327 C CA . LYS B 1 253 ? -19.391 -24.547 16.734 1 81.56 253 LYS B CA 1
ATOM 4328 C C . LYS B 1 253 ? -19.219 -25.781 17.625 1 81.56 253 LYS B C 1
ATOM 4330 O O . LYS B 1 253 ? -18.328 -25.828 18.469 1 81.56 253 LYS B O 1
ATOM 4335 N N . ASN B 1 254 ? -20.125 -26.703 17.438 1 79.75 254 ASN B N 1
ATOM 4336 C CA . ASN B 1 254 ? -20.031 -27.953 18.203 1 79.75 254 ASN B CA 1
ATOM 4337 C C . ASN B 1 254 ? -18.719 -28.688 17.906 1 79.75 254 ASN B C 1
ATOM 4339 O O . ASN B 1 254 ? -18.078 -29.203 18.812 1 79.75 254 ASN B O 1
ATOM 4343 N N . TYR B 1 255 ? -18.438 -28.797 16.703 1 84.19 255 TYR B N 1
ATOM 4344 C CA . TYR B 1 255 ? -17.203 -29.438 16.281 1 84.19 255 TYR B CA 1
ATOM 4345 C C . TYR B 1 255 ? -16 -28.781 16.953 1 84.19 255 TYR B C 1
ATOM 4347 O O . TYR B 1 255 ? -15.148 -29.469 17.516 1 84.19 255 TYR B O 1
ATOM 4355 N N . LEU B 1 256 ? -15.953 -27.547 16.875 1 84.88 256 LEU B N 1
ATOM 4356 C CA . LEU B 1 256 ? -14.852 -26.797 17.469 1 84.88 256 LEU B CA 1
ATOM 4357 C C . LEU B 1 256 ? -14.82 -26.969 18.984 1 84.88 256 LEU B C 1
ATOM 4359 O O . LEU B 1 256 ? -13.75 -27.094 19.578 1 84.88 256 LEU B O 1
ATOM 4363 N N . SER B 1 257 ? -15.945 -26.906 19.578 1 80.88 257 SER B N 1
ATOM 4364 C CA . SER B 1 257 ? -16.047 -27.156 21 1 80.88 257 SER B CA 1
ATOM 4365 C C . SER B 1 257 ? -15.414 -28.5 21.375 1 80.88 257 SER B C 1
ATOM 4367 O O . SER B 1 257 ? -14.648 -28.578 22.344 1 80.88 257 SER B O 1
ATOM 4369 N N . ASN B 1 258 ? -15.75 -29.438 20.641 1 81.19 258 ASN B N 1
ATOM 4370 C CA . ASN B 1 258 ? -15.203 -30.766 20.906 1 81.19 258 ASN B CA 1
ATOM 4371 C C . ASN B 1 258 ? -13.688 -30.781 20.781 1 81.19 258 ASN B C 1
ATOM 4373 O O . ASN B 1 258 ? -13 -31.406 21.594 1 81.19 258 ASN B O 1
ATOM 4377 N N . ILE B 1 259 ? -13.211 -30.188 19.797 1 83.38 259 ILE B N 1
ATOM 4378 C CA . ILE B 1 259 ? -11.781 -30.141 19.547 1 83.38 259 ILE B CA 1
ATOM 4379 C C . ILE B 1 259 ? -11.078 -29.438 20.703 1 83.38 259 ILE B C 1
ATOM 4381 O O . ILE B 1 259 ? -10.055 -29.922 21.203 1 83.38 259 ILE B O 1
ATOM 4385 N N . ILE B 1 260 ? -11.648 -28.359 21.141 1 82.31 260 ILE B N 1
ATOM 4386 C CA . ILE B 1 260 ? -11.039 -27.562 22.188 1 82.31 260 ILE B CA 1
ATOM 4387 C C . ILE B 1 260 ? -11.094 -28.312 23.516 1 82.31 260 ILE B C 1
ATOM 4389 O O . ILE B 1 260 ? -10.133 -28.297 24.281 1 82.31 260 ILE B O 1
ATOM 4393 N N . ILE B 1 261 ? -12.18 -28.906 23.766 1 77.69 261 ILE B N 1
ATOM 4394 C CA . ILE B 1 261 ? -12.328 -29.703 24.969 1 77.69 261 ILE B CA 1
ATOM 4395 C C . ILE B 1 261 ? -11.289 -30.828 24.969 1 77.69 261 ILE B C 1
ATOM 4397 O O . ILE B 1 261 ? -10.617 -31.062 25.984 1 77.69 261 ILE B O 1
ATOM 4401 N N . LYS B 1 262 ? -11.219 -31.531 23.891 1 81.38 262 LYS B N 1
ATOM 4402 C CA . LYS B 1 262 ? -10.234 -32.594 23.781 1 81.38 262 LYS B CA 1
ATOM 4403 C C . LYS B 1 262 ? -8.82 -32.094 24.031 1 81.38 262 LYS B C 1
ATOM 4405 O O . LYS B 1 262 ? -8.039 -32.719 24.734 1 81.38 262 LYS B O 1
ATOM 4410 N N . TYR B 1 263 ? -8.531 -31.016 23.344 1 80.94 263 TYR B N 1
ATOM 4411 C CA . TYR B 1 263 ? -7.23 -30.391 23.547 1 80.94 263 TYR B CA 1
ATOM 4412 C C . TYR B 1 263 ? -7.012 -30.031 25 1 80.94 263 TYR B C 1
ATOM 4414 O O . TYR B 1 263 ? -5.953 -30.312 25.578 1 80.94 263 TYR B O 1
ATOM 4422 N N . SER B 1 264 ? -7.953 -29.406 25.594 1 75.5 264 SER B N 1
ATOM 4423 C CA . SER B 1 264 ? -7.867 -29 26.984 1 75.5 264 SER B CA 1
ATOM 4424 C C . SER B 1 264 ? -7.652 -30.203 27.906 1 75.5 264 SER B C 1
ATOM 4426 O O . SER B 1 264 ? -6.863 -30.141 28.844 1 75.5 264 SER B O 1
ATOM 4428 N N . LYS B 1 265 ? -8.359 -31.188 27.734 1 77.25 265 LYS B N 1
ATOM 4429 C CA . LYS B 1 265 ? -8.219 -32.406 28.516 1 77.25 265 LYS B CA 1
ATOM 4430 C C . LYS B 1 265 ? -6.805 -32.969 28.406 1 77.25 265 LYS B C 1
ATOM 4432 O O . LYS B 1 265 ? -6.234 -33.438 29.406 1 77.25 265 LYS B O 1
ATOM 4437 N N . LYS B 1 266 ? -6.355 -32.875 27.203 1 77.81 266 LYS B N 1
ATOM 4438 C CA . LYS B 1 266 ? -5.004 -33.406 26.984 1 77.81 266 LYS B CA 1
ATOM 4439 C C . LYS B 1 266 ? -3.969 -32.531 27.719 1 77.81 266 LYS B C 1
ATOM 4441 O O . LYS B 1 266 ? -2.947 -33.062 28.172 1 77.81 266 LYS B O 1
ATOM 4446 N N . GLN B 1 267 ? -4.223 -31.266 27.672 1 73.88 267 GLN B N 1
ATOM 4447 C CA . GLN B 1 267 ? -3.279 -30.344 28.297 1 73.88 267 GLN B CA 1
ATOM 4448 C C . GLN B 1 267 ? -3.545 -30.219 29.797 1 73.88 267 GLN B C 1
ATOM 4450 O O . GLN B 1 267 ? -2.855 -29.469 30.5 1 73.88 267 GLN B O 1
ATOM 4455 N N . HIS B 1 268 ? -4.395 -31.016 30.25 1 63.62 268 HIS B N 1
ATOM 4456 C CA . HIS B 1 268 ? -4.789 -30.984 31.656 1 63.62 268 HIS B CA 1
ATOM 4457 C C . HIS B 1 268 ? -5.164 -29.562 32.094 1 63.62 268 HIS B C 1
ATOM 4459 O O . HIS B 1 268 ? -4.812 -29.125 33.188 1 63.62 268 HIS B O 1
ATOM 4465 N N . SER B 1 269 ? -5.668 -28.734 30.953 1 53.91 269 SER B N 1
ATOM 4466 C CA . SER B 1 269 ? -6.062 -27.359 31.266 1 53.91 269 SER B CA 1
ATOM 4467 C C . SER B 1 269 ? -7.535 -27.125 30.938 1 53.91 269 SER B C 1
ATOM 4469 O O . SER B 1 269 ? -8.094 -27.781 30.047 1 53.91 269 SER B O 1
ATOM 4471 N N . ILE B 1 270 ? -8.281 -26.75 31.859 1 49.56 270 ILE B N 1
ATOM 4472 C CA . ILE B 1 270 ? -9.688 -26.406 31.688 1 49.56 270 ILE B CA 1
ATOM 4473 C C . ILE B 1 270 ? -9.812 -25.203 30.766 1 49.56 270 ILE B C 1
ATOM 4475 O O . ILE B 1 270 ? -9.375 -24.109 31.094 1 49.56 270 ILE B O 1
ATOM 4479 N N . ILE B 1 271 ? -9.633 -25.266 29.594 1 45.66 271 ILE B N 1
ATOM 4480 C CA . ILE B 1 271 ? -10.164 -24.141 28.859 1 45.66 271 ILE B CA 1
ATOM 4481 C C . ILE B 1 271 ? -11.68 -24.062 29.016 1 45.66 271 ILE B C 1
ATOM 4483 O O . ILE B 1 271 ? -12.375 -25.078 28.828 1 45.66 271 ILE B O 1
#

Sequence (542 aa):
MLTDEIYNFLSQYNWKVLSRMYGNSHSSIIGFISNGWLAKGNNCFIFDGAPASNIGSGREGQRNADILLCKNEKPYAVVEVETNVSKYKDKIDSIISYMDSNNDFNGIRFGLMIMANFRTKERKYKHNWDEIKRYIAEKEKYPIALVSIEKSIMSLDDNVLDLLRKRNEYYSHTVDRIDYWIYDKKISEGNLLDIRKAIDLKDDSNIEKIIREINKDEFTVLDVYDFIKGNYIATWNELVNESKLRKSNYTIKNYLSNIIIKYSKKQHSIIMLTDEIYNFLSQYNWKVLSRMYGNSHSSIIGFISNGWLAKGNNCFIFDGAPASNIGSGREGQRNADILLCKNEKPYAVVEVETNVSKYKDKIDSIISYMDSNNDFNGIRFGLMIMANFRTKERKYKHNWDEIKRYIAEKEKYPIALVSIEKSIMSLDDNVLDLLRKRNEYYSHTVDRIDYWIYDKKISEGNLLDIRKAIDLKDDSNIEKIIREINKDEFTVLDVYDFIKGNYIATWNELVNESKLRKSNYTIKNYLSNIIIKYSKKQHSII

pLDDT: mean 81.34, std 13.08, range [44.0, 98.44]

Solvent-accessible surface area (backbone atoms only — not comparable to full-atom values): 28927 Å² total; per-residue (Å²): 107,71,64,55,52,53,47,52,59,60,66,69,51,73,54,62,59,55,50,38,46,23,32,81,35,61,43,43,47,52,2,44,54,51,47,55,48,42,69,74,36,91,53,28,36,34,28,39,52,19,72,50,59,64,86,80,62,55,83,66,80,56,57,51,39,51,30,28,36,25,44,77,61,28,43,35,31,39,34,38,76,45,67,54,59,91,45,47,66,59,50,51,51,44,44,48,45,36,65,66,30,54,88,78,35,51,58,49,64,36,30,37,41,36,36,48,34,61,39,46,93,80,58,50,48,67,61,57,63,70,57,50,51,48,54,52,61,71,63,66,76,68,37,38,34,40,33,42,38,35,20,37,71,54,91,67,62,86,46,63,43,36,50,54,21,68,73,38,81,52,33,35,32,36,55,76,45,31,37,39,39,33,40,57,106,46,79,49,70,53,50,53,61,44,48,57,50,50,59,56,68,84,37,63,67,50,46,49,49,49,52,57,67,67,67,51,97,75,74,52,61,63,51,50,48,53,44,35,56,71,71,30,49,34,31,34,51,50,44,51,51,48,38,66,66,41,86,56,95,55,44,63,63,53,53,50,39,51,45,49,51,51,49,18,61,72,65,76,38,87,116,106,72,63,56,52,52,46,52,59,59,66,68,51,72,55,63,59,52,50,37,47,23,31,81,37,60,40,43,48,52,4,44,54,51,47,55,49,42,68,72,35,91,53,29,36,34,26,38,52,20,73,50,61,64,85,79,63,56,85,63,79,55,58,52,39,50,30,28,38,26,44,78,60,27,42,35,30,41,32,38,74,43,66,55,59,90,44,49,66,58,50,51,51,44,43,47,46,36,64,66,29,53,86,78,36,49,58,47,65,38,30,37,39,36,36,47,36,66,39,47,92,77,62,51,48,67,65,54,65,67,57,50,51,48,55,52,60,70,63,67,74,67,37,37,34,39,34,43,38,34,19,35,72,54,90,68,62,87,49,61,45,36,48,56,21,67,74,38,78,52,34,35,32,34,54,77,45,34,35,38,39,34,39,55,104,47,78,50,72,51,50,52,60,42,47,56,50,51,62,55,69,84,37,63,68,50,47,49,50,50,53,57,68,67,67,52,98,75,75,52,62,64,54,52,48,53,43,35,56,72,71,31,48,32,32,35,51,50,44,51,50,49,38,66,69,41,86,56,94,54,45,64,64,53,53,49,40,51,44,50,50,52,49,19,62,72,65,74,37,88,115

Organism: NCBI:txid1450156

Foldseek 3Di:
DLLVVVVVLLQQAQPQVQQVDFFPCQVVVLVSSQVSQVVVDVQKDKDQFAFFLDPDPPPPPRDTARMFIDGNNATAETEHEDADQVCLLVNVVRRVSNVVSCPRRPHHQEYEYEYEWEQDPVSPISDPPVVSVVVCVVVLDHKYKYKYFYWYFDDADPDPQSVVLVVDPRRRIGTDWIKMWIDDVDIDIDTNNQVVALDDLLDLVVVVVLVVVLVDPDDDLVSSVVSCVVPNVNVVVVLVVVVVVPPDPCHSSNVSVVSVCVSCVVVVHDD/DLQVVVVVLLQQAQPLVQQVDFFPCQVVVLVSSQVSQVVVDVQKDKDQFAFFLDPDPPPPPRDTARMFIDGNPATAETEHEEADQVCLLVNVVRRVSNVVSCPRRNHHQEYEYEYEWEQDPVSPTSDPPVVSVVVCVVVLDHKYKYKYFYWYFDDADPDPQSVVLVVDPRRRIGTDWIKMWIDDVDIDIDTNNQVVAQDPLLDLVVVVVLVVVLVDPDDDLVSSVVSCVVPNVNVVVVLVVVVVVPPDPCHSSNVSVVSVCVSCVVVVHDD

Radius of gyration: 25.38 Å; Cα contacts (8 Å, |Δi|>4): 953; chains: 2; bounding box: 63×64×68 Å

Secondary structure (DSSP, 8-state):
-HHHHHHHHHHTS-GGGGGGEEE--HHHHHHHHHHHHHTT-TTEEEEESPPPSSSSS-STT----SEEEEETTEEEEEEEEE--GGGHHHHHHHHHHHHH-TTTSTT--EEEEEEEEEB-TT--B---HHHHHHHHHHH--S-EEEEEEEEEE----SSHHHHHHTTSGGGGEEEEEEEEEEEESEEEEEESSS-S----TTSHHHHHHHHHHHT-SS--HHHHHHHHHHH-HHHHHHHHHHHHH--SS--HHHHHHHHHHHHHHHTT---/-HHHHHHHHHHTS-GGGGGGEEE--HHHHHHHHHHHHHTT-TTEEEEESPPPSSSSS-STT----SEEEEETTEEEEEEEEE--GGGHHHHHHHHHHHHH-TTTSTT--EEEEEEEEEE-TT--B---HHHHHHHHHHH--S-EEEEEEEEEE----SSHHHHHHTTSGGGGEEEEEEEEEEEESEEEEEESSS-S----TTSHHHHHHHHHHHT-SS--HHHHHHHHHHH-HHHHHHHHHHHHH--SS--HHHHHHHHHHHHHHHTT---

Nearest PDB structures (foldseek):
  3n4p-assembly1_B  TM=3.243E-01  e=3.115E+00  Human herpesvirus 5 strain Towne
  1v0s-assembly1_A  TM=2.710E-01  e=2.044E+00  Streptomyces sp. PMF
  8q44-assembly1_A  TM=5.370E-01  e=8.064E-01  Thermoanaerobacter brockii subsp. finnii Ako-1
  1v0s-assembly1_A  TM=2.455E-01  e=1.771E+00  Streptomyces sp. PMF